Protein AF-A0A930R307-F1 (afdb_monomer)

Secondary structure (DSSP, 8-state):
-EEE--S---HHHHHHHHHT-GGGGGG--EEEEEEE--GGGTT-HHHHHHHHHHHSPTT----EEEEEE--TTS-HHHHHHHHHHHHHHHHTTS-EEEEEE--B-TTTTT-B--EEEEEE-SB---HHHHHSPPPHHHHTSPP-SS-GGGSPPPBPHHHHSTTHHHHHHHHHHHHHHHHHHHHHHTT------SS-HHHHHHHHHHTT-HHHHHHHSSPPPPP--HHHHHHT-HHHHHHHHHHHHHHHHHHHHHHHHHHHHHHHHHHHHHHHHHHHHHHHHHHH---TTS-HHHHHHHHHHHHHHHHHHHHHHHHHTT---HHHHHHHHHHTTTHHHHHHHHHHHHHHHHHHHHHHHHHHT----TT--HHHHHHHHHHHHHHHHHHHHHHHHHHHHHHHHHHHHHHHTSHHHHHHHHHHHHHHHHHHHHHHHHHHHHHHHHHHHHHHHHHHHHHHHHHHH-TTHHHHS-SS-PEEHHHHHHHHHHHHHHHHHHHHHHHHHHHHHHHTPPPHHHHHHHHHHHHTTTHHHHHHHHHHHHHHHHHHHHHHHHHHHHHHHHHHTSPPPPTT--SSTHHHHHHHHHHHHHHHHHHHHHHHHHHHHHHHHHHHHHHHHHHHHSSHHHHHHHHHHHHHHHHHHHHHHHHHHHHHHHHHHHHHHHHHHHHHHHHHHHHHHHH-TT-EE---------S--

Solvent-accessible surface area (backbone atoms only — not comparable to full-atom values): 37877 Å² total; per-residue (Å²): 87,83,50,76,86,78,75,90,69,51,51,36,57,53,50,31,57,59,64,32,37,84,96,30,45,89,70,59,47,63,79,47,73,53,72,42,75,58,77,92,31,67,92,30,66,57,53,46,30,43,41,29,62,70,38,32,55,90,97,48,85,55,48,39,37,45,43,51,76,49,70,72,90,48,53,73,72,61,49,44,54,42,50,51,56,50,40,58,75,76,37,68,53,35,44,36,36,36,27,34,34,47,45,63,32,96,88,44,91,75,38,68,46,31,29,37,45,35,42,29,38,56,37,33,61,44,76,57,42,74,74,50,70,61,53,67,60,43,39,43,33,70,52,33,90,91,46,53,91,81,26,8,42,46,65,39,53,63,74,74,42,89,61,24,64,59,46,51,50,50,52,41,46,50,49,30,48,48,48,35,55,51,30,52,76,71,70,42,89,61,80,68,74,66,63,56,50,68,60,51,20,51,55,25,49,77,73,66,37,56,69,58,19,55,64,35,68,61,86,80,85,79,93,77,51,74,68,40,58,76,67,57,34,72,70,46,51,50,51,55,51,50,49,53,51,52,50,57,50,44,53,50,52,53,50,49,54,37,50,58,38,42,54,53,48,53,53,49,51,53,51,49,51,56,34,47,56,52,42,55,53,63,69,68,56,85,55,86,83,54,55,73,66,59,40,56,51,52,52,50,50,50,51,51,50,54,51,46,49,53,52,48,57,60,48,53,76,76,57,57,52,38,70,53,24,50,50,52,27,49,50,69,73,34,48,73,69,31,39,55,30,46,50,52,29,53,52,33,51,49,56,35,50,55,46,52,53,56,61,67,66,70,77,82,63,99,81,61,50,74,70,55,52,52,53,48,54,54,48,52,52,53,46,53,54,50,44,54,49,33,53,52,52,30,56,53,33,47,60,66,27,47,67,43,59,53,53,51,67,35,72,71,47,40,53,48,31,53,54,36,26,50,51,43,47,60,71,28,48,62,58,49,54,52,44,54,52,51,51,52,52,40,37,51,49,42,49,50,50,50,54,52,50,50,52,51,48,56,55,62,81,45,82,60,67,80,72,82,59,57,91,87,69,57,44,32,34,49,56,52,42,52,52,42,52,52,53,30,55,53,33,48,48,52,32,53,53,38,50,52,52,39,59,55,40,50,72,64,42,74,50,70,70,56,39,45,56,50,18,50,21,59,70,50,74,47,47,56,57,54,48,53,53,50,53,52,50,48,55,52,53,50,52,50,49,52,55,53,48,54,51,48,52,51,52,51,52,57,52,70,71,50,83,78,81,59,99,80,63,78,86,56,71,60,53,60,48,52,52,46,53,54,47,52,51,52,51,51,51,51,52,53,52,51,51,51,50,54,52,48,53,53,47,53,51,50,50,51,53,50,48,58,52,46,61,58,46,75,32,75,69,39,44,53,51,27,51,52,44,24,52,56,50,49,62,68,37,43,62,36,48,49,49,36,54,52,42,49,52,55,34,50,59,34,43,54,53,28,56,53,36,47,59,51,38,55,56,42,48,58,49,22,77,74,63,42,44,83,39,75,41,47,78,85,84,82,88,89,84,81,100,85,127

pLDDT: mean 87.07, std 12.72, range [28.86, 98.44]

Radius of gyration: 43.5 Å; Cα contacts (8 Å, |Δi|>4): 627; chains: 1; bounding box: 107×80×122 Å

Foldseek 3Di:
DKDFPPDPDQQLNVVCCQCCHDPRVVVDFFPDKDWDDDVVCVRPPSSLSVLLRVQADDVGGSKIKDKDWADPPDDPVLSVQLVVVLCVVPPPQWTKMKIWGWDQDLLQVRDITIMMIIIIDLFGQDPCCVVPNDDSNQQNFAADPVCRVNHHGDRDCCCVNPCVVVSVLVSLQVSQVSNQVSCVVVLQLDGDDSDQLVVVLVVCVVLPLNLVNQLSPADDQDDDDPVCSVVVDPSNVVNSVRLVVSLVSLVVSLVVLQVVQVVLVVVLVVLLVVLVVLLVVLVPDDPVLFDPVLVVVLVVLNVVLVVLVVVLVVLVVPAATLVNLLVVLLCSQLPPQLVVLVVQLVVLVVQLVVLVVVLVPDDDDPPDDPVRVVVSVVVNVVSVVVNVVSVVSNVVSVVSNVVSVVVCPRSVNVVSSSVSSSVSSSVNPVSSVVSVVSSVVSSVSSVVSVVSVVVRVVCRVPVDLPPPLDPDFWDFLLRVLVVLVVVLVVLVVVLVVLVVVLVVLVVLAADLVRLLVVLLCVLVVNLVVVLVVLVVVLVVLVVVLVVLVVVLVVLVVVLVPDDQDDPPPPPDCVNVVNVVSVVVSVVSVVVSVVSVVVSVVSVVVSVVSVVVSVVCCPDPVNVVSSVVSSVVVCVVSVVSVVVSVVSVVVSVVSVVVSVVSVVVSVVSVVVCVVPPRRHIDGDDDDDDDDPDD

Sequence (693 aa):
MLQKNIDGDLAFAHLQYINREAAFTSRGGCLAVGHHLPQWAQDSPLRFFHAADRFERVGGERYKEIVFSLPQELTLEQNREILDRFLEKHLAGHYYAWAVHEKVGAMSDGERHPHVHIMFSTREMDAVERTKERTPENFFRRANAEHPERGGCPKAEKWIGKDRRDYLLTLREDYARIQNEVLEKYNIPVRVSHLCLEAQKMQAEMRGDWVLAEILDRLPEDHTSPTSIVRDDDVVRRQKQLRKFNDQRTDKIIRRALCEDAEREDEAEQMLSAAQKTHDLLRTEIIAQYSKQDKEEIESLRAEMDAARKELDVLSASLVWGKDALEEARLDFLGEEGRAAWEDVMTLRRDLHEAEEFSASFHLPPDATEDEDVAMGELEIAMHERIQKLTRDYKTAAKKLQPHLKKLSERGTHKNIQKRINEYLFRNELPKARYMKALKAYSQLVEKTRCRLDEVRAGFAVPNKYTLMRDDLSLTLDDAAAMLRHAKQHADEQVRMKAAELAEAKKEVLSYERIIQIAENVYEHGGIKRLRERERKLAKDETYLANDQEKLESDERAFAAKPVPGALAIFGNQRDAYTKEKQELADRRAALGERARHLAEERDDCARLRQEIEERRETPEAEQKIQQIAVGIMRKNWSAVVKVKKITAELHALREKSDAADAQIDAVDGERDRRGGSARYRPSSKSGGSPMD

Mean predicted aligned error: 17.28 Å

Nearest PDB structures (foldseek):
  8i4v-assembly1_B  TM=4.114E-01  e=8.410E+00  Saccharomyces cerevisiae S288C

Structure (mmCIF, N/CA/C/O backbone):
data_AF-A0A930R307-F1
#
_entry.id   AF-A0A930R307-F1
#
loop_
_atom_site.group_PDB
_atom_site.id
_atom_site.type_symbol
_atom_site.label_atom_id
_atom_site.label_alt_id
_atom_site.label_comp_id
_atom_site.label_asym_id
_atom_site.label_entity_id
_atom_site.label_seq_id
_atom_site.pdbx_PDB_ins_code
_atom_site.Cartn_x
_atom_site.Cartn_y
_atom_site.Cartn_z
_atom_site.occupancy
_atom_site.B_iso_or_equiv
_atom_site.auth_seq_id
_atom_site.auth_comp_id
_atom_site.auth_asym_id
_atom_site.auth_atom_id
_atom_site.pdbx_PDB_model_num
ATOM 1 N N . MET A 1 1 ? 19.281 2.041 -19.345 1.00 46.47 1 MET A N 1
ATOM 2 C CA . MET A 1 1 ? 18.727 2.592 -20.612 1.00 46.47 1 MET A CA 1
ATOM 3 C C . MET A 1 1 ? 19.470 1.967 -21.785 1.00 46.47 1 MET A C 1
ATOM 5 O O . MET A 1 1 ? 20.617 1.597 -21.583 1.00 46.47 1 MET A O 1
ATOM 9 N N . LEU A 1 2 ? 18.851 1.846 -22.966 1.00 50.38 2 LEU A N 1
ATOM 10 C CA . LEU A 1 2 ? 19.562 1.478 -24.200 1.00 50.38 2 LEU A CA 1
ATOM 11 C C . LEU A 1 2 ? 20.142 2.748 -24.828 1.00 50.38 2 LEU A C 1
ATOM 13 O O . LEU A 1 2 ? 19.375 3.594 -25.289 1.00 50.38 2 LEU A O 1
ATOM 17 N N . GLN A 1 3 ? 21.465 2.893 -24.838 1.00 53.94 3 GLN A N 1
ATOM 18 C CA . GLN A 1 3 ? 22.127 4.044 -25.459 1.00 53.94 3 GLN A CA 1
ATOM 19 C C . GLN A 1 3 ? 22.578 3.702 -26.885 1.00 53.94 3 GLN A C 1
ATOM 21 O O . GLN A 1 3 ? 23.059 2.599 -27.159 1.00 53.94 3 GLN A O 1
ATOM 26 N N . LYS A 1 4 ? 22.380 4.641 -27.819 1.00 50.72 4 LYS A N 1
ATOM 27 C CA . LYS A 1 4 ? 22.980 4.587 -29.159 1.00 50.72 4 LYS A CA 1
ATOM 28 C C . LYS A 1 4 ? 24.263 5.406 -29.132 1.00 50.72 4 LYS A C 1
ATOM 30 O O . LYS A 1 4 ? 24.219 6.569 -28.750 1.00 50.72 4 LYS A O 1
ATOM 35 N N . ASN A 1 5 ? 25.365 4.829 -29.595 1.00 53.34 5 ASN A N 1
ATOM 36 C CA . ASN A 1 5 ? 26.601 5.574 -29.795 1.00 53.34 5 ASN A CA 1
ATOM 37 C C . ASN A 1 5 ? 26.478 6.421 -31.076 1.00 53.34 5 ASN A C 1
ATOM 39 O O . ASN A 1 5 ? 26.676 5.913 -32.180 1.00 53.34 5 ASN A O 1
ATOM 43 N N . ILE A 1 6 ? 26.029 7.670 -30.929 1.00 43.31 6 ILE A N 1
ATOM 44 C CA . ILE A 1 6 ? 25.961 8.662 -32.019 1.00 43.31 6 ILE A CA 1
ATOM 45 C C . ILE A 1 6 ? 27.119 9.673 -31.899 1.00 43.31 6 ILE A C 1
ATOM 47 O O . ILE A 1 6 ? 27.513 10.267 -32.901 1.00 43.31 6 ILE A O 1
ATOM 51 N N . ASP A 1 7 ? 27.750 9.774 -30.726 1.00 44.66 7 ASP A N 1
ATOM 52 C CA . ASP A 1 7 ? 28.813 10.736 -30.438 1.00 44.66 7 ASP A CA 1
ATOM 53 C C . ASP A 1 7 ? 30.197 10.095 -30.548 1.00 44.66 7 ASP A C 1
ATOM 55 O O . ASP A 1 7 ? 30.849 9.887 -29.540 1.00 44.66 7 ASP A O 1
ATOM 59 N N . GLY A 1 8 ? 30.644 9.767 -31.766 1.00 51.59 8 GLY A N 1
ATOM 60 C CA . GLY A 1 8 ? 32.072 9.695 -32.138 1.00 51.59 8 GLY A CA 1
ATOM 61 C C . GLY A 1 8 ? 33.038 8.761 -31.380 1.00 51.59 8 GLY A C 1
ATOM 62 O O . GLY A 1 8 ? 34.162 8.592 -31.851 1.00 51.59 8 GLY A O 1
ATOM 63 N N . ASP A 1 9 ? 32.644 8.119 -30.282 1.00 64.38 9 ASP A N 1
ATOM 64 C CA . ASP A 1 9 ? 33.534 7.377 -29.401 1.00 64.38 9 ASP A CA 1
ATOM 65 C C . ASP A 1 9 ? 33.741 5.961 -29.939 1.00 64.38 9 ASP A C 1
ATOM 67 O O . ASP A 1 9 ? 32.802 5.230 -30.281 1.00 64.38 9 ASP A O 1
ATOM 71 N N . LEU A 1 10 ? 35.007 5.574 -30.051 1.00 82.38 10 LEU A N 1
ATOM 72 C CA . LEU A 1 10 ? 35.417 4.243 -30.486 1.00 82.38 10 LEU A CA 1
ATOM 73 C C . LEU A 1 10 ? 34.923 3.206 -29.467 1.00 82.38 10 LEU A C 1
ATOM 75 O O . LEU A 1 10 ? 35.006 3.418 -28.255 1.00 82.38 10 LEU A O 1
ATOM 79 N N . ALA A 1 11 ? 34.397 2.079 -29.946 1.00 84.38 11 ALA A N 1
ATOM 80 C CA . ALA A 1 11 ? 33.880 1.007 -29.101 1.00 84.38 11 ALA A CA 1
ATOM 81 C C . ALA A 1 11 ? 34.947 0.494 -28.127 1.00 84.38 11 ALA A C 1
ATOM 83 O O . ALA A 1 11 ? 34.653 0.275 -26.952 1.00 84.38 11 ALA A O 1
ATOM 84 N N . PHE A 1 12 ? 36.200 0.375 -28.570 1.00 82.88 12 PHE A N 1
ATOM 85 C CA . PHE A 1 12 ? 37.289 -0.022 -27.676 1.00 82.88 12 PHE A CA 1
ATOM 86 C C . PHE A 1 12 ? 37.563 1.015 -26.567 1.00 82.88 12 PHE A C 1
ATOM 88 O O . PHE A 1 12 ? 37.932 0.632 -25.458 1.00 82.88 12 PHE A O 1
ATOM 95 N N . ALA A 1 13 ? 37.374 2.314 -26.834 1.00 82.75 13 ALA A N 1
ATOM 96 C CA . ALA A 1 13 ? 37.622 3.373 -25.855 1.00 82.75 13 ALA A CA 1
ATOM 97 C C . ALA A 1 13 ? 36.559 3.359 -24.747 1.00 82.75 13 ALA A C 1
ATOM 99 O O . ALA A 1 13 ? 36.889 3.481 -23.566 1.00 82.75 13 ALA A O 1
ATOM 100 N N . HIS A 1 14 ? 35.293 3.121 -25.111 1.00 85.31 14 HIS A N 1
ATOM 101 C CA . HIS A 1 14 ? 34.230 2.928 -24.124 1.00 85.31 14 HIS A CA 1
ATOM 102 C C . HIS A 1 14 ? 34.452 1.636 -23.314 1.00 85.31 14 HIS A C 1
ATOM 104 O O . HIS A 1 14 ? 34.326 1.650 -22.091 1.00 85.31 14 HIS A O 1
ATOM 110 N N . LEU A 1 15 ? 34.896 0.543 -23.941 1.00 85.94 15 LEU A N 1
ATOM 111 C CA . LEU A 1 15 ? 35.258 -0.669 -23.199 1.00 85.94 15 LEU A CA 1
ATOM 112 C C . LEU A 1 15 ? 36.321 -0.385 -22.120 1.00 85.94 15 LEU A C 1
ATOM 114 O O . LEU A 1 15 ? 36.146 -0.761 -20.962 1.00 85.94 15 LEU A O 1
ATOM 118 N N . GLN A 1 16 ? 37.404 0.314 -22.474 1.00 84.56 16 GLN A N 1
ATOM 119 C CA . GLN A 1 16 ? 38.447 0.683 -21.509 1.00 84.56 16 GLN A CA 1
ATOM 120 C C . GLN A 1 16 ? 37.897 1.558 -20.375 1.00 84.56 16 GLN A C 1
ATOM 122 O O . GLN A 1 16 ? 38.303 1.413 -19.219 1.00 84.56 16 GLN A O 1
ATOM 127 N N . TYR A 1 17 ? 36.939 2.436 -20.683 1.00 83.44 17 TYR A N 1
ATOM 128 C CA . TYR A 1 17 ? 36.243 3.241 -19.686 1.00 83.44 17 TYR A CA 1
ATOM 129 C C . TYR A 1 17 ? 35.438 2.390 -18.692 1.00 83.44 17 TYR A C 1
ATOM 131 O O . TYR A 1 17 ? 35.566 2.602 -17.478 1.00 83.44 17 TYR A O 1
ATOM 139 N N . ILE A 1 18 ? 34.647 1.420 -19.172 1.00 83.19 18 ILE A N 1
ATOM 140 C CA . ILE A 1 18 ? 33.849 0.556 -18.290 1.00 83.19 18 ILE A CA 1
ATOM 141 C C . ILE A 1 18 ? 34.724 -0.439 -17.522 1.00 83.19 18 ILE A C 1
ATOM 143 O O . ILE A 1 18 ? 34.472 -0.661 -16.347 1.00 83.19 18 ILE A O 1
ATOM 147 N N . ASN A 1 19 ? 35.810 -0.956 -18.091 1.00 84.69 19 ASN A N 1
ATOM 148 C CA . ASN A 1 19 ? 36.707 -1.860 -17.362 1.00 84.69 19 ASN A CA 1
ATOM 149 C C . ASN A 1 19 ? 37.648 -1.129 -16.389 1.00 84.69 19 ASN A C 1
ATOM 151 O O . ASN A 1 19 ? 38.352 -1.774 -15.618 1.00 84.69 19 ASN A O 1
ATOM 155 N N . ARG A 1 20 ? 37.664 0.215 -16.402 1.00 79.19 20 ARG A N 1
ATOM 156 C CA . ARG A 1 20 ? 38.632 1.048 -15.661 1.00 79.19 20 ARG A CA 1
ATOM 157 C C . ARG A 1 20 ? 40.080 0.717 -16.029 1.00 79.19 20 ARG A C 1
ATOM 159 O O . ARG A 1 20 ? 40.959 0.714 -15.176 1.00 79.19 20 ARG A O 1
ATOM 166 N N . GLU A 1 21 ? 40.325 0.467 -17.307 1.00 76.44 21 GLU A N 1
ATOM 167 C CA . GLU A 1 21 ? 41.653 0.173 -17.839 1.00 76.44 21 GLU A CA 1
ATOM 168 C C . GLU A 1 21 ? 42.348 1.449 -18.346 1.00 76.44 21 GLU A C 1
ATOM 170 O O . GLU A 1 21 ? 41.728 2.502 -18.536 1.00 76.44 21 GLU A O 1
ATOM 175 N N . ALA A 1 22 ? 43.657 1.353 -18.593 1.00 77.19 22 ALA A N 1
ATOM 176 C CA . ALA A 1 22 ? 44.484 2.414 -19.170 1.00 77.19 22 ALA A CA 1
ATOM 177 C C . ALA A 1 22 ? 44.338 3.770 -18.440 1.00 77.19 22 ALA A C 1
ATOM 179 O O . ALA A 1 22 ? 44.709 3.897 -17.274 1.00 77.19 22 ALA A O 1
ATOM 180 N N . ALA A 1 23 ? 43.804 4.794 -19.113 1.00 57.25 23 ALA A N 1
ATOM 181 C CA . ALA A 1 23 ? 43.646 6.142 -18.563 1.00 57.25 23 ALA A CA 1
ATOM 182 C C . ALA A 1 23 ? 42.601 6.236 -17.429 1.00 57.25 23 ALA A C 1
ATOM 184 O O . ALA A 1 23 ? 42.494 7.276 -16.777 1.00 57.25 23 ALA A O 1
ATOM 185 N N . PHE A 1 24 ? 41.822 5.175 -17.185 1.00 68.00 24 PHE A N 1
ATOM 186 C CA . PHE A 1 24 ? 40.683 5.189 -16.263 1.00 68.00 24 PHE A CA 1
ATOM 187 C C . PHE A 1 24 ? 40.908 4.406 -14.963 1.00 68.00 24 PHE A C 1
ATOM 189 O O . PHE A 1 24 ? 40.011 4.401 -14.113 1.00 68.00 24 PHE A O 1
ATOM 196 N N . THR A 1 25 ? 42.097 3.824 -14.761 1.00 67.50 25 THR A N 1
ATOM 197 C CA . THR A 1 25 ? 42.473 3.052 -13.559 1.00 67.50 25 THR A CA 1
ATOM 198 C C . THR A 1 25 ? 42.275 3.847 -12.269 1.00 67.50 25 THR A C 1
ATOM 200 O O . THR A 1 25 ? 41.752 3.333 -11.282 1.00 67.50 25 THR A O 1
ATOM 203 N N . SER A 1 26 ? 42.595 5.145 -12.289 1.00 65.12 26 SER A N 1
ATOM 204 C CA . SER A 1 26 ? 42.458 6.044 -11.135 1.00 65.12 26 SER A CA 1
ATOM 205 C C . SER A 1 26 ? 41.011 6.277 -10.688 1.00 65.12 26 SER A C 1
ATOM 207 O O . SER A 1 26 ? 40.785 6.725 -9.567 1.00 65.12 26 SER A O 1
ATOM 209 N N . ARG A 1 27 ? 40.010 5.969 -11.528 1.00 65.50 27 ARG A N 1
ATOM 210 C CA . ARG A 1 27 ? 38.598 6.126 -11.155 1.00 65.50 27 ARG A CA 1
ATOM 211 C C . ARG A 1 27 ? 38.106 5.007 -10.230 1.00 65.50 27 ARG A C 1
ATOM 213 O O . ARG A 1 27 ? 37.112 5.242 -9.547 1.00 65.50 27 ARG A O 1
ATOM 220 N N . GLY A 1 28 ? 38.736 3.826 -10.224 1.00 74.88 28 GLY A N 1
ATOM 221 C CA . GLY A 1 28 ? 38.387 2.684 -9.362 1.00 74.88 28 GLY A CA 1
ATOM 222 C C . GLY A 1 28 ? 36.935 2.182 -9.472 1.00 74.88 28 GLY A C 1
ATOM 223 O O . GLY A 1 28 ? 36.186 2.583 -10.371 1.00 74.88 28 GLY A O 1
ATOM 224 N N . GLY A 1 29 ? 36.533 1.314 -8.535 1.00 79.12 29 GLY A N 1
ATOM 225 C CA . GLY A 1 29 ? 35.148 0.860 -8.321 1.00 79.12 29 GLY A CA 1
ATOM 226 C C . GLY A 1 29 ? 34.584 -0.117 -9.355 1.00 79.12 29 GLY A C 1
ATOM 227 O O . GLY A 1 29 ? 33.372 -0.271 -9.412 1.00 79.12 29 GLY A O 1
ATOM 228 N N . CYS A 1 30 ? 35.425 -0.744 -10.183 1.00 87.88 30 CYS A N 1
ATOM 229 C CA . CYS A 1 30 ? 35.035 -1.908 -10.981 1.00 87.88 30 CYS A CA 1
ATOM 230 C C . CYS A 1 30 ? 35.262 -3.162 -10.134 1.00 87.88 30 CYS A C 1
ATOM 232 O O . CYS A 1 30 ? 36.399 -3.446 -9.764 1.00 87.88 30 CYS A O 1
ATOM 234 N N . LEU A 1 31 ? 34.187 -3.870 -9.800 1.00 89.06 31 LEU A N 1
ATOM 235 C CA . LEU A 1 31 ? 34.232 -5.045 -8.928 1.00 89.06 31 LEU A CA 1
ATOM 236 C C . LEU A 1 31 ? 34.460 -6.338 -9.709 1.00 89.06 31 LEU A C 1
ATOM 238 O O . LEU A 1 31 ? 35.132 -7.246 -9.232 1.00 89.06 31 LEU A O 1
ATOM 242 N N . ALA A 1 32 ? 33.877 -6.432 -10.902 1.00 93.06 32 ALA A N 1
ATOM 243 C CA . ALA A 1 32 ? 33.929 -7.632 -11.720 1.00 93.06 32 ALA A CA 1
ATOM 244 C C . ALA A 1 32 ? 33.754 -7.293 -13.199 1.00 93.06 32 ALA A C 1
ATOM 246 O O . ALA A 1 32 ? 33.026 -6.364 -13.545 1.00 93.06 32 ALA A O 1
ATOM 247 N N . VAL A 1 33 ? 34.366 -8.105 -14.056 1.00 94.88 33 VAL A N 1
ATOM 248 C CA . VAL A 1 33 ? 34.187 -8.077 -15.512 1.00 94.88 33 VAL A CA 1
ATOM 249 C C . VAL A 1 33 ? 33.869 -9.480 -16.025 1.00 94.88 33 VAL A C 1
ATOM 251 O O . VAL A 1 33 ? 34.164 -10.472 -15.351 1.00 94.88 33 VAL A O 1
ATOM 254 N N . GLY A 1 34 ? 33.281 -9.568 -17.213 1.00 95.88 34 GLY A N 1
ATOM 255 C CA . GLY A 1 34 ? 33.051 -10.831 -17.909 1.00 95.88 34 GLY A CA 1
ATOM 256 C C . GLY A 1 34 ? 32.632 -10.613 -19.357 1.00 95.88 34 GLY A C 1
ATOM 257 O O . GLY A 1 34 ? 32.386 -9.483 -19.783 1.00 95.88 34 GLY A O 1
ATOM 258 N N . HIS A 1 35 ? 32.598 -11.687 -20.144 1.00 97.31 35 HIS A N 1
ATOM 259 C CA . HIS A 1 35 ? 32.346 -11.595 -21.578 1.00 97.31 35 HIS A CA 1
ATOM 260 C C . HIS A 1 35 ? 31.835 -12.903 -22.186 1.00 97.31 35 HIS A C 1
ATOM 262 O O . HIS A 1 35 ? 32.028 -13.982 -21.634 1.00 97.31 35 HIS A O 1
ATOM 268 N N . HIS A 1 36 ? 31.244 -12.789 -23.372 1.00 97.25 36 HIS A N 1
ATOM 269 C CA . HIS A 1 36 ? 30.951 -13.889 -24.282 1.00 97.25 36 HIS A CA 1
ATOM 270 C C . HIS A 1 36 ? 31.427 -13.468 -25.669 1.00 97.25 36 HIS A C 1
ATOM 272 O O . HIS A 1 36 ? 30.901 -12.513 -26.240 1.00 97.25 36 HIS A O 1
ATOM 278 N N . LEU A 1 37 ? 32.474 -14.118 -26.174 1.00 96.88 37 LEU A N 1
ATOM 279 C CA . LEU A 1 37 ? 33.224 -13.672 -27.347 1.00 96.88 37 LEU A CA 1
ATOM 280 C C . LEU A 1 37 ? 33.518 -14.847 -28.285 1.00 96.88 37 LEU A C 1
ATOM 282 O O . LEU A 1 37 ? 33.575 -15.983 -27.819 1.00 96.88 37 LEU A O 1
ATOM 286 N N . PRO A 1 38 ? 33.756 -14.580 -29.579 1.00 96.50 38 PRO A N 1
ATOM 287 C CA . PRO A 1 38 ? 34.221 -15.600 -30.508 1.00 96.50 38 PRO A CA 1
ATOM 288 C C . PRO A 1 38 ? 35.675 -15.995 -30.221 1.00 96.50 38 PRO A C 1
ATOM 290 O O . PRO A 1 38 ? 36.471 -15.183 -29.736 1.00 96.50 38 PRO A O 1
ATOM 293 N N . GLN A 1 39 ? 36.069 -17.205 -30.615 1.00 95.88 39 GLN A N 1
ATOM 294 C CA . GLN A 1 39 ? 37.425 -17.740 -30.444 1.00 95.88 39 GLN A CA 1
ATOM 295 C C . GLN A 1 39 ? 38.498 -16.830 -31.050 1.00 95.88 39 GLN A C 1
ATOM 297 O O . GLN A 1 39 ? 39.575 -16.653 -30.473 1.00 95.88 39 GLN A O 1
ATOM 302 N N . TRP A 1 40 ? 38.220 -16.190 -32.192 1.00 95.94 40 TRP A N 1
ATOM 303 C CA . TRP A 1 40 ? 39.183 -15.279 -32.824 1.00 95.94 40 TRP A CA 1
ATOM 304 C C . TRP A 1 40 ? 39.502 -14.040 -31.972 1.00 95.94 40 TRP A C 1
ATOM 306 O O . TRP A 1 40 ? 40.546 -13.406 -32.178 1.00 95.94 40 TRP A O 1
ATOM 316 N N . ALA A 1 41 ? 38.643 -13.687 -31.010 1.00 95.12 41 ALA A N 1
ATOM 317 C CA . ALA A 1 41 ? 38.893 -12.601 -30.069 1.00 95.12 41 ALA A CA 1
ATOM 318 C C . ALA A 1 41 ? 39.859 -13.007 -28.943 1.00 95.12 41 ALA A C 1
ATOM 320 O O . ALA A 1 41 ? 40.399 -12.113 -28.297 1.00 95.12 41 ALA A O 1
ATOM 321 N N . GLN A 1 42 ? 40.136 -14.308 -28.763 1.00 94.81 42 GLN A N 1
ATOM 322 C CA . GLN A 1 42 ? 41.064 -14.858 -27.761 1.00 94.81 42 GLN A CA 1
ATOM 323 C C . GLN A 1 42 ? 40.810 -14.280 -26.363 1.00 94.81 42 GLN A C 1
ATOM 325 O O . GLN A 1 42 ? 41.700 -13.670 -25.773 1.00 94.81 42 GLN A O 1
ATOM 330 N N . ASP A 1 43 ? 39.559 -14.380 -25.901 1.00 93.19 43 ASP A N 1
ATOM 331 C CA . ASP A 1 43 ? 39.102 -13.880 -24.595 1.00 93.19 43 ASP A CA 1
ATOM 332 C C . ASP A 1 43 ? 39.408 -12.393 -24.333 1.00 93.19 43 ASP A C 1
ATOM 334 O O . ASP A 1 43 ? 39.477 -11.934 -23.197 1.00 93.19 43 ASP A O 1
ATOM 338 N N . SER A 1 44 ? 39.581 -11.599 -25.396 1.00 95.31 44 SER A N 1
ATOM 339 C CA . SER A 1 44 ? 39.846 -10.167 -25.296 1.00 95.31 44 SER A CA 1
ATOM 340 C C . SER A 1 44 ? 38.663 -9.360 -25.828 1.00 95.31 44 SER A C 1
ATOM 342 O O . SER A 1 44 ? 38.517 -9.194 -27.049 1.00 95.31 44 SER A O 1
ATOM 344 N N . PRO A 1 45 ? 37.849 -8.768 -24.933 1.00 94.56 45 PRO A N 1
ATOM 345 C CA . PRO A 1 45 ? 36.825 -7.811 -25.331 1.00 94.56 45 PRO A CA 1
ATOM 346 C C . PRO A 1 45 ? 37.404 -6.670 -26.176 1.00 94.56 45 PRO A C 1
ATOM 348 O O . PRO A 1 45 ? 36.800 -6.262 -27.167 1.00 94.56 45 PRO A O 1
ATOM 351 N N . LEU A 1 46 ? 38.618 -6.208 -25.848 1.00 92.88 46 LEU A N 1
ATOM 352 C CA . LEU A 1 46 ? 39.304 -5.144 -26.582 1.00 92.88 46 LEU A CA 1
ATOM 353 C C . LEU A 1 46 ? 39.503 -5.517 -28.053 1.00 92.88 46 LEU A C 1
ATOM 355 O O . LEU A 1 46 ? 39.214 -4.710 -28.934 1.00 92.88 46 LEU A O 1
ATOM 359 N N . ARG A 1 47 ? 39.934 -6.753 -28.336 1.00 94.94 47 ARG A N 1
ATOM 360 C CA . ARG A 1 47 ? 40.101 -7.240 -29.714 1.00 94.94 47 ARG A CA 1
ATOM 361 C C . ARG A 1 47 ? 38.781 -7.287 -30.469 1.00 94.94 47 ARG A C 1
ATOM 363 O O . ARG A 1 47 ? 38.745 -6.895 -31.635 1.00 94.94 47 ARG A O 1
ATOM 370 N N . PHE A 1 48 ? 37.709 -7.736 -29.820 1.00 96.44 48 PHE A N 1
ATOM 371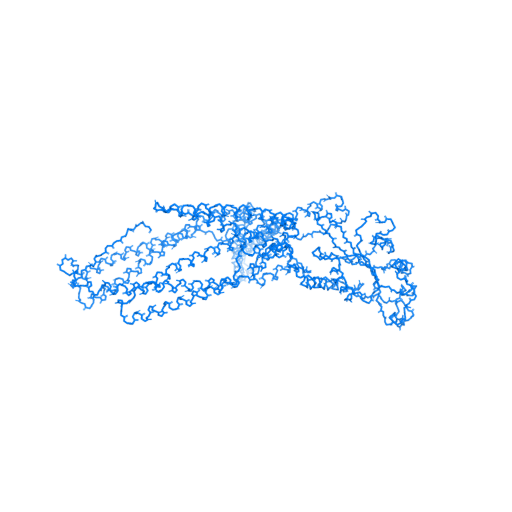 C CA . PHE A 1 48 ? 36.384 -7.792 -30.432 1.00 96.44 48 PHE A CA 1
ATOM 372 C C . PHE A 1 48 ? 35.854 -6.396 -30.785 1.00 96.44 48 PHE A C 1
ATOM 374 O O . PHE A 1 48 ? 35.483 -6.148 -31.933 1.00 96.44 48 PHE A O 1
ATOM 381 N N . PHE A 1 49 ? 35.868 -5.457 -29.835 1.00 94.81 49 PHE A N 1
ATOM 382 C CA . PHE A 1 49 ? 35.350 -4.107 -30.073 1.00 94.81 49 PHE A CA 1
ATOM 383 C C . PHE A 1 49 ? 36.252 -3.280 -30.997 1.00 94.81 49 PHE A C 1
ATOM 385 O O . PHE A 1 49 ? 35.739 -2.511 -31.804 1.00 94.81 49 PHE A O 1
ATOM 392 N N . HIS A 1 50 ? 37.567 -3.515 -30.997 1.00 93.38 50 HIS A N 1
ATOM 393 C CA . HIS A 1 50 ? 38.462 -2.943 -32.005 1.00 93.38 50 HIS A CA 1
ATOM 394 C C . HIS A 1 50 ? 38.164 -3.485 -33.416 1.00 93.38 50 HIS A C 1
ATOM 396 O O . HIS A 1 50 ? 38.227 -2.747 -34.401 1.00 93.38 50 HIS A O 1
ATOM 402 N N . ALA A 1 51 ? 37.803 -4.768 -33.546 1.00 94.75 51 ALA A N 1
ATOM 403 C CA . ALA A 1 51 ? 37.332 -5.316 -34.816 1.00 94.75 51 ALA A CA 1
ATOM 404 C C . ALA A 1 51 ? 35.997 -4.681 -35.248 1.00 94.75 51 ALA A C 1
ATOM 406 O O . ALA A 1 51 ? 35.842 -4.365 -36.427 1.00 94.75 51 ALA A O 1
ATOM 407 N N . ALA A 1 52 ? 35.081 -4.419 -34.309 1.00 93.88 52 ALA A N 1
ATOM 408 C CA . ALA A 1 52 ? 33.845 -3.689 -34.589 1.00 93.88 52 ALA A CA 1
ATOM 409 C C . ALA A 1 52 ? 34.123 -2.260 -35.093 1.00 93.88 52 ALA A C 1
ATOM 411 O O . ALA A 1 52 ? 33.528 -1.838 -36.081 1.00 93.88 52 ALA A O 1
ATOM 412 N N . ASP A 1 53 ? 35.062 -1.536 -34.474 1.00 91.88 53 ASP A N 1
ATOM 413 C CA . ASP A 1 53 ? 35.483 -0.199 -34.921 1.00 91.88 53 ASP A CA 1
ATOM 414 C C . ASP A 1 53 ? 36.092 -0.205 -36.327 1.00 91.88 53 ASP A C 1
ATOM 416 O O . ASP A 1 53 ? 35.854 0.719 -37.107 1.00 91.88 53 ASP A O 1
ATOM 420 N N . ARG A 1 54 ? 36.859 -1.251 -36.658 1.00 93.25 54 ARG A N 1
ATOM 421 C CA . ARG A 1 54 ? 37.574 -1.367 -37.933 1.00 93.25 54 ARG A CA 1
ATOM 422 C C . ARG A 1 54 ? 36.699 -1.841 -39.093 1.00 93.25 54 ARG A C 1
ATOM 424 O O . ARG A 1 54 ? 36.893 -1.374 -40.213 1.00 93.25 54 ARG A O 1
ATOM 431 N N . PHE A 1 55 ? 35.823 -2.817 -38.857 1.00 94.25 55 PHE A N 1
ATOM 432 C CA . PHE A 1 55 ? 35.140 -3.558 -39.925 1.00 94.25 55 PHE A CA 1
ATOM 433 C C . PHE A 1 55 ? 33.648 -3.244 -40.056 1.00 94.25 55 PHE A C 1
ATOM 435 O O . PHE A 1 55 ? 33.056 -3.556 -41.090 1.00 94.25 55 PHE A O 1
ATOM 442 N N . GLU A 1 56 ? 33.019 -2.618 -39.059 1.00 91.56 56 GLU A N 1
ATOM 443 C CA . GLU A 1 56 ? 31.662 -2.098 -39.227 1.00 91.56 56 GLU A CA 1
ATOM 444 C C . GLU A 1 56 ? 31.692 -0.851 -40.129 1.00 91.56 56 GLU A C 1
ATOM 446 O O . GLU A 1 56 ? 32.646 -0.071 -40.135 1.00 91.56 56 GLU A O 1
ATOM 451 N N . ARG A 1 57 ? 30.637 -0.650 -40.927 1.00 87.00 57 ARG A N 1
ATOM 452 C CA . ARG A 1 57 ? 30.574 0.483 -41.863 1.00 87.00 57 ARG A CA 1
ATOM 453 C C . ARG A 1 57 ? 30.619 1.831 -41.133 1.00 87.00 57 ARG A C 1
ATOM 455 O O . ARG A 1 57 ? 30.143 1.956 -40.006 1.00 87.00 57 ARG A O 1
ATOM 462 N N . VAL A 1 58 ? 31.067 2.873 -41.830 1.00 83.50 58 VAL A N 1
ATOM 463 C CA . VAL A 1 58 ? 30.950 4.262 -41.355 1.00 83.50 58 VAL A CA 1
ATOM 464 C C . VAL A 1 58 ? 29.481 4.586 -41.048 1.00 83.50 58 VAL A C 1
ATOM 466 O O . VAL A 1 58 ? 28.591 4.276 -41.842 1.00 83.50 58 VAL A O 1
ATOM 469 N N . GLY A 1 59 ? 29.217 5.148 -39.863 1.00 79.69 59 GLY A N 1
ATOM 470 C CA . GLY A 1 59 ? 27.856 5.394 -39.359 1.00 79.69 59 GLY A CA 1
ATOM 471 C C . GLY A 1 59 ? 27.063 4.124 -39.007 1.00 79.69 59 GLY A C 1
ATOM 472 O O . GLY A 1 59 ? 25.860 4.186 -38.757 1.00 79.69 59 GLY A O 1
ATOM 473 N N . GLY A 1 60 ? 27.704 2.953 -39.025 1.00 84.06 60 GLY A N 1
ATOM 474 C CA . GLY A 1 60 ? 27.134 1.693 -38.571 1.00 84.06 60 GLY A CA 1
ATOM 475 C C . GLY A 1 60 ? 27.124 1.585 -37.049 1.00 84.06 60 GLY A C 1
ATOM 476 O O . GLY A 1 60 ? 28.006 2.084 -36.359 1.00 84.06 60 GLY A O 1
ATOM 477 N N . GLU A 1 61 ? 26.113 0.902 -36.518 1.00 87.38 61 GLU A N 1
ATOM 478 C CA . GLU A 1 61 ? 26.035 0.598 -35.089 1.00 87.38 61 GLU A CA 1
ATOM 479 C C . GLU A 1 61 ? 27.056 -0.489 -34.729 1.00 87.38 61 GLU A C 1
ATOM 481 O O . GLU A 1 61 ? 26.858 -1.652 -35.094 1.00 87.38 61 GLU A O 1
ATOM 486 N N . ARG A 1 62 ? 28.142 -0.076 -34.061 1.00 90.06 62 ARG A N 1
ATOM 487 C CA . ARG A 1 62 ? 29.274 -0.928 -33.650 1.00 90.06 62 ARG A CA 1
ATOM 488 C C . ARG A 1 62 ? 28.953 -1.774 -32.418 1.00 90.06 62 ARG A C 1
ATOM 490 O O . ARG A 1 62 ? 29.345 -2.933 -32.339 1.00 90.06 62 ARG A O 1
ATOM 497 N N . TYR A 1 63 ? 28.218 -1.190 -31.475 1.00 92.31 63 TYR A N 1
ATOM 498 C CA . TYR A 1 63 ? 27.686 -1.847 -30.284 1.00 92.31 63 TYR A CA 1
ATOM 499 C C . TYR A 1 63 ? 26.427 -1.117 -29.802 1.00 92.31 63 TYR A C 1
ATOM 501 O O . TYR A 1 63 ? 26.146 0.014 -30.215 1.00 92.31 63 TYR A O 1
ATOM 509 N N . LYS A 1 64 ? 25.693 -1.761 -28.897 1.00 93.00 64 LYS A N 1
ATOM 510 C CA . LYS A 1 64 ? 24.730 -1.117 -28.003 1.00 93.00 64 LYS A CA 1
ATOM 511 C C . LYS A 1 64 ? 25.147 -1.344 -26.561 1.00 93.00 64 LYS A C 1
ATOM 513 O O . LYS A 1 64 ? 25.814 -2.330 -26.250 1.00 93.00 64 LYS A O 1
ATOM 518 N N . GLU A 1 65 ? 24.722 -0.433 -25.697 1.00 94.00 65 GLU A N 1
ATOM 519 C CA . GLU A 1 65 ? 24.947 -0.536 -24.264 1.00 94.00 65 GLU A CA 1
ATOM 520 C C . GLU A 1 65 ? 23.622 -0.668 -23.513 1.00 94.00 65 GLU A C 1
ATOM 522 O O . GLU A 1 65 ? 22.669 0.078 -23.768 1.00 94.00 65 GLU A O 1
ATOM 527 N N . ILE A 1 66 ? 23.585 -1.611 -22.574 1.00 95.44 66 ILE A N 1
ATOM 528 C CA . ILE A 1 66 ? 22.558 -1.716 -21.543 1.00 95.44 66 ILE A CA 1
ATOM 529 C C . ILE A 1 66 ? 23.208 -1.382 -20.204 1.00 95.44 66 ILE A C 1
ATOM 531 O O . ILE A 1 66 ? 24.192 -2.002 -19.812 1.00 95.44 66 ILE A O 1
ATOM 535 N N . VAL A 1 67 ? 22.608 -0.425 -19.496 1.00 93.44 67 VAL A N 1
ATOM 536 C CA . VAL A 1 67 ? 22.972 -0.088 -18.115 1.00 93.44 67 VAL A CA 1
ATOM 537 C C . VAL A 1 67 ? 21.752 -0.230 -17.218 1.00 93.44 67 VAL A C 1
ATOM 539 O O . VAL A 1 67 ? 20.698 0.360 -17.516 1.00 93.44 67 VAL A O 1
ATOM 542 N N . PHE A 1 68 ? 21.902 -0.979 -16.127 1.00 93.88 68 PHE A N 1
ATOM 543 C CA . PHE A 1 68 ? 20.919 -1.071 -15.047 1.00 93.88 68 PHE A CA 1
ATOM 544 C C . PHE A 1 68 ? 21.598 -1.134 -13.672 1.00 93.88 68 PHE A C 1
ATOM 546 O O . PHE A 1 68 ? 22.715 -1.632 -13.533 1.00 93.88 68 PHE A O 1
ATOM 553 N N . SER A 1 69 ? 20.918 -0.581 -12.666 1.00 93.31 69 SER A N 1
ATOM 554 C CA . SER A 1 69 ? 21.313 -0.675 -11.254 1.00 93.31 69 SER A CA 1
ATOM 555 C C . SER A 1 69 ? 21.146 -2.104 -10.760 1.00 93.31 69 SER A C 1
ATOM 557 O O . SER A 1 69 ? 20.274 -2.789 -11.257 1.00 93.31 69 SER A O 1
ATOM 559 N N . LEU A 1 70 ? 21.912 -2.526 -9.766 1.00 95.38 70 LEU A N 1
ATOM 560 C CA . LEU A 1 70 ? 21.744 -3.783 -9.041 1.00 95.38 70 LEU A CA 1
ATOM 561 C C . LEU A 1 70 ? 21.272 -3.476 -7.602 1.00 95.38 70 LEU A C 1
ATOM 563 O O . LEU A 1 70 ? 21.521 -2.369 -7.118 1.00 95.38 70 LEU A O 1
ATOM 567 N N . PRO A 1 71 ? 20.567 -4.393 -6.915 1.00 93.56 71 PRO A N 1
ATOM 568 C CA . PRO A 1 71 ? 20.252 -4.244 -5.492 1.00 93.56 71 PRO A CA 1
ATOM 569 C C . PRO A 1 71 ? 21.498 -4.049 -4.622 1.00 93.56 71 PRO A C 1
ATOM 571 O O . PRO A 1 71 ? 22.462 -4.809 -4.730 1.00 93.56 71 PRO A O 1
ATOM 574 N N . GLN A 1 72 ? 21.465 -3.067 -3.720 1.00 89.94 72 GLN A N 1
ATOM 575 C CA . GLN A 1 72 ? 22.550 -2.840 -2.754 1.00 89.94 72 GLN A CA 1
ATOM 576 C C . GLN A 1 72 ? 22.475 -3.779 -1.544 1.00 89.94 72 GLN A C 1
ATOM 578 O O . GLN A 1 72 ? 23.459 -3.935 -0.819 1.00 89.94 72 GLN A O 1
ATOM 583 N N . GLU A 1 73 ? 21.299 -4.372 -1.336 1.00 88.56 73 GLU A N 1
ATOM 584 C CA . GLU A 1 73 ? 20.977 -5.345 -0.297 1.00 88.56 73 GLU A CA 1
ATOM 585 C C . GLU A 1 73 ? 21.618 -6.715 -0.569 1.00 88.56 73 GLU A C 1
ATOM 587 O O . GLU A 1 73 ? 21.761 -7.516 0.350 1.00 88.56 73 GLU A O 1
ATOM 592 N N . LEU A 1 74 ? 22.012 -6.977 -1.819 1.00 92.38 74 LEU A N 1
ATOM 593 C CA . LEU A 1 74 ? 22.620 -8.229 -2.257 1.00 92.38 74 LEU A CA 1
ATOM 594 C C . LEU A 1 74 ? 24.147 -8.126 -2.328 1.00 92.38 74 LEU A C 1
ATOM 596 O O . LEU A 1 74 ? 24.707 -7.072 -2.643 1.00 92.38 74 LEU A O 1
ATOM 600 N N . THR A 1 75 ? 24.829 -9.249 -2.102 1.00 93.12 75 THR A N 1
ATOM 601 C CA . THR A 1 75 ? 26.274 -9.357 -2.346 1.00 93.12 75 THR A CA 1
ATOM 602 C C . THR A 1 75 ? 26.584 -9.348 -3.845 1.00 93.12 75 THR A C 1
ATOM 604 O O . THR A 1 75 ? 25.697 -9.491 -4.691 1.00 93.12 75 THR A O 1
ATOM 607 N N . LEU A 1 76 ? 27.861 -9.196 -4.208 1.00 93.31 76 LEU A N 1
ATOM 608 C CA . LEU A 1 76 ? 28.291 -9.241 -5.607 1.00 93.31 76 LEU A CA 1
ATOM 609 C C . LEU A 1 76 ? 27.940 -10.581 -6.274 1.00 93.31 76 LEU A C 1
ATOM 611 O O . LEU A 1 76 ? 27.508 -10.603 -7.424 1.00 93.31 76 LEU A O 1
ATOM 615 N N . GLU A 1 77 ? 28.095 -11.688 -5.553 1.00 94.88 77 GLU A N 1
ATOM 616 C CA . GLU A 1 77 ? 27.799 -13.044 -6.023 1.00 94.88 77 GLU A CA 1
ATOM 617 C C . GLU A 1 77 ? 26.299 -13.225 -6.279 1.00 94.88 77 GLU A C 1
ATOM 619 O O . GLU A 1 77 ? 25.900 -13.763 -7.309 1.00 94.88 77 GLU A O 1
ATOM 624 N N . GLN A 1 78 ? 25.458 -12.714 -5.380 1.00 96.75 78 GLN A N 1
ATOM 625 C CA . GLN A 1 78 ? 24.002 -12.743 -5.538 1.00 96.75 78 GLN A CA 1
ATOM 626 C C . GLN A 1 78 ? 23.545 -11.832 -6.686 1.00 96.75 78 GLN A C 1
ATOM 628 O O . GLN A 1 78 ? 22.677 -12.196 -7.477 1.00 96.75 78 GLN A O 1
ATOM 633 N N . ASN A 1 79 ? 24.169 -10.663 -6.837 1.00 97.12 79 ASN A N 1
ATOM 634 C CA . ASN A 1 79 ? 23.920 -9.762 -7.959 1.00 97.12 79 ASN A CA 1
ATOM 635 C C . ASN A 1 79 ? 24.365 -10.352 -9.307 1.00 97.12 79 ASN A C 1
ATOM 637 O O . ASN A 1 79 ? 23.731 -10.085 -10.331 1.00 97.12 79 ASN A O 1
ATOM 641 N N . ARG A 1 80 ? 25.413 -11.186 -9.325 1.00 96.38 80 ARG A N 1
ATOM 642 C CA . ARG A 1 80 ? 25.805 -11.946 -10.521 1.00 96.38 80 ARG A CA 1
ATOM 643 C C . ARG A 1 80 ? 24.710 -12.904 -10.976 1.00 96.38 80 ARG A C 1
ATOM 645 O O . ARG A 1 80 ? 24.485 -12.997 -12.172 1.00 96.38 80 ARG A O 1
ATOM 652 N N . GLU A 1 81 ? 23.951 -13.507 -10.064 1.00 97.88 81 GLU A N 1
ATOM 653 C CA . GLU A 1 81 ? 22.814 -14.361 -10.436 1.00 97.88 81 GLU A CA 1
ATOM 654 C C . GLU A 1 81 ? 21.743 -13.597 -11.241 1.00 97.88 81 GLU A C 1
ATOM 656 O O . GLU A 1 81 ? 21.197 -14.133 -12.207 1.00 97.88 81 GLU A O 1
ATOM 661 N N . ILE A 1 82 ? 21.470 -12.331 -10.896 1.00 98.12 82 ILE A N 1
ATOM 662 C CA . ILE A 1 82 ? 20.569 -11.461 -11.676 1.00 98.12 82 ILE A CA 1
ATOM 663 C C . ILE A 1 82 ? 21.153 -11.216 -13.070 1.00 98.12 82 ILE A C 1
ATOM 665 O O . ILE A 1 82 ? 20.444 -11.334 -14.073 1.00 98.12 82 ILE A O 1
ATOM 669 N N . LEU A 1 83 ? 22.441 -10.865 -13.126 1.00 98.00 83 LEU A N 1
ATOM 670 C CA . LEU A 1 83 ? 23.143 -10.583 -14.372 1.00 98.00 83 LEU A CA 1
ATOM 671 C C . LEU A 1 83 ? 23.150 -11.804 -15.298 1.00 98.00 83 LEU A C 1
ATOM 673 O O . LEU A 1 83 ? 22.750 -11.681 -16.451 1.00 98.00 83 LEU A O 1
ATOM 677 N N . ASP A 1 84 ? 23.532 -12.974 -14.796 1.00 98.25 84 ASP A N 1
ATOM 678 C CA . ASP A 1 84 ? 23.648 -14.203 -15.580 1.00 98.25 84 ASP A CA 1
ATOM 679 C C . ASP A 1 84 ? 22.289 -14.631 -16.147 1.00 98.25 84 ASP A C 1
ATOM 681 O O . ASP A 1 84 ? 22.180 -14.914 -17.339 1.00 98.25 84 ASP A O 1
ATOM 685 N N . ARG A 1 85 ? 21.215 -14.571 -15.345 1.00 98.44 85 ARG A N 1
ATOM 686 C CA . ARG A 1 85 ? 19.845 -14.839 -15.822 1.00 98.44 85 ARG A CA 1
ATOM 687 C C . ARG A 1 85 ? 19.403 -13.850 -16.904 1.00 98.44 85 ARG A C 1
ATOM 689 O O . ARG A 1 85 ? 18.741 -14.243 -17.864 1.00 98.44 85 ARG A O 1
ATOM 696 N N . PHE A 1 86 ? 19.754 -12.569 -16.764 1.00 98.25 86 PHE A N 1
ATOM 697 C CA . PHE A 1 86 ? 19.436 -11.546 -17.762 1.00 98.25 86 PHE A CA 1
ATOM 698 C C . PHE A 1 86 ? 20.216 -11.761 -19.069 1.00 98.25 86 PHE A C 1
ATOM 700 O O . PHE A 1 86 ? 19.636 -11.670 -20.156 1.00 98.25 86 PHE A O 1
ATOM 707 N N . LEU A 1 87 ? 21.515 -12.066 -18.972 1.00 98.12 87 LEU A N 1
ATOM 708 C CA . LEU A 1 87 ? 22.383 -12.367 -20.112 1.00 98.12 87 LEU A CA 1
ATOM 709 C C . LEU A 1 87 ? 21.902 -13.613 -20.855 1.00 98.12 87 LEU A C 1
ATOM 711 O O . LEU A 1 87 ? 21.738 -13.557 -22.071 1.00 98.12 87 LEU A O 1
ATOM 715 N N . GLU A 1 88 ? 21.595 -14.691 -20.136 1.00 97.88 88 GLU A N 1
ATOM 716 C CA . GLU A 1 88 ? 21.072 -15.928 -20.718 1.00 97.88 88 GLU A CA 1
ATOM 717 C C . GLU A 1 88 ? 19.759 -15.669 -21.466 1.00 97.88 88 GLU A C 1
ATOM 719 O O . GLU A 1 88 ? 19.599 -16.042 -22.628 1.00 97.88 88 GLU A O 1
ATOM 724 N N . LYS A 1 89 ? 18.829 -14.933 -20.846 1.00 97.38 89 LYS A N 1
ATOM 725 C CA . LYS A 1 89 ? 17.521 -14.673 -21.451 1.00 97.38 89 LYS A CA 1
ATOM 726 C C . LYS A 1 89 ? 17.593 -13.781 -22.695 1.00 97.38 89 LYS A C 1
ATOM 728 O O . LYS A 1 89 ? 16.880 -14.028 -23.668 1.00 97.38 89 LYS A O 1
ATOM 733 N N . HIS A 1 90 ? 18.400 -12.720 -22.667 1.00 96.56 90 HIS A N 1
ATOM 734 C CA . HIS A 1 90 ? 18.329 -11.663 -23.684 1.00 96.56 90 HIS A CA 1
ATOM 735 C C . HIS A 1 90 ? 19.536 -11.587 -24.620 1.00 96.56 90 HIS A C 1
ATOM 737 O O . HIS A 1 90 ? 19.410 -11.034 -25.719 1.00 96.56 90 HIS A O 1
ATOM 743 N N . LEU A 1 91 ? 20.689 -12.117 -24.207 1.00 97.12 91 LEU A N 1
ATOM 744 C CA . LEU A 1 91 ? 21.976 -11.969 -24.888 1.00 97.12 91 LEU A CA 1
ATOM 745 C C . LEU A 1 91 ? 22.711 -13.290 -25.170 1.00 97.12 91 LEU A C 1
ATOM 747 O O . LEU A 1 91 ? 23.781 -13.232 -25.767 1.00 97.12 91 LEU A O 1
ATOM 751 N N . ALA A 1 92 ? 22.138 -14.466 -24.885 1.00 95.88 92 ALA A N 1
ATOM 752 C CA . ALA A 1 92 ? 22.755 -15.758 -25.229 1.00 95.88 92 ALA A CA 1
ATOM 753 C C . ALA A 1 92 ? 23.108 -15.895 -26.726 1.00 95.88 92 ALA A C 1
ATOM 755 O O . ALA A 1 92 ? 24.072 -16.560 -27.098 1.00 95.88 92 ALA A O 1
ATOM 756 N N . GLY A 1 93 ? 22.341 -15.240 -27.607 1.00 96.25 93 GLY A N 1
ATOM 757 C CA . GLY A 1 93 ? 22.584 -15.176 -29.053 1.00 96.25 93 GLY A CA 1
ATOM 758 C C . GLY A 1 93 ? 23.568 -14.090 -29.509 1.00 96.25 93 GLY A C 1
ATOM 759 O O . GLY A 1 93 ? 23.730 -13.910 -30.714 1.00 96.25 93 GLY A O 1
ATOM 760 N N . HIS A 1 94 ? 24.198 -13.352 -28.595 1.00 97.56 94 HIS A N 1
ATOM 761 C CA . HIS A 1 94 ? 25.036 -12.193 -28.899 1.00 97.56 94 HIS A CA 1
ATOM 762 C C . HIS A 1 94 ? 26.424 -12.298 -28.258 1.00 97.56 94 HIS A C 1
ATOM 764 O O . HIS A 1 94 ? 26.582 -12.865 -27.178 1.00 97.56 94 HIS A O 1
ATOM 770 N N . TYR A 1 95 ? 27.416 -11.674 -28.898 1.00 97.75 95 TYR A N 1
ATOM 771 C CA . TYR A 1 95 ? 28.715 -11.422 -28.277 1.00 97.75 95 TYR A CA 1
ATOM 772 C C . TYR A 1 95 ? 28.687 -10.116 -27.482 1.00 97.75 95 TYR A C 1
ATOM 774 O O . TYR A 1 95 ? 28.186 -9.091 -27.966 1.00 97.75 95 TYR A O 1
ATOM 782 N N . TYR A 1 96 ? 29.224 -10.154 -26.266 1.00 97.56 96 TYR A N 1
ATOM 783 C CA . TYR A 1 96 ? 29.161 -9.056 -25.308 1.00 97.56 96 TYR A CA 1
ATOM 784 C C . TYR A 1 96 ? 30.350 -9.034 -24.345 1.00 97.56 96 TYR A C 1
ATOM 786 O O . TYR A 1 96 ? 31.052 -10.026 -24.160 1.00 97.56 96 TYR A O 1
ATOM 794 N N . ALA A 1 97 ? 30.528 -7.897 -23.681 1.00 97.75 97 ALA A N 1
ATOM 795 C CA . ALA A 1 97 ? 31.341 -7.746 -22.484 1.00 97.75 97 ALA A CA 1
ATOM 796 C C . ALA A 1 97 ? 30.589 -6.894 -21.462 1.00 97.75 97 ALA A C 1
ATOM 798 O O . ALA A 1 97 ? 29.816 -6.007 -21.831 1.00 97.75 97 ALA A O 1
ATOM 799 N N . TRP A 1 98 ? 30.809 -7.159 -20.183 1.00 97.44 98 TRP A N 1
ATOM 800 C CA . TRP A 1 98 ? 30.164 -6.436 -19.100 1.00 97.44 98 TRP A CA 1
ATOM 801 C C . TRP A 1 98 ? 31.137 -6.102 -17.973 1.00 97.44 98 TRP A C 1
ATOM 803 O O . TRP A 1 98 ? 32.139 -6.790 -17.773 1.00 97.44 98 TRP A O 1
ATOM 813 N N . ALA A 1 99 ? 30.804 -5.055 -17.219 1.00 95.50 99 ALA A N 1
ATOM 814 C CA . ALA A 1 99 ? 31.527 -4.622 -16.030 1.00 95.50 99 ALA A CA 1
ATOM 815 C C . ALA A 1 99 ? 30.542 -4.208 -14.927 1.00 95.50 99 ALA A C 1
ATOM 817 O O . ALA A 1 99 ? 29.661 -3.377 -15.157 1.00 95.50 99 ALA A O 1
ATOM 818 N N . VAL A 1 100 ? 30.698 -4.775 -13.728 1.00 95.19 100 VAL A N 1
ATOM 819 C CA . VAL A 1 100 ? 29.933 -4.405 -12.527 1.00 95.19 100 VAL A CA 1
ATOM 820 C C . VAL A 1 100 ? 30.705 -3.344 -11.760 1.00 95.19 100 VAL A C 1
ATOM 822 O O . VAL A 1 100 ? 31.867 -3.545 -11.397 1.00 95.19 100 VAL A O 1
ATOM 825 N N . HIS A 1 101 ? 30.068 -2.202 -11.525 1.00 91.62 101 HIS A N 1
ATOM 826 C CA . HIS A 1 101 ? 30.630 -1.079 -10.785 1.00 91.62 101 HIS A CA 1
ATOM 827 C C . HIS A 1 101 ? 29.918 -0.923 -9.452 1.00 91.62 101 HIS A C 1
ATOM 829 O O . HIS A 1 101 ? 28.703 -1.067 -9.378 1.00 91.62 101 HIS A O 1
ATOM 835 N N . GLU A 1 102 ? 30.666 -0.544 -8.422 1.00 88.50 102 GLU A N 1
ATOM 836 C CA . GLU A 1 102 ? 30.115 -0.091 -7.151 1.00 88.50 102 GLU A CA 1
ATOM 837 C C . GLU A 1 102 ? 30.888 1.133 -6.665 1.00 88.50 102 GLU A C 1
ATOM 839 O O . GLU A 1 102 ? 32.113 1.119 -6.511 1.00 88.50 102 GLU A O 1
ATOM 844 N N . LYS A 1 103 ? 30.153 2.225 -6.459 1.00 85.00 103 LYS A N 1
ATOM 845 C CA . LYS A 1 103 ? 30.641 3.473 -5.866 1.00 85.00 103 LYS A CA 1
ATOM 846 C C . LYS A 1 103 ? 29.537 4.076 -5.020 1.00 85.00 103 LYS A C 1
ATOM 848 O O . LYS A 1 103 ? 28.365 3.762 -5.219 1.00 85.00 103 LYS A O 1
ATOM 853 N N . VAL A 1 104 ? 29.907 4.986 -4.126 1.00 83.25 104 VAL A N 1
ATOM 854 C CA . VAL A 1 104 ? 28.925 5.867 -3.494 1.00 83.25 104 VAL A CA 1
ATOM 855 C C . VAL A 1 104 ? 28.254 6.687 -4.590 1.00 83.25 104 VAL A C 1
ATOM 857 O O . VAL A 1 104 ? 28.928 7.357 -5.379 1.00 83.25 104 VAL A O 1
ATOM 860 N N . GLY A 1 105 ? 26.929 6.601 -4.668 1.00 75.62 105 GLY A N 1
ATOM 861 C CA . GLY A 1 105 ? 26.172 7.371 -5.639 1.00 75.62 105 GLY A CA 1
ATOM 862 C C . GLY A 1 105 ? 26.281 8.854 -5.303 1.00 75.62 105 GLY A C 1
ATOM 863 O O . GLY A 1 105 ? 25.949 9.272 -4.197 1.00 75.62 105 GLY A O 1
ATOM 864 N N . ALA A 1 106 ? 26.702 9.678 -6.263 1.00 78.25 106 ALA A N 1
ATOM 865 C CA . ALA A 1 106 ? 26.825 11.128 -6.066 1.00 78.25 106 ALA A CA 1
ATOM 866 C C . ALA A 1 106 ? 25.483 11.812 -5.716 1.00 78.25 106 ALA A C 1
ATOM 868 O O . ALA A 1 106 ? 25.457 12.928 -5.207 1.00 78.25 106 ALA A O 1
ATOM 869 N N . MET A 1 107 ? 24.372 11.120 -5.979 1.00 79.56 107 MET A N 1
ATOM 870 C CA . MET A 1 107 ? 23.010 11.529 -5.648 1.00 79.56 107 MET A CA 1
ATOM 871 C C . MET A 1 107 ? 22.395 10.680 -4.524 1.00 79.56 107 MET A C 1
ATOM 873 O O . MET A 1 107 ? 21.208 10.819 -4.267 1.00 79.56 107 MET A O 1
ATOM 877 N N . SER A 1 108 ? 23.140 9.778 -3.890 1.00 74.19 108 SER A N 1
ATOM 878 C CA . SER A 1 108 ? 22.583 8.752 -2.995 1.00 74.19 108 SER A CA 1
ATOM 879 C C . SER A 1 108 ? 22.883 9.007 -1.515 1.00 74.19 108 SER A C 1
ATOM 881 O O . SER A 1 108 ? 22.820 8.080 -0.723 1.00 74.19 108 SER A O 1
ATOM 883 N N . ASP A 1 109 ? 23.243 10.238 -1.135 1.00 76.44 109 ASP A N 1
ATOM 884 C CA . ASP A 1 109 ? 23.479 10.655 0.261 1.00 76.44 109 ASP A CA 1
ATOM 885 C C . ASP A 1 109 ? 24.412 9.720 1.064 1.00 76.44 109 ASP A C 1
ATOM 887 O O . ASP A 1 109 ? 24.241 9.518 2.264 1.00 76.44 109 ASP A O 1
ATOM 891 N N . GLY A 1 110 ? 25.430 9.160 0.401 1.00 77.31 110 GLY A N 1
ATOM 892 C CA . GLY A 1 110 ? 26.396 8.238 1.013 1.00 77.31 110 GLY A CA 1
ATOM 893 C C . GLY A 1 110 ? 26.126 6.753 0.751 1.00 77.31 110 GLY A C 1
ATOM 894 O O . GLY A 1 110 ? 26.995 5.932 1.037 1.00 77.31 110 GLY A O 1
ATOM 895 N N . GLU A 1 111 ? 24.984 6.401 0.159 1.00 82.25 111 GLU A N 1
ATOM 896 C CA . GLU A 1 111 ? 24.637 5.015 -0.172 1.00 82.25 111 GLU A CA 1
ATOM 897 C C . GLU A 1 111 ? 25.396 4.496 -1.405 1.00 82.25 111 GLU A C 1
ATOM 899 O O . GLU A 1 111 ? 25.767 5.245 -2.323 1.00 82.25 111 GLU A O 1
ATOM 904 N N . ARG A 1 112 ? 25.622 3.176 -1.429 1.00 86.75 112 ARG A N 1
ATOM 905 C CA . ARG A 1 112 ? 26.273 2.486 -2.548 1.00 86.75 112 ARG A CA 1
ATOM 906 C C . ARG A 1 112 ? 25.312 2.411 -3.733 1.00 86.75 112 ARG A C 1
ATOM 908 O O . ARG A 1 112 ? 24.110 2.248 -3.578 1.00 86.75 112 ARG A O 1
ATOM 915 N N . HIS A 1 113 ? 25.847 2.504 -4.944 1.00 87.75 113 HIS A N 1
ATOM 916 C CA . HIS A 1 113 ? 25.073 2.359 -6.175 1.00 87.75 113 HIS A CA 1
ATOM 917 C C . HIS A 1 113 ? 25.707 1.287 -7.064 1.00 87.75 113 HIS A C 1
ATOM 919 O O . HIS A 1 113 ? 26.420 1.623 -8.018 1.00 87.75 113 HIS A O 1
ATOM 925 N N . PRO A 1 114 ? 25.503 -0.005 -6.747 1.00 92.56 114 PRO A N 1
ATOM 926 C CA . PRO A 1 114 ? 25.958 -1.068 -7.620 1.00 92.56 114 PRO A CA 1
ATOM 927 C C . PRO A 1 114 ? 25.162 -1.027 -8.930 1.00 92.56 114 PRO A C 1
ATOM 929 O O . PRO A 1 114 ? 23.947 -0.834 -8.940 1.00 92.56 114 PRO A O 1
ATOM 932 N N . HIS A 1 115 ? 25.849 -1.149 -10.058 1.00 93.62 115 HIS A N 1
ATOM 933 C CA . HIS A 1 115 ? 25.249 -1.160 -11.392 1.00 93.62 115 HIS A CA 1
ATOM 934 C C . HIS A 1 115 ? 26.145 -1.918 -12.364 1.00 93.62 115 HIS A C 1
ATOM 936 O O . HIS A 1 115 ? 27.334 -2.103 -12.116 1.00 93.62 115 HIS A O 1
ATOM 942 N N . VAL A 1 116 ? 25.581 -2.353 -13.485 1.00 95.75 116 VAL A N 1
ATOM 943 C CA . VAL A 1 116 ? 26.326 -3.056 -14.529 1.00 95.75 116 VAL A CA 1
ATOM 944 C C . VAL A 1 116 ? 26.228 -2.315 -15.852 1.00 95.75 116 VAL A C 1
ATOM 946 O O . VAL A 1 116 ? 25.161 -1.833 -16.236 1.00 95.75 116 VAL A O 1
ATOM 949 N N . HIS A 1 117 ? 27.359 -2.249 -16.544 1.00 95.62 117 HIS A N 1
ATOM 950 C CA . HIS A 1 117 ? 27.461 -1.854 -17.941 1.00 95.62 117 HIS A CA 1
ATOM 951 C C . HIS A 1 117 ? 27.591 -3.114 -18.791 1.00 95.62 117 HIS A C 1
ATOM 953 O O . HIS A 1 117 ? 28.451 -3.944 -18.507 1.00 95.62 117 HIS A O 1
ATOM 959 N N . ILE A 1 118 ? 26.763 -3.262 -19.824 1.00 96.88 118 ILE A N 1
ATOM 960 C CA . ILE A 1 118 ? 26.813 -4.387 -20.765 1.00 96.88 118 ILE A CA 1
ATOM 961 C C . ILE A 1 118 ? 26.926 -3.824 -22.177 1.00 96.88 118 ILE A C 1
ATOM 963 O O . ILE A 1 118 ? 25.964 -3.270 -22.712 1.00 96.88 118 ILE A O 1
ATOM 967 N N . MET A 1 119 ? 28.092 -3.988 -22.791 1.00 96.31 119 MET A N 1
ATOM 968 C CA . MET A 1 119 ? 28.333 -3.671 -24.195 1.00 96.31 119 MET A CA 1
ATOM 969 C C . MET A 1 119 ? 28.152 -4.932 -25.032 1.00 96.31 119 MET A C 1
ATOM 971 O O . MET A 1 119 ? 28.763 -5.956 -24.745 1.00 96.31 119 MET A O 1
ATOM 975 N N . PHE A 1 120 ? 27.350 -4.873 -26.093 1.00 96.69 120 PHE A N 1
ATOM 976 C CA . PHE A 1 120 ? 27.101 -6.038 -26.945 1.00 96.69 120 PHE A CA 1
ATOM 977 C C . PHE A 1 120 ? 26.969 -5.672 -28.422 1.00 96.69 120 PHE A C 1
ATOM 979 O O . PHE A 1 120 ? 26.599 -4.548 -28.781 1.00 96.69 120 PHE A O 1
ATOM 986 N N . SER A 1 121 ? 27.262 -6.634 -29.298 1.00 95.81 121 SER A N 1
ATOM 987 C CA . SER A 1 121 ? 26.990 -6.497 -30.728 1.00 95.81 121 SER A CA 1
ATOM 988 C C . SER A 1 121 ? 25.519 -6.778 -31.015 1.00 95.81 121 SER A C 1
ATOM 990 O O . SER A 1 121 ? 24.992 -7.813 -30.618 1.00 95.81 121 SER A O 1
ATOM 992 N N . THR A 1 122 ? 24.853 -5.907 -31.778 1.00 94.56 122 THR A N 1
ATOM 993 C CA . THR A 1 122 ? 23.464 -6.153 -32.206 1.00 94.56 122 THR A CA 1
ATOM 994 C C . THR A 1 122 ? 23.330 -7.214 -33.287 1.00 94.56 122 THR A C 1
ATOM 996 O O . THR A 1 122 ? 22.212 -7.560 -33.669 1.00 94.56 122 THR A O 1
ATOM 999 N N . ARG A 1 123 ? 24.458 -7.755 -33.754 1.00 95.62 123 ARG A N 1
ATOM 1000 C CA . ARG A 1 123 ? 24.517 -8.932 -34.614 1.00 95.62 123 ARG A CA 1
ATOM 1001 C C . ARG A 1 123 ? 24.211 -10.181 -33.797 1.00 95.62 123 ARG A C 1
ATOM 1003 O O . ARG A 1 123 ? 24.784 -10.366 -32.727 1.00 95.62 123 ARG A O 1
ATOM 1010 N N . GLU A 1 124 ? 23.280 -10.990 -34.283 1.00 95.31 124 GLU A N 1
ATOM 1011 C CA . GLU A 1 124 ? 22.845 -12.233 -33.643 1.00 95.31 124 GLU A CA 1
ATOM 1012 C C . GLU A 1 124 ? 23.529 -13.423 -34.315 1.00 95.31 124 GLU A C 1
ATOM 1014 O O . GLU A 1 124 ? 23.672 -13.461 -35.539 1.00 95.31 124 GLU A O 1
ATOM 1019 N N . MET A 1 125 ? 23.979 -14.377 -33.501 1.00 96.19 125 MET A N 1
ATOM 1020 C CA . MET A 1 125 ? 24.606 -15.609 -33.963 1.00 96.19 125 MET A CA 1
ATOM 1021 C C . MET A 1 125 ? 23.576 -16.479 -34.685 1.00 96.19 125 MET A C 1
ATOM 1023 O O . MET 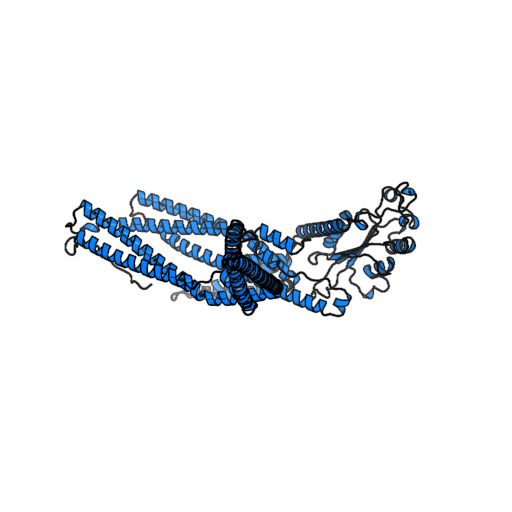A 1 125 ? 22.739 -17.141 -34.055 1.00 96.19 125 MET A O 1
ATOM 1027 N N . ASP A 1 126 ? 23.658 -16.473 -36.013 1.00 94.94 126 ASP A N 1
ATOM 1028 C CA . ASP A 1 126 ? 22.889 -17.349 -36.889 1.00 94.94 126 ASP A CA 1
ATOM 1029 C C . ASP A 1 126 ? 23.442 -18.788 -36.880 1.00 94.94 126 ASP A C 1
ATOM 1031 O O . ASP A 1 126 ? 24.450 -19.096 -36.241 1.00 94.94 126 ASP A O 1
ATOM 1035 N N . ALA A 1 127 ? 22.767 -19.704 -37.579 1.00 94.94 127 ALA A N 1
ATOM 1036 C CA . ALA A 1 127 ? 23.179 -21.109 -37.633 1.00 94.94 127 ALA A CA 1
ATOM 1037 C C . ALA A 1 127 ? 24.603 -21.293 -38.192 1.00 94.94 127 ALA A C 1
ATOM 1039 O O . ALA A 1 127 ? 25.318 -22.204 -37.769 1.00 94.94 127 ALA A O 1
ATOM 1040 N N . VAL A 1 128 ? 25.024 -20.414 -39.110 1.00 95.12 128 VAL A N 1
ATOM 1041 C CA . VAL A 1 128 ? 26.378 -20.429 -39.672 1.00 95.12 128 VAL A CA 1
ATOM 1042 C C . VAL A 1 128 ? 27.388 -20.060 -38.593 1.00 95.12 128 VAL A C 1
ATOM 1044 O O . VAL A 1 128 ? 28.311 -20.835 -38.377 1.00 95.12 128 VAL A O 1
ATOM 1047 N N . GLU A 1 129 ? 27.173 -18.959 -37.867 1.00 95.94 129 GLU A N 1
ATOM 1048 C CA . GLU A 1 129 ? 28.080 -18.498 -36.808 1.00 95.94 129 GLU A CA 1
ATOM 1049 C C . GLU A 1 129 ? 28.232 -19.542 -35.702 1.00 95.94 129 GLU A C 1
ATOM 1051 O O . GLU A 1 129 ? 29.341 -19.822 -35.260 1.00 95.94 129 GLU A O 1
ATOM 1056 N N . ARG A 1 130 ? 27.117 -20.168 -35.301 1.00 94.19 130 ARG A N 1
ATOM 1057 C CA . ARG A 1 130 ? 27.097 -21.205 -34.257 1.00 94.19 130 ARG A CA 1
ATOM 1058 C C . ARG A 1 130 ? 27.844 -22.473 -34.657 1.00 94.19 130 ARG A C 1
ATOM 1060 O O . ARG A 1 130 ? 28.378 -23.158 -33.794 1.00 94.19 130 ARG A O 1
ATOM 1067 N N . THR A 1 131 ? 27.849 -22.805 -35.947 1.00 93.88 131 THR A N 1
ATOM 1068 C CA . THR A 1 131 ? 28.540 -23.997 -36.462 1.00 93.88 131 THR A CA 1
ATOM 1069 C C . THR A 1 131 ? 30.011 -23.703 -36.741 1.00 93.88 131 THR A C 1
ATOM 1071 O O . THR A 1 131 ? 30.883 -24.527 -36.472 1.00 93.88 131 THR A O 1
ATOM 1074 N N . LYS A 1 132 ? 30.287 -22.534 -37.320 1.00 93.06 132 LYS A N 1
ATOM 1075 C CA . LYS A 1 132 ? 31.617 -22.075 -37.694 1.00 93.06 132 LYS A CA 1
ATOM 1076 C C . LYS A 1 132 ? 31.664 -20.555 -37.619 1.00 93.06 132 LYS A C 1
ATOM 1078 O O . LYS A 1 132 ? 31.129 -19.868 -38.489 1.00 93.06 132 LYS A O 1
ATOM 1083 N N . GLU A 1 133 ? 32.383 -20.058 -36.622 1.00 93.75 133 GLU A N 1
ATOM 1084 C CA . GLU A 1 133 ? 32.584 -18.626 -36.426 1.00 93.75 133 GLU A CA 1
ATOM 1085 C C . GLU A 1 133 ? 33.137 -17.954 -37.687 1.00 93.75 133 GLU A C 1
ATOM 1087 O O . GLU A 1 133 ? 34.066 -18.450 -38.345 1.00 93.75 133 GLU A O 1
ATOM 1092 N N . ARG A 1 134 ? 32.573 -16.795 -38.028 1.00 95.25 134 ARG A N 1
ATOM 1093 C CA . ARG A 1 134 ? 33.085 -15.972 -39.122 1.00 95.25 134 ARG A CA 1
ATOM 1094 C C . ARG A 1 134 ? 34.386 -15.298 -38.704 1.00 95.25 134 ARG A C 1
ATOM 1096 O O . ARG A 1 134 ? 34.630 -14.999 -37.538 1.00 95.25 134 ARG A O 1
ATOM 1103 N N . THR A 1 135 ? 35.221 -14.982 -39.693 1.00 95.31 135 THR A N 1
ATOM 1104 C CA . THR A 1 135 ? 36.363 -14.088 -39.468 1.00 95.31 135 THR A CA 1
ATOM 1105 C C . THR A 1 135 ? 35.867 -12.712 -39.002 1.00 95.31 135 THR A C 1
ATOM 1107 O O . THR A 1 135 ? 34.747 -12.330 -39.355 1.00 95.31 135 THR A O 1
ATOM 1110 N N . PRO A 1 136 ? 36.691 -11.924 -38.282 1.00 94.88 136 PRO A N 1
ATOM 1111 C CA . PRO A 1 136 ? 36.278 -10.610 -37.790 1.00 94.88 136 PRO A CA 1
ATOM 1112 C C . PRO A 1 136 ? 35.719 -9.716 -38.905 1.00 94.88 136 PRO A C 1
ATOM 1114 O O . PRO A 1 136 ? 34.655 -9.127 -38.760 1.00 94.88 136 PRO A O 1
ATOM 1117 N N . GLU A 1 137 ? 36.392 -9.671 -40.059 1.00 94.62 137 GLU A N 1
ATOM 1118 C CA . GLU A 1 137 ? 35.938 -8.892 -41.212 1.00 94.62 137 GLU A CA 1
ATOM 1119 C C . GLU A 1 137 ? 34.570 -9.363 -41.723 1.00 94.62 137 GLU A C 1
ATOM 1121 O O . GLU A 1 137 ? 33.683 -8.544 -41.958 1.00 94.62 137 GLU A O 1
ATOM 1126 N N . ASN A 1 138 ? 34.374 -10.678 -41.871 1.00 94.69 138 ASN A N 1
ATOM 1127 C CA . ASN A 1 138 ? 33.113 -11.212 -42.370 1.00 94.69 138 ASN A CA 1
ATOM 1128 C C . ASN A 1 138 ? 31.979 -11.004 -41.368 1.00 94.69 138 ASN A C 1
ATOM 1130 O O . ASN A 1 138 ? 30.902 -10.605 -41.793 1.00 94.69 138 ASN A O 1
ATOM 1134 N N . PHE A 1 139 ? 32.208 -11.182 -40.064 1.00 96.19 139 PHE A N 1
ATOM 1135 C CA . PHE A 1 139 ? 31.189 -10.982 -39.028 1.00 96.19 139 PHE A CA 1
ATOM 1136 C C . PHE A 1 139 ? 30.521 -9.598 -39.131 1.00 96.19 139 PHE A C 1
ATOM 1138 O O . PHE A 1 139 ? 29.290 -9.504 -39.117 1.00 96.19 139 PHE A O 1
ATOM 1145 N N . PHE A 1 140 ? 31.316 -8.535 -39.318 1.00 95.56 140 PHE A N 1
ATOM 1146 C CA . PHE A 1 140 ? 30.837 -7.147 -39.402 1.00 95.56 140 PHE A CA 1
ATOM 1147 C C . PHE A 1 140 ? 30.427 -6.686 -40.816 1.00 95.56 140 PHE A C 1
ATOM 1149 O O . PHE A 1 140 ? 29.957 -5.556 -40.989 1.00 95.56 140 PHE A O 1
ATOM 1156 N N . ARG A 1 141 ? 30.503 -7.539 -41.846 1.00 93.69 141 ARG A N 1
ATOM 1157 C CA . ARG A 1 141 ? 29.978 -7.208 -43.186 1.00 93.69 141 ARG A CA 1
ATOM 1158 C C . ARG A 1 141 ? 28.450 -7.154 -43.208 1.00 93.69 141 ARG A C 1
ATOM 1160 O O . ARG A 1 141 ? 27.761 -7.536 -42.262 1.00 93.69 141 ARG A O 1
ATOM 1167 N N . ARG A 1 142 ? 27.877 -6.644 -44.302 1.00 93.00 142 ARG A N 1
ATOM 1168 C CA . ARG A 1 142 ? 26.423 -6.693 -44.515 1.00 93.00 142 ARG A CA 1
ATOM 1169 C C . ARG A 1 142 ? 25.967 -8.157 -44.553 1.00 93.00 142 ARG A C 1
ATOM 1171 O O . ARG A 1 142 ? 26.606 -8.982 -45.203 1.00 93.00 142 ARG A O 1
ATOM 1178 N N . ALA A 1 143 ? 24.878 -8.464 -43.857 1.00 93.88 143 ALA A N 1
ATOM 1179 C CA . ALA A 1 143 ? 24.278 -9.789 -43.918 1.00 93.88 143 ALA A CA 1
ATOM 1180 C C . ALA A 1 143 ? 23.696 -10.062 -45.309 1.00 93.88 143 ALA A C 1
ATOM 1182 O O . ALA A 1 143 ? 23.163 -9.154 -45.953 1.00 93.88 143 ALA A O 1
ATOM 1183 N N . ASN A 1 144 ? 23.814 -11.309 -45.757 1.00 94.00 144 ASN A N 1
ATOM 1184 C CA . ASN A 1 144 ? 23.237 -11.787 -47.005 1.00 94.00 144 ASN A CA 1
ATOM 1185 C C . ASN A 1 144 ? 22.135 -12.794 -46.662 1.00 94.00 144 ASN A C 1
ATOM 1187 O O . ASN A 1 144 ? 22.427 -13.854 -46.119 1.00 94.00 144 ASN A O 1
ATOM 1191 N N . ALA A 1 145 ? 20.881 -12.434 -46.935 1.00 91.06 145 ALA A N 1
ATOM 1192 C CA . ALA A 1 145 ? 19.731 -13.268 -46.596 1.00 91.06 145 ALA A CA 1
ATOM 1193 C C . ALA A 1 145 ? 19.613 -14.514 -47.491 1.00 91.06 145 ALA A C 1
ATOM 1195 O O . ALA A 1 145 ? 19.131 -15.541 -47.030 1.00 91.06 145 ALA A O 1
ATOM 1196 N N . GLU A 1 146 ? 20.064 -14.432 -48.746 1.00 93.06 146 GLU A N 1
ATOM 1197 C CA . GLU A 1 146 ? 20.003 -15.543 -49.707 1.00 93.06 146 GLU A CA 1
ATOM 1198 C C . GLU A 1 146 ? 21.134 -16.553 -49.476 1.00 93.06 146 GLU A C 1
ATOM 1200 O O . GLU A 1 146 ? 20.932 -17.758 -49.592 1.00 93.06 146 GLU A O 1
ATOM 1205 N N . HIS A 1 147 ? 22.319 -16.055 -49.110 1.00 92.88 147 HIS A N 1
ATOM 1206 C CA . HIS A 1 147 ? 23.522 -16.856 -48.869 1.00 92.88 147 HIS A CA 1
ATOM 1207 C C . HIS A 1 147 ? 24.239 -16.406 -47.583 1.00 92.88 147 HIS A C 1
ATOM 1209 O O . HIS A 1 147 ? 25.236 -15.671 -47.665 1.00 92.88 147 HIS A O 1
ATOM 1215 N N . PRO A 1 148 ? 23.748 -16.797 -46.388 1.00 92.44 148 PRO A N 1
ATOM 1216 C CA . PRO A 1 148 ? 24.288 -16.352 -45.097 1.00 92.44 148 PRO A CA 1
ATOM 1217 C C . PRO A 1 148 ? 25.783 -16.627 -44.904 1.00 92.44 148 PRO A C 1
ATOM 1219 O O . PRO A 1 148 ? 26.482 -15.843 -44.260 1.00 92.44 148 PRO A O 1
ATOM 1222 N N . GLU A 1 149 ? 26.307 -17.695 -45.506 1.00 92.06 149 GLU A N 1
ATOM 1223 C CA . GLU A 1 149 ? 27.723 -18.070 -45.479 1.00 92.06 149 GLU A CA 1
ATOM 1224 C C . GLU A 1 149 ? 28.632 -17.104 -46.256 1.00 92.06 149 GLU A C 1
ATOM 1226 O O . GLU A 1 149 ? 29.844 -17.079 -46.042 1.00 92.06 149 GLU A O 1
ATOM 1231 N N . ARG A 1 150 ? 28.053 -16.287 -47.147 1.00 92.44 150 ARG A N 1
ATOM 1232 C CA . ARG A 1 150 ? 28.755 -15.276 -47.957 1.00 92.44 150 ARG A CA 1
ATOM 1233 C C . ARG A 1 150 ? 28.586 -13.852 -47.421 1.00 92.44 150 ARG A C 1
ATOM 1235 O O . ARG A 1 150 ? 29.083 -12.908 -48.034 1.00 92.44 150 ARG A O 1
ATOM 1242 N N . GLY A 1 151 ? 27.865 -13.682 -46.314 1.00 93.31 151 GLY A N 1
ATOM 1243 C CA . GLY A 1 151 ? 27.605 -12.395 -45.672 1.00 93.31 151 GLY A CA 1
ATOM 1244 C C . GLY A 1 151 ? 28.069 -12.350 -44.218 1.00 93.31 151 GLY A C 1
ATOM 1245 O O . GLY A 1 151 ? 28.585 -13.327 -43.674 1.00 93.31 151 GLY A O 1
ATOM 1246 N N . GLY A 1 152 ? 27.873 -11.192 -43.587 1.00 95.19 152 GLY A N 1
ATOM 1247 C CA . GLY A 1 152 ? 28.056 -11.054 -42.140 1.00 95.19 152 GLY A CA 1
ATOM 1248 C C . GLY A 1 152 ? 26.853 -11.501 -41.325 1.00 95.19 152 GLY A C 1
ATOM 1249 O O . GLY A 1 152 ? 25.793 -11.794 -41.877 1.00 95.19 152 GLY A O 1
ATOM 1250 N N . CYS A 1 153 ? 27.004 -11.518 -40.000 1.00 95.88 153 CYS A N 1
ATOM 1251 C CA . CYS A 1 153 ? 25.911 -11.897 -39.107 1.00 95.88 153 CYS A CA 1
ATOM 1252 C C . CYS A 1 153 ? 24.763 -10.881 -39.191 1.00 95.88 153 CYS A C 1
ATOM 1254 O O . CYS A 1 153 ? 25.025 -9.670 -39.161 1.00 95.88 153 CYS A O 1
ATOM 1256 N N . PRO A 1 154 ? 23.498 -11.322 -39.280 1.00 95.38 154 PRO A N 1
ATOM 1257 C CA . PRO A 1 154 ? 22.354 -10.419 -39.312 1.00 95.38 154 PRO A CA 1
ATOM 1258 C C . PRO A 1 154 ? 22.256 -9.615 -38.015 1.00 95.38 154 PRO A C 1
ATOM 1260 O O . PRO A 1 154 ? 22.543 -10.114 -36.930 1.00 95.38 154 PRO A O 1
ATOM 1263 N N . LYS A 1 155 ? 21.841 -8.349 -38.120 1.00 94.31 155 LYS A N 1
ATOM 1264 C CA . LYS A 1 155 ? 21.470 -7.552 -36.944 1.00 94.31 155 LYS A CA 1
ATOM 1265 C C . LYS A 1 155 ? 20.071 -7.971 -36.502 1.00 94.31 155 LYS A C 1
ATOM 1267 O O . LYS A 1 155 ? 19.180 -8.043 -37.344 1.00 94.31 155 LYS A O 1
ATOM 1272 N N . ALA A 1 156 ? 19.881 -8.240 -35.213 1.00 94.31 156 ALA A N 1
ATOM 1273 C CA . ALA A 1 156 ? 18.594 -8.714 -34.719 1.00 94.31 156 ALA A CA 1
ATOM 1274 C C . ALA A 1 156 ? 17.548 -7.595 -34.772 1.00 94.31 156 ALA A C 1
ATOM 1276 O O . ALA A 1 156 ? 17.763 -6.503 -34.230 1.00 94.31 156 ALA A O 1
ATOM 1277 N N . GLU A 1 157 ? 16.390 -7.887 -35.361 1.00 92.88 157 GLU A N 1
ATOM 1278 C CA . GLU A 1 157 ? 15.311 -6.909 -35.541 1.00 92.88 157 GLU A CA 1
ATOM 1279 C C . GLU A 1 157 ? 14.837 -6.328 -34.199 1.00 92.88 157 GLU A C 1
ATOM 1281 O O . GLU A 1 157 ? 14.599 -5.128 -34.093 1.00 92.88 157 GLU A O 1
ATOM 1286 N N . LYS A 1 158 ? 14.843 -7.126 -33.123 1.00 92.94 158 LYS A N 1
ATOM 1287 C CA . LYS A 1 158 ? 14.506 -6.681 -31.756 1.00 92.94 158 LYS A CA 1
ATOM 1288 C C . LYS A 1 158 ? 15.367 -5.513 -31.241 1.00 92.94 158 LYS A C 1
ATOM 1290 O O . LYS A 1 158 ? 14.931 -4.762 -30.372 1.00 92.94 158 LYS A O 1
ATOM 1295 N N . TRP A 1 159 ? 16.574 -5.319 -31.783 1.00 92.56 159 TRP A N 1
ATOM 1296 C CA . TRP A 1 159 ? 17.484 -4.239 -31.380 1.00 92.56 159 TRP A CA 1
ATOM 1297 C C . TRP A 1 159 ? 17.461 -3.031 -32.320 1.00 92.56 159 TRP A C 1
ATOM 1299 O O . TRP A 1 159 ? 17.631 -1.891 -31.869 1.00 92.56 159 TRP A O 1
ATOM 1309 N N . ILE A 1 160 ? 17.293 -3.262 -33.624 1.00 90.38 160 ILE A N 1
ATOM 1310 C CA . ILE A 1 160 ? 17.450 -2.223 -34.656 1.00 90.38 160 ILE A CA 1
ATOM 1311 C C . ILE A 1 160 ? 16.145 -1.843 -35.362 1.00 90.38 160 ILE A C 1
ATOM 1313 O O . ILE A 1 160 ? 16.068 -0.765 -35.955 1.00 90.38 160 ILE A O 1
ATOM 1317 N N . GLY A 1 161 ? 15.134 -2.694 -35.253 1.00 90.25 161 GLY A N 1
ATOM 1318 C CA . GLY A 1 161 ? 13.872 -2.622 -35.965 1.00 90.25 161 GLY A CA 1
ATOM 1319 C C . GLY A 1 161 ? 12.909 -1.552 -35.481 1.00 90.25 161 GLY A C 1
ATOM 1320 O O . GLY A 1 161 ? 13.234 -0.696 -34.640 1.00 90.25 161 GLY A O 1
ATOM 1321 N N . LYS A 1 162 ? 11.694 -1.610 -36.036 1.00 91.50 162 LYS A N 1
ATOM 1322 C CA . LYS A 1 162 ? 10.577 -0.722 -35.673 1.00 91.50 162 LYS A CA 1
ATOM 1323 C C . LYS A 1 162 ? 10.057 -1.017 -34.261 1.00 91.50 162 LYS A C 1
ATOM 1325 O O . LYS A 1 162 ? 9.903 -0.081 -33.479 1.00 91.50 162 LYS A O 1
ATOM 1330 N N . ASP A 1 163 ? 9.963 -2.295 -33.900 1.00 90.44 163 ASP A N 1
ATOM 1331 C CA . ASP A 1 163 ? 9.371 -2.762 -32.634 1.00 90.44 163 ASP A CA 1
ATOM 1332 C C . ASP A 1 163 ? 10.387 -2.834 -31.478 1.00 90.44 163 ASP A C 1
ATOM 1334 O O . ASP A 1 163 ? 10.120 -3.360 -30.399 1.00 90.44 163 ASP A O 1
ATOM 1338 N N . ARG A 1 164 ? 11.580 -2.249 -31.655 1.00 90.62 164 ARG A N 1
ATOM 1339 C CA . ARG A 1 164 ? 12.627 -2.208 -30.614 1.00 90.62 164 ARG A CA 1
ATOM 1340 C C . ARG A 1 164 ? 12.160 -1.570 -29.299 1.00 90.62 164 ARG A C 1
ATOM 1342 O O . ARG A 1 164 ? 12.759 -1.799 -28.251 1.00 90.62 164 ARG A O 1
ATOM 1349 N N . ARG A 1 165 ? 11.140 -0.704 -29.360 1.00 91.94 165 ARG A N 1
ATOM 1350 C CA . ARG A 1 165 ? 10.547 -0.067 -28.177 1.00 91.94 165 ARG A CA 1
ATOM 1351 C C . ARG A 1 165 ? 9.806 -1.097 -27.332 1.00 91.94 165 ARG A C 1
ATOM 1353 O O . ARG A 1 165 ? 9.968 -1.076 -26.117 1.00 91.94 165 ARG A O 1
ATOM 1360 N N . ASP A 1 166 ? 9.066 -1.994 -27.966 1.00 93.44 166 ASP A N 1
ATOM 1361 C CA . ASP A 1 166 ? 8.289 -3.022 -27.278 1.00 93.44 166 ASP A CA 1
ATOM 1362 C C . ASP A 1 166 ? 9.232 -4.033 -26.631 1.00 93.44 166 ASP A C 1
ATOM 1364 O O . ASP A 1 166 ? 9.095 -4.343 -25.451 1.00 93.44 166 ASP A O 1
ATOM 1368 N N . TYR A 1 167 ? 10.307 -4.408 -27.334 1.00 95.06 167 TYR A N 1
ATOM 1369 C CA . TYR A 1 167 ? 11.348 -5.251 -26.748 1.00 95.06 167 TYR A CA 1
ATOM 1370 C C . TYR A 1 167 ? 12.057 -4.592 -25.549 1.00 95.06 167 TYR A C 1
ATOM 1372 O O . TYR A 1 167 ? 12.385 -5.267 -24.575 1.00 95.06 167 TYR A O 1
ATOM 1380 N N . LEU A 1 168 ? 12.253 -3.265 -25.556 1.00 94.25 168 LEU A N 1
ATOM 1381 C CA . LEU A 1 168 ? 12.756 -2.542 -24.380 1.00 94.25 168 LEU A CA 1
ATOM 1382 C C . LEU A 1 168 ? 11.784 -2.612 -23.189 1.00 94.25 168 LEU A C 1
ATOM 1384 O O . LEU A 1 168 ? 12.241 -2.648 -22.046 1.00 94.25 168 LEU A O 1
ATOM 1388 N N . LEU A 1 169 ? 10.470 -2.622 -23.425 1.00 94.56 169 LEU A N 1
ATOM 1389 C CA . LEU A 1 169 ? 9.489 -2.806 -22.352 1.00 94.56 169 LEU A CA 1
ATOM 1390 C C . LEU A 1 169 ? 9.571 -4.227 -21.783 1.00 94.56 169 LEU A C 1
ATOM 1392 O O . LEU A 1 169 ? 9.681 -4.363 -20.566 1.00 94.56 169 LEU A O 1
ATOM 1396 N N . THR A 1 170 ? 9.667 -5.249 -22.640 1.00 96.06 170 THR A N 1
ATOM 1397 C CA . THR A 1 170 ? 9.889 -6.643 -22.216 1.00 96.06 170 THR A CA 1
ATOM 1398 C C . THR A 1 170 ? 11.177 -6.798 -21.405 1.00 96.06 170 THR A C 1
ATOM 1400 O O . THR A 1 170 ? 11.163 -7.419 -20.349 1.00 96.06 170 THR A O 1
ATOM 1403 N N . LEU A 1 171 ? 12.282 -6.173 -21.832 1.00 96.12 171 LEU A N 1
ATOM 1404 C CA . LEU A 1 171 ? 13.549 -6.181 -21.087 1.00 96.12 171 LEU A CA 1
ATOM 1405 C C . LEU A 1 171 ? 13.396 -5.608 -19.673 1.00 96.12 171 LEU A C 1
ATOM 1407 O O . LEU A 1 171 ? 13.989 -6.125 -18.730 1.00 96.12 171 LEU A O 1
ATOM 1411 N N . ARG A 1 172 ? 12.632 -4.521 -19.518 1.00 96.56 172 ARG A N 1
ATOM 1412 C CA . ARG A 1 172 ? 12.401 -3.887 -18.211 1.00 96.56 172 ARG A CA 1
ATOM 1413 C C . ARG A 1 172 ? 11.529 -4.751 -17.310 1.00 96.56 172 ARG A C 1
ATOM 1415 O O . ARG A 1 172 ? 11.822 -4.855 -16.121 1.00 96.56 172 ARG A O 1
ATOM 1422 N N . GLU A 1 173 ? 10.484 -5.350 -17.870 1.00 97.50 173 GLU A N 1
ATOM 1423 C CA . GLU A 1 173 ? 9.614 -6.286 -17.163 1.00 97.50 173 GLU A CA 1
ATOM 1424 C C . GLU A 1 173 ? 10.391 -7.510 -16.678 1.00 97.50 173 GLU A C 1
ATOM 1426 O O . GLU A 1 173 ? 10.364 -7.831 -15.489 1.00 97.50 173 GLU A O 1
ATOM 1431 N N . ASP A 1 174 ? 11.151 -8.137 -17.572 1.00 98.06 174 ASP A N 1
ATOM 1432 C CA . ASP A 1 174 ? 11.967 -9.300 -17.249 1.00 98.06 174 ASP A CA 1
ATOM 1433 C C . ASP A 1 174 ? 13.051 -8.987 -16.232 1.00 98.06 174 ASP A C 1
ATOM 1435 O O . ASP A 1 174 ? 13.256 -9.768 -15.305 1.00 98.06 174 ASP A O 1
ATOM 1439 N N . TYR A 1 175 ? 13.704 -7.832 -16.358 1.00 97.75 175 TYR A N 1
ATOM 1440 C CA . TYR A 1 175 ? 14.687 -7.395 -15.380 1.00 97.75 175 TYR A CA 1
ATOM 1441 C C . TYR A 1 175 ? 14.071 -7.250 -13.981 1.00 97.75 175 TYR A C 1
ATOM 1443 O O . TYR A 1 175 ? 14.600 -7.808 -13.020 1.00 97.75 175 TYR A O 1
ATOM 1451 N N . ALA A 1 176 ? 12.920 -6.575 -13.865 1.00 97.88 176 ALA A N 1
ATOM 1452 C CA . ALA A 1 176 ? 12.222 -6.435 -12.588 1.00 97.88 176 ALA A CA 1
ATOM 1453 C C . ALA A 1 176 ? 11.798 -7.797 -12.014 1.00 97.88 176 ALA A C 1
ATOM 1455 O O . ALA A 1 176 ? 11.932 -8.029 -10.813 1.00 97.88 176 ALA A O 1
ATOM 1456 N N . ARG A 1 177 ? 11.326 -8.715 -12.865 1.00 98.38 177 ARG A N 1
ATOM 1457 C CA . ARG A 1 177 ? 10.935 -10.072 -12.464 1.00 98.38 177 ARG A CA 1
ATOM 1458 C C . ARG A 1 177 ? 12.125 -10.880 -11.945 1.00 98.38 177 ARG A C 1
ATOM 1460 O O . ARG A 1 177 ? 12.059 -11.378 -10.827 1.00 98.38 177 ARG A O 1
ATOM 1467 N N . ILE A 1 178 ? 13.222 -10.943 -12.702 1.00 98.44 178 ILE A N 1
ATOM 1468 C CA . ILE A 1 178 ? 14.456 -11.640 -12.303 1.00 98.44 178 ILE A CA 1
ATOM 1469 C C . ILE A 1 178 ? 14.993 -11.062 -10.988 1.00 98.44 178 ILE A C 1
ATOM 1471 O O . ILE A 1 178 ? 15.324 -11.814 -10.074 1.00 98.44 178 ILE A O 1
ATOM 1475 N N . GLN A 1 179 ? 15.053 -9.733 -10.869 1.00 97.94 179 GLN A N 1
ATOM 1476 C CA . GLN A 1 179 ? 15.507 -9.065 -9.652 1.00 97.94 179 GLN A CA 1
ATOM 1477 C C . GLN A 1 179 ? 14.638 -9.443 -8.445 1.00 97.94 179 GLN A C 1
ATOM 1479 O O . GLN A 1 179 ? 15.174 -9.788 -7.396 1.00 97.94 179 GLN A O 1
ATOM 1484 N N . ASN A 1 180 ? 13.311 -9.426 -8.590 1.00 98.00 180 ASN A N 1
ATOM 1485 C CA . ASN A 1 180 ? 12.388 -9.794 -7.517 1.00 98.00 180 ASN A CA 1
ATOM 1486 C C . ASN A 1 180 ? 12.501 -11.271 -7.111 1.00 98.00 180 ASN A C 1
ATOM 1488 O O . ASN A 1 180 ? 12.486 -11.556 -5.918 1.00 98.00 180 ASN A O 1
ATOM 1492 N N . GLU A 1 181 ? 12.656 -12.192 -8.069 1.00 98.31 181 GLU A N 1
ATOM 1493 C CA . GLU A 1 181 ? 12.869 -13.624 -7.798 1.00 98.31 181 GLU A CA 1
ATOM 1494 C C . GLU A 1 181 ? 14.154 -13.862 -6.985 1.00 98.31 181 GLU A C 1
ATOM 1496 O O . GLU A 1 181 ? 14.172 -14.673 -6.061 1.00 98.31 181 GLU A O 1
ATOM 1501 N N . VAL A 1 182 ? 15.236 -13.142 -7.303 1.00 98.06 182 VAL A N 1
ATOM 1502 C CA . VAL A 1 182 ? 16.509 -13.256 -6.575 1.00 98.06 182 VAL A CA 1
ATOM 1503 C C . VAL A 1 182 ? 16.425 -12.606 -5.190 1.00 98.06 182 VAL A C 1
ATOM 1505 O O . VAL A 1 182 ? 16.893 -13.195 -4.219 1.00 98.06 182 VAL A O 1
ATOM 1508 N N . LEU A 1 183 ? 15.788 -11.436 -5.067 1.00 96.44 183 LEU A N 1
ATOM 1509 C CA . LEU A 1 183 ? 15.529 -10.807 -3.764 1.00 96.44 183 LEU A CA 1
ATOM 1510 C C . LEU A 1 183 ? 14.712 -11.731 -2.852 1.00 96.44 183 LEU A C 1
ATOM 1512 O O . LEU A 1 183 ? 15.023 -11.864 -1.674 1.00 96.44 183 LEU A O 1
ATOM 1516 N N . GLU A 1 184 ? 13.702 -12.408 -3.400 1.00 96.06 184 GLU A N 1
ATOM 1517 C CA . GLU A 1 184 ? 12.895 -13.386 -2.669 1.00 96.06 184 GLU A CA 1
ATOM 1518 C C . GLU A 1 184 ? 13.704 -14.602 -2.221 1.00 96.06 184 GLU A C 1
ATOM 1520 O O . GLU A 1 184 ? 13.625 -14.982 -1.056 1.00 96.06 184 GLU A O 1
ATOM 1525 N N . LYS A 1 185 ? 14.526 -15.162 -3.118 1.00 96.62 185 LYS A N 1
ATOM 1526 C CA . LYS A 1 185 ? 15.406 -16.304 -2.830 1.00 96.62 185 LYS A CA 1
ATOM 1527 C C . LYS A 1 185 ? 16.342 -16.047 -1.644 1.00 96.62 185 LYS A C 1
ATOM 1529 O O . LYS A 1 185 ? 16.659 -16.983 -0.919 1.00 96.62 185 LYS A O 1
ATOM 1534 N N . TYR A 1 186 ? 16.796 -14.806 -1.470 1.00 94.19 186 TYR A N 1
ATOM 1535 C CA . TYR A 1 186 ? 17.692 -14.402 -0.381 1.00 94.19 186 TYR A CA 1
ATOM 1536 C C . TYR A 1 186 ? 16.970 -13.681 0.766 1.00 94.19 186 TYR A C 1
ATOM 1538 O O . TYR A 1 186 ? 17.605 -12.967 1.539 1.00 94.19 186 TYR A O 1
ATOM 1546 N N . ASN A 1 187 ? 15.651 -13.863 0.885 1.00 91.44 187 ASN A N 1
ATOM 1547 C CA . ASN A 1 187 ? 14.827 -13.338 1.976 1.00 91.44 187 ASN A CA 1
ATOM 1548 C C . ASN A 1 187 ? 14.932 -11.812 2.157 1.00 91.44 187 ASN A C 1
ATOM 1550 O O . ASN A 1 187 ? 14.802 -11.304 3.270 1.00 91.44 187 ASN A O 1
ATOM 1554 N N . ILE A 1 188 ? 15.132 -11.066 1.067 1.00 91.88 188 ILE A N 1
ATOM 1555 C CA . ILE A 1 188 ? 15.121 -9.605 1.088 1.00 91.88 188 ILE A CA 1
ATOM 1556 C C . ILE A 1 188 ? 13.669 -9.119 0.917 1.00 91.88 188 ILE A C 1
ATOM 1558 O O . ILE A 1 188 ? 13.054 -9.356 -0.134 1.00 91.88 188 ILE A O 1
ATOM 1562 N N . PRO A 1 189 ? 13.093 -8.415 1.913 1.00 91.00 189 PRO A N 1
ATOM 1563 C CA . PRO A 1 189 ? 11.684 -8.014 1.933 1.00 91.00 189 PRO A CA 1
ATOM 1564 C C . PRO A 1 189 ? 11.449 -6.729 1.122 1.00 91.00 189 PRO A C 1
ATOM 1566 O O . PRO A 1 189 ? 10.794 -5.791 1.567 1.00 91.00 189 PRO A O 1
ATOM 1569 N N . VAL A 1 190 ? 12.017 -6.671 -0.084 1.00 92.69 190 VAL A N 1
ATOM 1570 C CA . VAL A 1 190 ? 11.911 -5.540 -1.011 1.00 92.69 190 VAL A CA 1
ATOM 1571 C C . VAL A 1 190 ? 11.517 -6.060 -2.387 1.00 92.69 190 VAL A C 1
ATOM 1573 O O . VAL A 1 190 ? 11.896 -7.160 -2.798 1.00 92.69 190 VAL A O 1
ATOM 1576 N N . ARG A 1 191 ? 10.735 -5.261 -3.111 1.00 93.12 191 ARG A N 1
ATOM 1577 C CA . ARG A 1 191 ? 10.354 -5.519 -4.499 1.00 93.12 191 ARG A CA 1
ATOM 1578 C C . ARG A 1 191 ? 10.486 -4.252 -5.333 1.00 93.12 191 ARG A C 1
ATOM 1580 O O . ARG A 1 191 ? 10.310 -3.135 -4.840 1.00 93.12 191 ARG A O 1
ATOM 1587 N N . VAL A 1 192 ? 10.762 -4.442 -6.615 1.00 94.44 192 VAL A N 1
ATOM 1588 C CA . VAL A 1 192 ? 10.789 -3.392 -7.633 1.00 94.44 192 VAL A CA 1
ATOM 1589 C C . VAL A 1 192 ? 9.691 -3.616 -8.667 1.00 94.44 192 VAL A C 1
ATOM 1591 O O . VAL A 1 192 ? 9.199 -4.729 -8.844 1.00 94.44 192 VAL A O 1
ATOM 1594 N N . SER A 1 193 ? 9.315 -2.555 -9.376 1.00 94.88 193 SER A N 1
ATOM 1595 C CA . SER A 1 193 ? 8.358 -2.628 -10.477 1.00 94.88 193 SER A CA 1
ATOM 1596 C C . SER A 1 193 ? 8.891 -1.881 -11.692 1.00 94.88 193 SER A C 1
ATOM 1598 O O . SER A 1 193 ? 9.508 -0.823 -11.566 1.00 94.88 193 SER A O 1
ATOM 1600 N N . HIS A 1 194 ? 8.647 -2.450 -12.870 1.00 94.44 194 HIS A N 1
ATOM 1601 C CA . HIS A 1 194 ? 8.953 -1.835 -14.160 1.00 94.44 194 HIS A CA 1
ATOM 1602 C C . HIS A 1 194 ? 7.857 -0.856 -14.616 1.00 94.44 194 HIS A C 1
ATOM 1604 O O . HIS A 1 194 ? 8.068 -0.091 -15.560 1.00 94.44 194 HIS A O 1
ATOM 1610 N N . LEU A 1 195 ? 6.689 -0.902 -13.968 1.00 94.19 195 LEU A N 1
ATOM 1611 C CA . LEU A 1 195 ? 5.531 -0.079 -14.286 1.00 94.19 195 LEU A CA 1
ATOM 1612 C C . LEU A 1 195 ? 5.764 1.377 -13.873 1.00 94.19 195 LEU A C 1
ATOM 1614 O O . LEU A 1 195 ? 6.483 1.666 -12.913 1.00 94.19 195 LEU A O 1
ATOM 1618 N N . CYS A 1 196 ? 5.118 2.311 -14.570 1.00 91.38 196 CYS A N 1
ATOM 1619 C CA . CYS A 1 196 ? 5.087 3.703 -14.130 1.00 91.38 196 CYS A CA 1
ATOM 1620 C C . CYS A 1 196 ? 4.312 3.848 -12.808 1.00 91.38 196 CYS A C 1
ATOM 1622 O O . CYS A 1 196 ? 3.550 2.960 -12.423 1.00 91.38 196 CYS A O 1
ATOM 1624 N N . LEU A 1 197 ? 4.505 4.978 -12.121 1.00 94.31 197 LEU A N 1
ATOM 1625 C CA . LEU A 1 197 ? 3.818 5.266 -10.857 1.00 94.31 197 LEU A CA 1
ATOM 1626 C C . LEU A 1 197 ? 2.293 5.187 -11.006 1.00 94.31 197 LEU A C 1
ATOM 1628 O O . LEU A 1 197 ? 1.649 4.566 -10.171 1.00 94.31 197 LEU A O 1
ATOM 1632 N N . GLU A 1 198 ? 1.750 5.703 -12.112 1.00 92.44 198 GLU A N 1
ATOM 1633 C CA . GLU A 1 198 ? 0.313 5.676 -12.414 1.00 92.44 198 GLU A CA 1
ATOM 1634 C C . GLU A 1 198 ? -0.250 4.247 -12.473 1.00 92.44 198 GLU A C 1
ATOM 1636 O O . GLU A 1 198 ? -1.236 3.920 -11.820 1.00 92.44 198 GLU A O 1
ATOM 1641 N N . ALA A 1 199 ? 0.421 3.348 -13.198 1.00 93.50 199 ALA A N 1
ATOM 1642 C CA . ALA A 1 199 ? -0.015 1.959 -13.303 1.00 93.50 199 ALA A CA 1
ATOM 1643 C C . ALA A 1 199 ? 0.124 1.207 -11.968 1.00 93.50 199 ALA A C 1
ATOM 1645 O O . ALA A 1 199 ? -0.729 0.385 -11.636 1.00 93.50 199 ALA A O 1
ATOM 1646 N N . GLN A 1 200 ? 1.169 1.494 -11.182 1.00 94.81 200 GLN A N 1
ATOM 1647 C CA . GLN A 1 200 ? 1.316 0.916 -9.841 1.00 94.81 200 GLN A CA 1
ATOM 1648 C C . GLN A 1 200 ? 0.222 1.420 -8.887 1.00 94.81 200 GLN A C 1
ATOM 1650 O O . GLN A 1 200 ? -0.317 0.631 -8.114 1.00 94.81 200 GLN A O 1
ATOM 1655 N N . LYS A 1 201 ? -0.120 2.714 -8.951 1.00 96.25 201 LYS A N 1
ATOM 1656 C CA . LYS A 1 201 ? -1.201 3.326 -8.169 1.00 96.25 201 LYS A CA 1
ATOM 1657 C C . LYS A 1 201 ? -2.530 2.650 -8.487 1.00 96.25 201 LYS A C 1
ATOM 1659 O O . LYS A 1 201 ? -3.180 2.157 -7.574 1.00 96.25 201 LYS A O 1
ATOM 1664 N N . MET A 1 202 ? -2.864 2.512 -9.770 1.00 92.75 202 MET A N 1
ATOM 1665 C CA . MET A 1 202 ? -4.083 1.824 -10.202 1.00 92.75 202 MET A CA 1
ATOM 1666 C C . MET A 1 202 ? -4.144 0.378 -9.680 1.00 92.75 202 MET A C 1
ATOM 1668 O O . MET A 1 202 ? -5.183 -0.064 -9.198 1.00 92.75 202 MET A O 1
ATOM 1672 N N . GLN A 1 203 ? -3.029 -0.365 -9.702 1.00 92.12 203 GLN A N 1
ATOM 1673 C CA . GLN A 1 203 ? -2.978 -1.714 -9.120 1.00 92.12 203 GLN A CA 1
ATOM 1674 C C . GLN A 1 203 ? -3.209 -1.721 -7.601 1.00 92.12 203 GLN A C 1
ATOM 1676 O O . GLN A 1 203 ? -3.856 -2.637 -7.092 1.00 92.12 203 GLN A O 1
ATOM 1681 N N . ALA A 1 204 ? -2.687 -0.725 -6.879 1.00 93.75 204 ALA A N 1
ATOM 1682 C CA . ALA A 1 204 ? -2.912 -0.570 -5.445 1.00 93.75 204 ALA A CA 1
ATOM 1683 C C . ALA A 1 204 ? -4.386 -0.244 -5.136 1.00 93.75 204 ALA A C 1
ATOM 1685 O O . ALA A 1 204 ? -4.981 -0.874 -4.266 1.00 93.75 204 ALA A O 1
ATOM 1686 N N . GLU A 1 205 ? -5.012 0.647 -5.906 1.00 94.25 205 GLU A N 1
ATOM 1687 C CA . GLU A 1 205 ? -6.436 0.989 -5.774 1.00 94.25 205 GLU A CA 1
ATOM 1688 C C . GLU A 1 205 ? -7.344 -0.212 -6.069 1.00 94.25 205 GLU A C 1
ATOM 1690 O O . GLU A 1 205 ? -8.249 -0.512 -5.292 1.00 94.25 205 GLU A O 1
ATOM 1695 N N . MET A 1 206 ? -7.064 -0.967 -7.138 1.00 91.12 206 MET A N 1
ATOM 1696 C CA . MET A 1 206 ? -7.846 -2.154 -7.513 1.00 91.12 206 MET A CA 1
ATOM 1697 C C . MET A 1 206 ? -7.870 -3.234 -6.425 1.00 91.12 206 MET A C 1
ATOM 1699 O O . MET A 1 206 ? -8.844 -3.978 -6.324 1.00 91.12 206 MET A O 1
ATOM 1703 N N . ARG A 1 207 ? -6.810 -3.332 -5.614 1.00 91.94 207 ARG A N 1
ATOM 1704 C CA . ARG A 1 207 ? -6.746 -4.263 -4.476 1.00 91.94 207 ARG A CA 1
ATOM 1705 C C . ARG A 1 207 ? -7.180 -3.639 -3.143 1.00 91.94 207 ARG A C 1
ATOM 1707 O O . ARG A 1 207 ? -7.128 -4.328 -2.131 1.00 91.94 207 ARG A O 1
ATOM 1714 N N . GLY A 1 208 ? -7.587 -2.368 -3.130 1.00 92.44 208 GLY A N 1
ATOM 1715 C CA . GLY A 1 208 ? -8.006 -1.640 -1.927 1.00 92.44 208 GLY A CA 1
ATOM 1716 C C . GLY A 1 208 ? -6.862 -1.168 -1.021 1.00 92.44 208 GLY A C 1
ATOM 1717 O O . GLY A 1 208 ? -7.100 -0.846 0.139 1.00 92.44 208 GLY A O 1
ATOM 1718 N N . ASP A 1 209 ? -5.624 -1.128 -1.518 1.00 96.44 209 ASP A N 1
ATOM 1719 C CA . ASP A 1 209 ? -4.448 -0.632 -0.793 1.00 96.44 209 ASP A CA 1
ATOM 1720 C C . ASP A 1 209 ? -4.299 0.884 -1.000 1.00 96.44 209 ASP A C 1
ATOM 1722 O O . ASP A 1 209 ? -3.446 1.369 -1.749 1.00 96.44 209 ASP A O 1
ATOM 1726 N N . TRP A 1 210 ? -5.194 1.639 -0.361 1.00 96.44 210 TRP A N 1
ATOM 1727 C CA . TRP A 1 210 ? -5.292 3.094 -0.516 1.00 96.44 210 TRP A CA 1
ATOM 1728 C C . TRP A 1 210 ? -4.060 3.840 -0.002 1.00 96.44 210 TRP A C 1
ATOM 1730 O O . TRP A 1 210 ? -3.673 4.862 -0.566 1.00 96.44 210 TRP A O 1
ATOM 1740 N N . VAL A 1 211 ? -3.411 3.313 1.037 1.00 97.19 211 VAL A N 1
ATOM 1741 C CA . VAL A 1 211 ? -2.195 3.908 1.599 1.00 97.19 211 VAL A CA 1
ATOM 1742 C C . VAL A 1 211 ? -1.041 3.775 0.603 1.00 97.19 211 VAL A C 1
ATOM 1744 O O . VAL A 1 211 ? -0.353 4.763 0.337 1.00 97.19 211 VAL A O 1
ATOM 1747 N N . LEU A 1 212 ? -0.855 2.608 -0.031 1.00 96.44 212 LEU A N 1
ATOM 1748 C CA . LEU A 1 212 ? 0.138 2.482 -1.099 1.00 96.44 212 LEU A CA 1
ATOM 1749 C C . LEU A 1 212 ? -0.209 3.343 -2.315 1.00 96.44 212 LEU A C 1
ATOM 1751 O O . LEU A 1 212 ? 0.696 3.950 -2.891 1.00 96.44 212 LEU A O 1
ATOM 1755 N N . ALA A 1 213 ? -1.486 3.416 -2.701 1.00 97.06 213 ALA A N 1
ATOM 1756 C CA . ALA A 1 213 ? -1.928 4.276 -3.795 1.00 97.06 213 ALA A CA 1
ATOM 1757 C C . ALA A 1 213 ? -1.533 5.740 -3.544 1.00 97.06 213 ALA A C 1
ATOM 1759 O O . ALA A 1 213 ? -0.928 6.370 -4.410 1.00 97.06 213 ALA A O 1
ATOM 1760 N N . GLU A 1 214 ? -1.750 6.253 -2.330 1.00 97.56 214 GLU A N 1
ATOM 1761 C CA . GLU A 1 214 ? -1.337 7.606 -1.946 1.00 97.56 214 GLU A CA 1
ATOM 1762 C C . GLU A 1 214 ? 0.190 7.770 -1.948 1.00 97.56 214 GLU A C 1
ATOM 1764 O O . GLU A 1 214 ? 0.695 8.792 -2.412 1.00 97.56 214 GLU A O 1
ATOM 1769 N N . ILE A 1 215 ? 0.959 6.772 -1.493 1.00 96.19 215 ILE A N 1
ATOM 1770 C CA . ILE A 1 215 ? 2.435 6.795 -1.565 1.00 96.19 215 ILE A CA 1
ATOM 1771 C C . ILE A 1 215 ? 2.918 6.887 -3.022 1.00 96.19 215 ILE A C 1
ATOM 1773 O O . ILE A 1 215 ? 3.895 7.588 -3.310 1.00 96.19 215 ILE A O 1
ATOM 1777 N N . LEU A 1 216 ? 2.257 6.174 -3.934 1.00 96.06 216 LEU A N 1
ATOM 1778 C CA . LEU A 1 216 ? 2.590 6.122 -5.359 1.00 96.06 216 LEU A CA 1
ATOM 1779 C C . LEU A 1 216 ? 2.118 7.356 -6.132 1.00 96.06 216 LEU A C 1
ATOM 1781 O O . LEU A 1 216 ? 2.745 7.698 -7.135 1.00 96.06 216 LEU A O 1
ATOM 1785 N N . ASP A 1 217 ? 1.089 8.043 -5.639 1.00 96.12 217 ASP A N 1
ATOM 1786 C CA . ASP A 1 217 ? 0.576 9.313 -6.152 1.00 96.12 217 ASP A CA 1
ATOM 1787 C C . ASP A 1 217 ? 1.557 10.465 -5.874 1.00 96.12 217 ASP A C 1
ATOM 1789 O O . ASP A 1 217 ? 1.399 11.276 -4.958 1.00 96.12 217 ASP A O 1
ATOM 1793 N N . ARG A 1 218 ? 2.668 10.480 -6.611 1.00 94.00 218 ARG A N 1
ATOM 1794 C CA . ARG A 1 218 ? 3.753 11.449 -6.447 1.00 94.00 218 ARG A CA 1
ATOM 1795 C C . ARG A 1 218 ? 4.429 11.761 -7.771 1.00 94.00 218 ARG A C 1
ATOM 1797 O O . ARG A 1 218 ? 4.455 10.940 -8.686 1.00 94.00 218 ARG A O 1
ATOM 1804 N N . LEU A 1 219 ? 5.077 12.922 -7.828 1.00 90.38 219 LEU A N 1
ATOM 1805 C CA . LEU A 1 219 ? 5.858 13.310 -8.997 1.00 90.38 219 LEU A CA 1
ATOM 1806 C C . LEU A 1 219 ? 7.074 12.376 -9.185 1.00 90.38 219 LEU A C 1
ATOM 1808 O O . LEU A 1 219 ? 7.807 12.117 -8.213 1.00 90.38 219 LEU A O 1
ATOM 1812 N N . PRO A 1 220 ? 7.296 11.864 -10.412 1.00 91.12 220 PRO A N 1
ATOM 1813 C CA . PRO A 1 220 ? 8.468 11.064 -10.741 1.00 91.12 220 PRO A CA 1
ATOM 1814 C C . PRO A 1 220 ? 9.741 11.919 -10.760 1.00 91.12 220 PRO A C 1
ATOM 1816 O O . PRO A 1 220 ? 9.701 13.132 -10.943 1.00 91.12 220 PRO A O 1
ATOM 1819 N N . GLU A 1 221 ? 10.887 11.267 -10.566 1.00 89.19 221 GLU A N 1
ATOM 1820 C CA . GLU A 1 221 ? 12.195 11.910 -10.712 1.00 89.19 221 GLU A CA 1
ATOM 1821 C C . GLU A 1 221 ? 12.583 12.025 -12.193 1.00 89.19 221 GLU A C 1
ATOM 1823 O O . GLU A 1 221 ? 12.310 11.119 -12.985 1.00 89.19 221 GLU A O 1
ATOM 1828 N N . ASP A 1 222 ? 13.274 13.107 -12.551 1.00 85.12 222 ASP A N 1
ATOM 1829 C CA . ASP A 1 222 ? 13.809 13.327 -13.894 1.00 85.12 222 ASP A CA 1
ATOM 1830 C C . ASP A 1 222 ? 15.211 12.735 -14.035 1.00 85.12 222 ASP A C 1
ATOM 1832 O O . ASP A 1 222 ? 15.980 12.612 -13.076 1.00 85.12 222 ASP A O 1
ATOM 1836 N N . HIS A 1 223 ? 15.590 12.433 -15.276 1.00 82.94 223 HIS A N 1
ATOM 1837 C CA . HIS A 1 223 ? 16.942 11.994 -15.591 1.00 82.94 223 HIS A CA 1
ATOM 1838 C C . HIS A 1 223 ? 17.968 13.121 -15.383 1.00 82.94 223 HIS A C 1
ATOM 1840 O O . HIS A 1 223 ? 17.856 14.202 -15.964 1.00 82.94 223 HIS A O 1
ATOM 1846 N N . THR A 1 224 ? 19.028 12.833 -14.625 1.00 82.88 224 THR A N 1
ATOM 1847 C CA . THR A 1 224 ? 20.164 13.735 -14.407 1.00 82.88 224 THR A CA 1
ATOM 1848 C C . THR A 1 224 ? 21.408 13.229 -15.133 1.00 82.88 224 THR A C 1
ATOM 1850 O O . THR A 1 224 ? 21.786 12.065 -15.027 1.00 82.88 224 THR A O 1
ATOM 1853 N N . SER A 1 225 ? 22.064 14.107 -15.899 1.00 81.38 225 SER A N 1
ATOM 1854 C CA . SER A 1 225 ? 23.312 13.747 -16.581 1.00 81.38 225 SER A CA 1
ATOM 1855 C C . SER A 1 225 ? 24.493 13.716 -15.596 1.00 81.38 225 SER A C 1
ATOM 1857 O O . SER A 1 225 ? 24.496 14.501 -14.641 1.00 81.38 225 SER A O 1
ATOM 1859 N N . PRO A 1 226 ? 25.541 12.902 -15.837 1.00 78.69 226 PRO A N 1
ATOM 1860 C CA . PRO A 1 226 ? 26.754 12.919 -15.015 1.00 78.69 226 PRO A CA 1
ATOM 1861 C C . PRO A 1 226 ? 27.370 14.317 -14.877 1.00 78.69 226 PRO A C 1
ATOM 1863 O O . PRO A 1 226 ? 27.819 14.694 -13.798 1.00 78.69 226 PRO A O 1
ATOM 1866 N N . THR A 1 227 ? 27.338 15.120 -15.944 1.00 80.81 227 THR A N 1
ATOM 1867 C CA . THR A 1 227 ? 27.839 16.501 -15.935 1.00 80.81 227 THR A CA 1
ATOM 1868 C C . THR A 1 227 ? 27.021 17.394 -15.010 1.00 80.81 227 THR A C 1
ATOM 1870 O O . THR A 1 227 ? 27.600 18.139 -14.224 1.00 80.81 227 THR A O 1
ATOM 1873 N N . SER A 1 228 ? 25.690 17.289 -15.059 1.00 83.50 228 SER A N 1
ATOM 1874 C CA . SER A 1 228 ? 24.800 18.039 -14.166 1.00 83.50 228 SER A CA 1
ATOM 1875 C C . SER A 1 228 ? 25.024 17.656 -12.705 1.00 83.50 228 SER A C 1
ATOM 1877 O O . SER A 1 228 ? 25.013 18.530 -11.845 1.00 83.50 228 SER A O 1
ATOM 1879 N N . ILE A 1 229 ? 25.261 16.366 -12.426 1.00 83.81 229 ILE A N 1
ATOM 1880 C CA . ILE A 1 229 ? 25.561 15.853 -11.079 1.00 83.81 229 ILE A CA 1
ATOM 1881 C C . ILE A 1 229 ? 26.865 16.449 -10.545 1.00 83.81 229 ILE A C 1
ATOM 1883 O O . ILE A 1 229 ? 26.886 16.935 -9.419 1.00 83.81 229 ILE A O 1
ATOM 1887 N N . VAL A 1 230 ? 27.933 16.460 -11.350 1.00 83.38 230 VAL A N 1
ATOM 1888 C CA . VAL A 1 230 ? 29.232 17.029 -10.944 1.00 83.38 230 VAL A CA 1
ATOM 1889 C C . VAL A 1 230 ? 29.143 18.535 -10.694 1.00 83.38 230 VAL A C 1
ATOM 1891 O O . VAL A 1 230 ? 29.785 19.037 -9.776 1.00 83.38 230 VAL A O 1
ATOM 1894 N N . ARG A 1 231 ? 28.359 19.260 -11.499 1.00 86.75 231 ARG A N 1
ATOM 1895 C CA . ARG A 1 231 ? 28.180 20.714 -11.353 1.00 86.75 231 ARG A CA 1
ATOM 1896 C C . ARG A 1 231 ? 27.167 21.110 -10.277 1.00 86.75 231 ARG A C 1
ATOM 1898 O O . ARG A 1 231 ? 27.124 22.276 -9.899 1.00 86.75 231 ARG A O 1
ATOM 1905 N N . ASP A 1 232 ? 26.378 20.152 -9.789 1.00 84.56 232 ASP A N 1
ATOM 1906 C CA . ASP A 1 232 ? 25.238 20.386 -8.897 1.00 84.56 232 ASP A CA 1
ATOM 1907 C C . ASP A 1 232 ? 24.287 21.464 -9.452 1.00 84.56 232 ASP A C 1
ATOM 1909 O O . ASP A 1 232 ? 23.867 22.369 -8.739 1.00 84.56 232 ASP A O 1
ATOM 1913 N N . ASP A 1 233 ? 23.969 21.396 -10.748 1.00 89.06 233 ASP A N 1
ATOM 1914 C CA . ASP A 1 233 ? 23.130 22.397 -11.424 1.00 89.06 233 ASP A CA 1
ATOM 1915 C C . ASP A 1 233 ? 21.676 22.398 -10.894 1.00 89.06 233 ASP A C 1
ATOM 1917 O O . ASP A 1 233 ? 21.240 21.507 -10.159 1.00 89.06 233 ASP A O 1
ATOM 1921 N N . ASP A 1 234 ? 20.857 23.363 -11.324 1.00 89.00 234 ASP A N 1
ATOM 1922 C CA . ASP A 1 234 ? 19.479 23.535 -10.831 1.00 89.00 234 ASP A CA 1
ATOM 1923 C C . ASP A 1 234 ? 18.575 22.311 -11.035 1.00 89.00 234 ASP A C 1
ATOM 1925 O O . ASP A 1 234 ? 17.658 22.071 -10.251 1.00 89.00 234 ASP A O 1
ATOM 1929 N N . VAL A 1 235 ? 18.830 21.491 -12.059 1.00 87.88 235 VAL A N 1
ATOM 1930 C CA . VAL A 1 235 ? 18.133 20.205 -12.244 1.00 87.88 235 VAL A CA 1
ATOM 1931 C C . VAL A 1 235 ? 18.406 19.273 -11.060 1.00 87.88 235 VAL A C 1
ATOM 1933 O O . VAL A 1 235 ? 17.481 18.699 -10.494 1.00 87.88 235 VAL A O 1
ATOM 1936 N N . VAL A 1 236 ? 19.666 19.163 -10.640 1.00 88.50 236 VAL A N 1
ATOM 1937 C CA . VAL A 1 236 ? 20.089 18.304 -9.529 1.00 88.50 236 VAL A CA 1
ATOM 1938 C C . VAL A 1 236 ? 19.546 18.819 -8.201 1.00 88.50 236 VAL A C 1
ATOM 1940 O O . VAL A 1 236 ? 19.015 18.034 -7.413 1.00 88.50 236 VAL A O 1
ATOM 1943 N N . ARG A 1 237 ? 19.598 20.136 -7.971 1.00 88.88 237 ARG A N 1
ATOM 1944 C CA . ARG A 1 237 ? 19.029 20.756 -6.763 1.00 88.88 237 ARG A CA 1
ATOM 1945 C C . ARG A 1 237 ? 17.522 20.535 -6.665 1.00 88.88 237 ARG A C 1
ATOM 1947 O O . ARG A 1 237 ? 17.043 20.143 -5.601 1.00 88.88 237 ARG A O 1
ATOM 1954 N N . ARG A 1 238 ? 16.786 20.700 -7.772 1.00 90.94 238 ARG A N 1
ATOM 1955 C CA . ARG A 1 238 ? 15.345 20.397 -7.836 1.00 90.94 238 ARG A CA 1
ATOM 1956 C C . ARG A 1 238 ? 15.058 18.925 -7.546 1.00 90.94 238 ARG A C 1
ATOM 1958 O O . ARG A 1 238 ? 14.165 18.640 -6.756 1.00 90.94 238 ARG A O 1
ATOM 1965 N N . GLN A 1 239 ? 15.848 17.996 -8.086 1.00 91.00 239 GLN A N 1
ATOM 1966 C CA . GLN A 1 239 ? 15.692 16.565 -7.795 1.00 91.00 239 GLN A CA 1
ATOM 1967 C C . GLN A 1 239 ? 15.954 16.230 -6.315 1.00 91.00 239 GLN A C 1
ATOM 1969 O O . GLN A 1 239 ? 15.192 15.478 -5.707 1.00 91.00 239 GLN A O 1
ATOM 1974 N N . LYS A 1 240 ? 16.968 16.839 -5.683 1.00 89.44 240 LYS A N 1
ATOM 1975 C CA . LYS A 1 240 ? 17.214 16.700 -4.232 1.00 89.44 240 LYS A CA 1
ATOM 1976 C C . LYS A 1 240 ? 16.043 17.234 -3.397 1.00 89.44 240 LYS A C 1
ATOM 1978 O O . LYS A 1 240 ? 15.614 16.583 -2.444 1.00 89.44 240 LYS A O 1
ATOM 1983 N N . GLN A 1 241 ? 15.493 18.392 -3.768 1.00 91.88 241 GLN A N 1
ATOM 1984 C CA . GLN A 1 241 ? 14.314 18.968 -3.111 1.00 91.88 241 GLN A CA 1
ATOM 1985 C C . GLN A 1 241 ? 13.075 18.080 -3.278 1.00 91.88 241 GLN A C 1
ATOM 1987 O O . GLN A 1 241 ? 12.390 17.809 -2.291 1.00 91.88 241 GLN A O 1
ATOM 1992 N N . LEU A 1 242 ? 12.828 17.568 -4.488 1.00 92.81 242 LEU A N 1
ATOM 1993 C CA . LEU A 1 242 ? 11.728 16.650 -4.781 1.00 92.81 242 LEU A CA 1
ATOM 1994 C C . LEU A 1 242 ? 11.831 15.360 -3.957 1.00 92.81 242 LEU A C 1
ATOM 1996 O O . LEU A 1 242 ? 10.838 14.907 -3.393 1.00 92.81 242 LEU A O 1
ATOM 2000 N N . ARG A 1 243 ? 13.033 14.787 -3.832 1.00 90.56 243 ARG A N 1
ATOM 2001 C CA . ARG A 1 243 ? 13.280 13.617 -2.978 1.00 90.56 243 ARG A CA 1
ATOM 2002 C C . ARG A 1 243 ? 12.917 13.889 -1.528 1.00 90.56 243 ARG A C 1
ATOM 2004 O O . ARG A 1 243 ? 12.108 13.152 -0.974 1.00 90.56 243 ARG A O 1
ATOM 2011 N N . LYS A 1 244 ? 13.433 14.979 -0.955 1.00 90.69 244 LYS A N 1
ATOM 2012 C CA . LYS A 1 244 ? 13.125 15.384 0.422 1.00 90.69 244 LYS A CA 1
ATOM 2013 C C . LYS A 1 244 ? 11.624 15.598 0.628 1.00 90.69 244 LYS A C 1
ATOM 2015 O O . LYS A 1 244 ? 11.082 15.153 1.635 1.00 90.69 244 LYS A O 1
ATOM 2020 N N . PHE A 1 245 ? 10.954 16.246 -0.323 1.00 94.06 245 PHE A N 1
ATOM 2021 C CA . PHE A 1 245 ? 9.506 16.447 -0.288 1.00 94.06 245 PHE A CA 1
ATOM 2022 C C . PHE A 1 245 ? 8.746 15.112 -0.300 1.00 94.06 245 PHE A C 1
ATOM 2024 O O . PHE A 1 245 ? 7.889 14.884 0.553 1.00 94.06 245 PHE A O 1
ATOM 2031 N N . ASN A 1 246 ? 9.099 14.207 -1.216 1.00 92.75 246 ASN A N 1
ATOM 2032 C CA . ASN A 1 246 ? 8.487 12.884 -1.328 1.00 92.75 246 ASN A CA 1
ATOM 2033 C C . ASN A 1 246 ? 8.711 12.033 -0.069 1.00 92.75 246 ASN A C 1
ATOM 2035 O O . ASN A 1 246 ? 7.794 11.339 0.369 1.00 92.75 246 ASN A O 1
ATOM 2039 N N . ASP A 1 247 ? 9.895 12.104 0.540 1.00 90.75 247 ASP A N 1
ATOM 2040 C CA . ASP A 1 247 ? 10.202 11.369 1.770 1.00 90.75 247 ASP A CA 1
ATOM 2041 C C . ASP A 1 247 ? 9.386 11.917 2.951 1.00 90.75 247 ASP A C 1
ATOM 2043 O O . ASP A 1 247 ? 8.717 11.157 3.644 1.00 90.75 247 ASP A O 1
ATOM 2047 N N . GLN A 1 248 ? 9.317 13.245 3.113 1.00 93.44 248 GLN A N 1
ATOM 2048 C CA . GLN A 1 248 ? 8.474 13.884 4.134 1.00 93.44 248 GLN A CA 1
ATOM 2049 C C . GLN A 1 248 ? 6.981 13.594 3.947 1.00 93.44 248 GLN A C 1
ATOM 2051 O O . GLN A 1 248 ? 6.240 13.486 4.925 1.00 93.44 248 GLN A O 1
ATOM 2056 N N . ARG A 1 249 ? 6.515 13.509 2.698 1.00 95.62 249 ARG A N 1
ATOM 2057 C CA . ARG A 1 249 ? 5.136 13.130 2.382 1.00 95.62 249 ARG A CA 1
ATOM 2058 C C . ARG A 1 249 ? 4.875 11.675 2.774 1.00 95.62 249 ARG A C 1
ATOM 2060 O O . ARG A 1 249 ? 3.897 11.418 3.466 1.00 95.62 249 ARG A O 1
ATOM 2067 N N . THR A 1 250 ? 5.773 10.759 2.412 1.00 94.69 250 THR A N 1
ATOM 2068 C CA . THR A 1 250 ? 5.673 9.331 2.769 1.00 94.69 250 THR A CA 1
ATOM 2069 C C . THR A 1 250 ? 5.685 9.134 4.289 1.00 94.69 250 THR A C 1
ATOM 2071 O O . THR A 1 250 ? 4.835 8.421 4.815 1.00 94.69 250 THR A O 1
ATOM 2074 N N . ASP A 1 251 ? 6.552 9.852 5.014 1.00 93.75 251 ASP A N 1
ATOM 2075 C CA . ASP A 1 251 ? 6.572 9.882 6.484 1.00 93.75 251 ASP A CA 1
ATOM 2076 C C . ASP A 1 251 ? 5.209 10.248 7.078 1.00 93.75 251 ASP A C 1
ATOM 2078 O O . ASP A 1 251 ?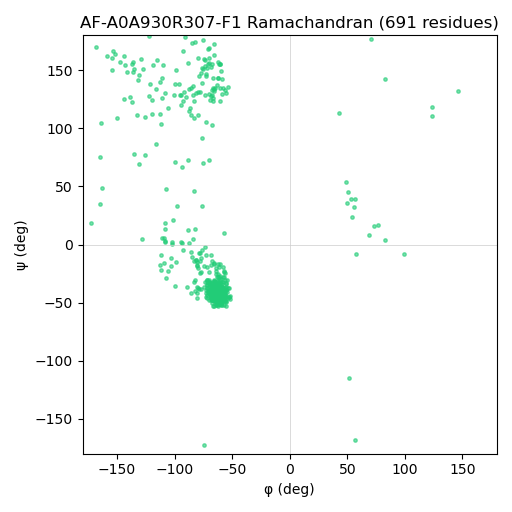 4.752 9.607 8.024 1.00 93.75 251 ASP A O 1
ATOM 2082 N N . LYS A 1 252 ? 4.554 11.283 6.542 1.00 97.12 252 LYS A N 1
ATOM 2083 C CA . LYS A 1 252 ? 3.237 11.723 7.024 1.00 97.12 252 LYS A CA 1
ATOM 2084 C C . LYS A 1 252 ? 2.155 10.683 6.751 1.00 97.12 252 LYS A C 1
ATOM 2086 O O . LYS A 1 252 ? 1.341 10.448 7.636 1.00 97.12 252 LYS A O 1
ATOM 2091 N N . ILE A 1 253 ? 2.165 10.071 5.567 1.00 97.75 253 ILE A N 1
ATOM 2092 C CA . ILE A 1 253 ? 1.196 9.037 5.180 1.00 97.75 253 ILE A CA 1
ATOM 2093 C C . ILE A 1 253 ? 1.301 7.836 6.125 1.00 97.75 253 ILE A C 1
ATOM 2095 O O . ILE A 1 253 ? 0.303 7.436 6.716 1.00 97.75 253 ILE A O 1
ATOM 2099 N N . ILE A 1 254 ? 2.514 7.316 6.334 1.00 96.88 254 ILE A N 1
ATOM 2100 C CA . ILE A 1 254 ? 2.736 6.154 7.204 1.00 96.88 254 ILE A CA 1
ATOM 2101 C C . ILE A 1 254 ? 2.426 6.476 8.665 1.00 96.88 254 ILE A C 1
ATOM 2103 O O . ILE A 1 254 ? 1.803 5.666 9.342 1.00 96.88 254 ILE A O 1
ATOM 2107 N N . ARG A 1 255 ? 2.803 7.663 9.160 1.00 96.31 255 ARG A N 1
ATOM 2108 C CA . ARG A 1 255 ? 2.430 8.080 10.522 1.00 96.31 255 ARG A CA 1
ATOM 2109 C C . ARG A 1 255 ? 0.920 8.145 10.697 1.00 96.31 255 ARG A C 1
ATOM 2111 O O . ARG A 1 255 ? 0.432 7.665 11.707 1.00 96.31 255 ARG A O 1
ATOM 2118 N N . ARG A 1 256 ? 0.194 8.706 9.725 1.00 97.69 256 ARG A N 1
ATOM 2119 C CA . ARG A 1 256 ? -1.269 8.758 9.769 1.00 97.69 256 ARG A CA 1
ATOM 2120 C C . ARG A 1 256 ? -1.864 7.348 9.790 1.00 97.69 256 ARG A C 1
ATOM 2122 O O . ARG A 1 256 ? -2.659 7.075 10.673 1.00 97.69 256 ARG A O 1
ATOM 2129 N N . ALA A 1 257 ? -1.412 6.457 8.905 1.00 97.06 257 ALA A N 1
ATOM 2130 C CA . ALA A 1 257 ? -1.881 5.070 8.864 1.00 97.06 257 ALA A CA 1
ATOM 2131 C C . ALA A 1 257 ? -1.620 4.318 10.182 1.00 97.06 257 ALA A C 1
ATOM 2133 O O . ALA A 1 257 ? -2.491 3.610 10.670 1.00 97.06 257 ALA A O 1
ATOM 2134 N N . LEU A 1 258 ? -0.445 4.506 10.793 1.00 96.50 258 LEU A N 1
ATOM 2135 C CA . LEU A 1 258 ? -0.128 3.929 12.102 1.00 96.50 258 LEU A CA 1
ATOM 2136 C C . LEU A 1 258 ? -0.990 4.514 13.229 1.00 96.50 258 LEU A C 1
ATOM 2138 O O . LEU A 1 258 ? -1.408 3.765 14.103 1.00 96.50 258 LEU A O 1
ATOM 2142 N N . CYS A 1 259 ? -1.256 5.824 13.220 1.00 95.94 259 CYS A N 1
ATOM 2143 C CA . CYS A 1 259 ? -2.135 6.459 14.206 1.00 95.94 259 CYS A CA 1
ATOM 2144 C C . CYS A 1 259 ? -3.578 5.961 14.083 1.00 95.94 259 CYS A C 1
ATOM 2146 O O . CYS A 1 259 ? -4.167 5.591 15.088 1.00 95.94 259 CYS A O 1
ATOM 2148 N N . GLU A 1 260 ? -4.121 5.901 12.866 1.00 95.69 260 GLU A N 1
ATOM 2149 C CA . GLU A 1 260 ? -5.464 5.366 12.609 1.00 95.69 260 GLU A CA 1
ATOM 2150 C C . GLU A 1 260 ? -5.568 3.890 13.025 1.00 95.69 260 GLU A C 1
ATOM 2152 O O . GLU A 1 260 ? -6.595 3.450 13.535 1.00 95.69 260 GLU A O 1
ATOM 2157 N N . ASP A 1 261 ? -4.506 3.103 12.832 1.00 97.25 261 ASP A N 1
ATOM 2158 C CA . ASP A 1 261 ? -4.474 1.713 13.281 1.00 97.25 261 ASP A CA 1
ATOM 2159 C C . ASP A 1 261 ? -4.401 1.577 14.807 1.00 97.25 261 ASP A C 1
ATOM 2161 O O . ASP A 1 261 ? -5.099 0.736 15.363 1.00 97.25 261 ASP A O 1
ATOM 2165 N N . ALA A 1 262 ? -3.618 2.430 15.473 1.00 95.31 262 ALA A N 1
ATOM 2166 C CA . ALA A 1 262 ? -3.524 2.472 16.932 1.00 95.31 262 ALA A CA 1
ATOM 2167 C C . ALA A 1 262 ? -4.845 2.917 17.584 1.00 95.31 262 ALA A C 1
ATOM 2169 O O . ALA A 1 262 ? -5.266 2.332 18.572 1.00 95.31 262 ALA A O 1
ATOM 2170 N N . GLU A 1 263 ? -5.549 3.895 17.004 1.00 96.06 263 GLU A N 1
ATOM 2171 C CA . GLU A 1 263 ? -6.887 4.290 17.473 1.00 96.06 263 GLU A CA 1
ATOM 2172 C C . GLU A 1 263 ? -7.879 3.116 17.383 1.00 96.06 263 GLU A C 1
ATOM 2174 O O . GLU A 1 263 ? -8.663 2.891 18.304 1.00 96.06 263 GLU A O 1
ATOM 2179 N N . ARG A 1 264 ? -7.817 2.320 16.304 1.00 96.44 264 ARG A N 1
ATOM 2180 C CA . ARG A 1 264 ? -8.640 1.105 16.153 1.00 96.44 264 ARG A CA 1
ATOM 2181 C C . ARG A 1 264 ? -8.277 0.017 17.166 1.00 96.44 264 ARG A C 1
ATOM 2183 O O . ARG A 1 264 ? -9.174 -0.678 17.641 1.00 96.44 264 ARG A O 1
ATOM 2190 N N . GLU A 1 265 ? -6.991 -0.146 17.467 1.00 96.94 265 GLU A N 1
ATOM 2191 C CA . GLU A 1 265 ? -6.498 -1.064 18.498 1.00 96.94 265 GLU A CA 1
ATOM 2192 C C . GLU A 1 265 ? -7.028 -0.658 19.882 1.00 96.94 265 GLU A C 1
ATOM 2194 O O . GLU A 1 265 ? -7.677 -1.470 20.543 1.00 96.94 265 GLU A O 1
ATOM 2199 N N . ASP A 1 266 ? -6.885 0.616 20.260 1.00 96.69 266 ASP A N 1
ATOM 2200 C CA . ASP A 1 266 ? -7.383 1.165 21.528 1.00 96.69 266 ASP A CA 1
ATOM 2201 C C . ASP A 1 266 ? -8.906 0.985 21.676 1.00 96.69 266 ASP A C 1
ATOM 2203 O O . ASP A 1 266 ? -9.399 0.573 22.730 1.00 96.69 266 ASP A O 1
ATOM 2207 N N . GLU A 1 267 ? -9.680 1.267 20.621 1.00 96.44 267 GLU A N 1
ATOM 2208 C CA . GLU A 1 267 ? -11.132 1.042 20.609 1.00 96.44 267 GLU A CA 1
ATOM 2209 C C . GLU A 1 267 ? -11.483 -0.437 20.837 1.00 96.44 267 GLU A C 1
ATOM 2211 O O . GLU A 1 267 ? -12.422 -0.759 21.579 1.00 96.44 267 GLU A O 1
ATOM 2216 N N . ALA A 1 268 ? -10.730 -1.347 20.215 1.00 97.06 268 ALA A N 1
ATOM 2217 C CA . ALA A 1 268 ? -10.926 -2.781 20.365 1.00 97.06 268 ALA A CA 1
ATOM 2218 C C . ALA A 1 268 ? -10.581 -3.255 21.784 1.00 97.06 268 ALA A C 1
ATOM 2220 O O . ALA A 1 268 ? -11.347 -4.013 22.384 1.00 97.06 268 ALA A O 1
ATOM 2221 N N . GLU A 1 269 ? -9.472 -2.784 22.354 1.00 96.31 269 GLU A N 1
ATOM 2222 C CA . GLU A 1 269 ? -9.069 -3.097 23.725 1.00 96.31 269 GLU A CA 1
ATOM 2223 C C . GLU A 1 269 ? -10.084 -2.590 24.752 1.00 96.31 269 GLU A C 1
ATOM 2225 O O . GLU A 1 269 ? -10.467 -3.325 25.668 1.00 96.31 269 GLU A O 1
ATOM 2230 N N . GLN A 1 270 ? -10.583 -1.362 24.587 1.00 97.31 270 GLN A N 1
ATOM 2231 C CA . GLN A 1 270 ? -11.608 -0.794 25.464 1.00 97.31 270 GLN A CA 1
ATOM 2232 C C . GLN A 1 270 ? -12.908 -1.600 25.407 1.00 97.31 270 GLN A C 1
ATOM 2234 O O . GLN A 1 270 ? -13.467 -1.948 26.453 1.00 97.31 270 GLN A O 1
ATOM 2239 N N . MET A 1 271 ? -13.373 -1.942 24.201 1.00 97.75 271 MET A N 1
ATOM 2240 C CA . MET A 1 271 ? -14.574 -2.757 24.011 1.00 97.75 271 MET A CA 1
ATOM 2241 C C . MET A 1 271 ? -14.407 -4.149 24.628 1.00 97.75 271 MET A C 1
ATOM 2243 O O . MET A 1 271 ? -15.302 -4.624 25.331 1.00 97.75 271 MET A O 1
ATOM 2247 N N . LEU A 1 272 ? -13.251 -4.784 24.414 1.00 97.69 272 LEU A N 1
ATOM 2248 C CA . LEU A 1 272 ? -12.932 -6.086 24.989 1.00 97.69 272 LEU A CA 1
ATOM 2249 C C . LEU A 1 272 ? -12.892 -6.027 26.516 1.00 97.69 272 LEU A C 1
ATOM 2251 O O . LEU A 1 272 ? -13.492 -6.877 27.167 1.00 97.69 272 LEU A O 1
ATOM 2255 N N . SER A 1 273 ? -12.228 -5.023 27.089 1.00 96.94 273 SER A N 1
ATOM 2256 C CA . SER A 1 273 ? -12.116 -4.828 28.538 1.00 96.94 273 SER A CA 1
ATOM 2257 C C . SER A 1 273 ? -13.486 -4.622 29.191 1.00 96.94 273 SER A C 1
ATOM 2259 O O . SER A 1 273 ? -13.798 -5.261 30.197 1.00 96.94 273 SER A O 1
ATOM 2261 N N . ALA A 1 274 ? -14.343 -3.781 28.603 1.00 95.88 274 ALA A N 1
ATOM 2262 C CA . ALA A 1 274 ? -15.696 -3.537 29.103 1.00 95.88 274 ALA A CA 1
ATOM 2263 C C . ALA A 1 274 ? -16.584 -4.793 29.030 1.00 95.88 274 ALA A C 1
ATOM 2265 O O . ALA A 1 274 ? -17.248 -5.147 30.011 1.00 95.88 274 ALA A O 1
ATOM 2266 N N . ALA A 1 275 ? -16.556 -5.499 27.895 1.00 97.25 275 ALA A N 1
ATOM 2267 C CA . ALA A 1 275 ? -17.283 -6.753 27.731 1.00 97.25 275 ALA A CA 1
ATOM 2268 C C . ALA A 1 275 ? -16.754 -7.834 28.687 1.00 97.25 275 ALA A C 1
ATOM 2270 O O . ALA A 1 275 ? -17.544 -8.538 29.309 1.00 97.25 275 ALA A O 1
ATOM 2271 N N . GLN A 1 276 ? -15.435 -7.931 28.876 1.00 96.44 276 GLN A N 1
ATOM 2272 C CA . GLN A 1 276 ? -14.828 -8.918 29.769 1.00 96.44 276 GLN A CA 1
ATOM 2273 C C . GLN A 1 276 ? -15.215 -8.691 31.229 1.00 96.44 276 GLN A C 1
ATOM 2275 O O . GLN A 1 276 ? -15.642 -9.634 31.884 1.00 96.44 276 GLN A O 1
ATOM 2280 N N . LYS A 1 277 ? -15.160 -7.448 31.723 1.00 94.69 277 LYS A N 1
ATOM 2281 C CA . LYS A 1 277 ? -15.602 -7.118 33.089 1.00 94.69 277 LYS A CA 1
ATOM 2282 C C . LYS A 1 277 ? -17.042 -7.562 33.334 1.00 94.69 277 LYS A C 1
ATOM 2284 O O . LYS A 1 277 ? -17.347 -8.158 34.363 1.00 94.69 277 LYS A O 1
ATOM 2289 N N . THR A 1 278 ? -17.925 -7.297 32.374 1.00 93.56 278 THR A N 1
ATOM 2290 C CA . THR A 1 278 ? -19.330 -7.710 32.466 1.00 93.56 278 THR A CA 1
ATOM 2291 C C . THR A 1 278 ? -19.465 -9.231 32.394 1.00 93.56 278 THR A C 1
ATOM 2293 O O . THR A 1 278 ? -20.205 -9.811 33.182 1.00 93.56 278 THR A O 1
ATOM 2296 N N . HIS A 1 279 ? -18.714 -9.899 31.517 1.00 96.00 279 HIS A N 1
ATOM 2297 C CA . HIS A 1 279 ? -18.675 -11.358 31.443 1.00 96.00 279 HIS A CA 1
ATOM 2298 C C . HIS A 1 279 ? -18.228 -11.985 32.773 1.00 96.00 279 HIS A C 1
ATOM 2300 O O . HIS A 1 279 ? -18.911 -12.872 33.279 1.00 96.00 279 HIS A O 1
ATOM 2306 N N . ASP A 1 280 ? -17.160 -11.495 33.400 1.00 91.88 280 ASP A N 1
ATOM 2307 C CA . ASP A 1 280 ? -16.653 -12.046 34.662 1.00 91.88 280 ASP A CA 1
ATOM 2308 C C . ASP A 1 280 ? -17.675 -11.904 35.807 1.00 91.88 280 ASP A C 1
ATOM 2310 O O . ASP A 1 280 ? -17.885 -12.838 36.592 1.00 91.88 280 ASP A O 1
ATOM 2314 N N . LEU A 1 281 ? -18.392 -10.773 35.860 1.00 90.19 281 LEU A N 1
ATOM 2315 C CA . LEU A 1 281 ? -19.514 -10.578 36.786 1.00 90.19 281 LEU A CA 1
ATOM 2316 C C . LEU A 1 281 ? -20.648 -11.570 36.504 1.00 90.19 281 LEU A C 1
ATOM 2318 O O . LEU A 1 281 ? -21.160 -12.221 37.414 1.00 90.19 281 LEU A O 1
ATOM 2322 N N . LEU A 1 282 ? -21.019 -11.733 35.232 1.00 89.62 282 LEU A N 1
ATOM 2323 C CA . LEU A 1 282 ? -22.069 -12.666 34.835 1.00 89.62 282 LEU A CA 1
ATOM 2324 C C . LEU A 1 282 ? -21.693 -14.112 35.115 1.00 89.62 282 LEU A C 1
ATOM 2326 O O . LEU A 1 282 ? -22.578 -14.895 35.438 1.00 89.62 282 LEU A O 1
ATOM 2330 N N . ARG A 1 283 ? -20.414 -14.472 35.014 1.00 86.56 283 ARG A N 1
ATOM 2331 C CA . ARG A 1 283 ? -19.898 -15.816 35.279 1.00 86.56 283 ARG A CA 1
ATOM 2332 C C . ARG A 1 283 ? -19.932 -16.166 36.766 1.00 86.56 283 ARG A C 1
ATOM 2334 O O . ARG A 1 283 ? -20.239 -17.303 37.111 1.00 86.56 283 ARG A O 1
ATOM 2341 N N . THR A 1 284 ? -19.636 -15.198 37.631 1.00 84.31 284 THR A N 1
ATOM 2342 C CA . THR A 1 284 ? -19.574 -15.386 39.093 1.00 84.31 284 THR A CA 1
ATOM 2343 C C . THR A 1 284 ? -20.929 -15.262 39.794 1.00 84.31 284 THR A C 1
ATOM 2345 O O . THR A 1 284 ? -21.051 -15.643 40.957 1.00 84.31 284 THR A O 1
ATOM 2348 N N . GLU A 1 285 ? -21.968 -14.798 39.094 1.00 82.69 285 GLU A N 1
ATOM 2349 C CA . GLU A 1 285 ? -23.312 -14.662 39.659 1.00 82.69 285 GLU A CA 1
ATOM 2350 C C . GLU A 1 285 ? -23.875 -15.994 40.200 1.00 82.69 285 GLU A C 1
ATOM 2352 O O . GLU A 1 285 ? -23.870 -17.034 39.529 1.00 82.69 285 GLU A O 1
ATOM 2357 N N . ILE A 1 286 ? -24.455 -15.947 41.402 1.00 79.88 286 ILE A N 1
ATOM 2358 C CA . ILE A 1 286 ? -25.144 -17.087 42.014 1.00 79.88 286 ILE A CA 1
ATOM 2359 C C . ILE A 1 286 ? -26.577 -17.166 41.476 1.00 79.88 286 ILE A C 1
ATOM 2361 O O . ILE A 1 286 ? -27.445 -16.377 41.838 1.00 79.88 286 ILE A O 1
ATOM 2365 N N . ILE A 1 287 ? -26.844 -18.171 40.640 1.00 82.56 287 ILE A N 1
ATOM 2366 C CA . ILE A 1 287 ? -28.157 -18.381 40.001 1.00 82.56 287 ILE A CA 1
ATOM 2367 C C . ILE A 1 287 ? -28.996 -19.487 40.661 1.00 82.56 287 ILE A C 1
ATOM 2369 O O . ILE A 1 287 ? -30.115 -19.768 40.234 1.00 82.56 287 ILE A O 1
ATOM 2373 N N . ALA A 1 288 ? -28.492 -20.105 41.737 1.00 77.12 288 ALA A N 1
ATOM 2374 C CA . ALA A 1 288 ? -29.133 -21.223 42.441 1.00 77.12 288 ALA A CA 1
ATOM 2375 C C . ALA A 1 288 ? -30.550 -20.904 42.960 1.00 77.12 288 ALA A C 1
ATOM 2377 O O . ALA A 1 288 ? -31.364 -21.810 43.143 1.00 77.12 288 ALA A O 1
ATOM 2378 N N . GLN A 1 289 ? -30.857 -19.625 43.155 1.00 75.75 289 GLN A N 1
ATOM 2379 C CA . GLN A 1 289 ? -32.142 -19.138 43.650 1.00 75.75 289 GLN A CA 1
ATOM 2380 C C . GLN A 1 289 ? -33.251 -19.052 42.585 1.00 75.75 289 GLN A C 1
ATOM 2382 O O . GLN A 1 289 ? -34.425 -19.018 42.941 1.00 75.75 289 GLN A O 1
ATOM 2387 N N . TYR A 1 290 ? -32.912 -19.064 41.292 1.00 82.31 290 TYR A N 1
ATOM 2388 C CA . TYR A 1 290 ? -33.881 -18.870 40.204 1.00 82.31 290 TYR A CA 1
ATOM 2389 C C . TYR A 1 290 ? -34.610 -20.158 39.783 1.00 82.31 290 TYR A C 1
ATOM 2391 O O . TYR A 1 290 ? -34.305 -21.260 40.260 1.00 82.31 290 TYR A O 1
ATOM 2399 N N . SER A 1 291 ? -35.604 -20.027 38.895 1.00 85.69 291 SER A N 1
ATOM 2400 C CA . SER A 1 291 ? -36.354 -21.172 38.367 1.00 85.69 291 SER A CA 1
ATOM 2401 C C . SER A 1 291 ? -35.437 -22.119 37.581 1.00 85.69 291 SER A C 1
ATOM 2403 O O . SER A 1 291 ? -34.373 -21.725 37.106 1.00 85.69 291 SER A O 1
ATOM 2405 N N . LYS A 1 292 ? -35.829 -23.393 37.446 1.00 89.00 292 LYS A N 1
ATOM 2406 C CA . LYS A 1 292 ? -35.039 -24.374 36.681 1.00 89.00 292 LYS A CA 1
ATOM 2407 C C . LYS A 1 292 ? -34.841 -23.932 35.223 1.00 89.00 292 LYS A C 1
ATOM 2409 O O . LYS A 1 292 ? -33.740 -24.058 34.708 1.00 89.00 292 LYS A O 1
ATOM 2414 N N . GLN A 1 293 ? -35.882 -23.375 34.607 1.00 90.50 293 GLN A N 1
ATOM 2415 C CA . GLN A 1 293 ? -35.838 -22.899 33.227 1.00 90.50 293 GLN A CA 1
ATOM 2416 C C . GLN A 1 293 ? -34.887 -21.704 33.064 1.00 90.50 293 GLN A C 1
ATOM 2418 O O . GLN A 1 293 ? -34.048 -21.720 32.170 1.00 90.50 293 GLN A O 1
ATOM 2423 N N . ASP A 1 294 ? -34.967 -20.706 33.951 1.00 87.75 294 ASP A N 1
ATOM 2424 C CA . ASP A 1 294 ? -34.091 -19.526 33.875 1.00 87.75 294 ASP A CA 1
ATOM 2425 C C . ASP A 1 294 ? -32.620 -19.895 34.120 1.00 87.75 294 ASP A C 1
ATOM 2427 O O . ASP A 1 294 ? -31.721 -19.318 33.514 1.00 87.75 294 ASP A O 1
ATOM 2431 N N . LYS A 1 295 ? -32.361 -20.881 34.992 1.00 88.25 295 LYS A N 1
ATOM 2432 C CA . LYS A 1 295 ? -31.009 -21.411 35.219 1.00 88.25 295 LYS A CA 1
ATOM 2433 C C . LYS A 1 295 ? -30.426 -22.032 33.959 1.00 88.25 295 LYS A C 1
ATOM 2435 O O . LYS A 1 295 ? -29.331 -21.650 33.567 1.00 88.25 295 LYS A O 1
ATOM 2440 N N . GLU A 1 296 ? -31.158 -22.956 33.337 1.00 92.62 296 GLU A N 1
ATOM 2441 C CA . GLU A 1 296 ? -30.716 -23.637 32.115 1.00 92.62 296 GLU A CA 1
ATOM 2442 C C . GLU A 1 296 ? -30.451 -22.627 30.985 1.00 92.62 296 GLU A C 1
ATOM 2444 O O . GLU A 1 296 ? -29.453 -22.732 30.274 1.00 92.62 296 GLU A O 1
ATOM 2449 N N . GLU A 1 297 ? -31.294 -21.599 30.861 1.00 93.00 297 GLU A N 1
ATOM 2450 C CA . GLU A 1 297 ? -31.110 -20.526 29.881 1.00 93.00 297 GLU A CA 1
ATOM 2451 C C . GLU A 1 297 ? -29.860 -19.673 30.164 1.00 93.00 297 GLU A C 1
ATOM 2453 O O . GLU A 1 297 ? -29.045 -19.458 29.264 1.00 93.00 297 GLU A O 1
ATOM 2458 N N . ILE A 1 298 ? -29.669 -19.212 31.408 1.00 89.94 298 ILE A N 1
ATOM 2459 C CA . ILE A 1 298 ? -28.495 -18.409 31.788 1.00 89.94 298 ILE A CA 1
ATOM 2460 C C . ILE A 1 298 ? -27.202 -19.228 31.650 1.00 89.94 298 ILE A C 1
ATOM 2462 O O . ILE A 1 298 ? -26.185 -18.694 31.207 1.00 89.94 298 ILE A O 1
ATOM 2466 N N . GLU A 1 299 ? -27.217 -20.518 31.992 1.00 92.69 299 GLU A N 1
ATOM 2467 C CA . GLU A 1 299 ? -26.071 -21.416 31.803 1.00 92.69 299 GLU A CA 1
ATOM 2468 C C . GLU A 1 299 ? -25.733 -21.618 30.321 1.00 92.69 299 GLU A C 1
ATOM 2470 O O . GLU A 1 299 ? -24.555 -21.571 29.962 1.00 92.69 299 GLU A O 1
ATOM 2475 N N . SER A 1 300 ? -26.741 -21.757 29.450 1.00 94.88 300 SER A N 1
ATOM 2476 C CA . SER A 1 300 ? -26.535 -21.801 27.995 1.00 94.88 300 SER A CA 1
ATOM 2477 C C . SER A 1 300 ? -25.875 -20.520 27.487 1.00 94.88 300 SER A C 1
ATOM 2479 O O . SER A 1 300 ? -24.861 -20.575 26.794 1.00 94.88 300 SER A O 1
ATOM 2481 N N . LEU A 1 301 ? -26.394 -19.355 27.888 1.00 94.88 301 LEU A N 1
ATOM 2482 C CA . LEU A 1 301 ? -25.842 -18.059 27.489 1.00 94.88 301 LEU A CA 1
ATOM 2483 C C . LEU A 1 301 ? -24.405 -17.855 27.992 1.00 94.88 301 LEU A C 1
ATOM 2485 O O . LEU A 1 301 ? -23.570 -17.331 27.256 1.00 94.88 301 LEU A O 1
ATOM 2489 N N . ARG A 1 302 ? -24.082 -18.304 29.213 1.00 94.19 302 ARG A N 1
ATOM 2490 C CA . ARG A 1 302 ? -22.701 -18.304 29.729 1.00 94.19 302 ARG A CA 1
ATOM 2491 C C . ARG A 1 302 ? -21.777 -19.169 28.872 1.00 94.19 302 ARG A C 1
ATOM 2493 O O . ARG A 1 302 ? -20.687 -18.724 28.527 1.00 94.19 302 ARG A O 1
ATOM 2500 N N . ALA A 1 303 ? -22.212 -20.370 28.492 1.00 95.56 303 ALA A N 1
ATOM 2501 C CA . ALA A 1 303 ? -21.422 -21.248 27.631 1.00 95.56 303 ALA A CA 1
ATOM 2502 C C . ALA A 1 303 ? -21.193 -20.638 26.235 1.00 95.56 303 ALA A C 1
ATOM 2504 O O . ALA A 1 303 ? -20.092 -20.738 25.690 1.00 95.56 303 ALA A O 1
ATOM 2505 N N . GLU A 1 304 ? -22.202 -19.964 25.674 1.00 97.12 304 GLU A N 1
ATOM 2506 C CA . GLU A 1 304 ? -22.070 -19.211 24.421 1.00 97.12 304 GLU A CA 1
ATOM 2507 C C . GLU A 1 304 ? -21.068 -18.053 24.554 1.00 97.12 304 GLU A C 1
ATOM 2509 O O . GLU A 1 304 ? -20.227 -17.867 23.673 1.00 97.12 304 GLU A O 1
ATOM 2514 N N . MET A 1 305 ? -21.102 -17.304 25.663 1.00 97.06 305 MET A N 1
ATOM 2515 C CA . MET A 1 305 ? -20.137 -16.232 25.942 1.00 97.06 305 MET A CA 1
ATOM 2516 C C . MET A 1 305 ? -18.706 -16.763 26.074 1.00 97.06 305 MET A C 1
ATOM 2518 O O . MET A 1 305 ? -17.787 -16.178 25.500 1.00 97.06 305 MET A O 1
ATOM 2522 N N . ASP A 1 306 ? -18.510 -17.880 26.779 1.00 96.38 306 ASP A N 1
ATOM 2523 C CA . ASP A 1 306 ? -17.211 -18.551 26.902 1.00 96.38 306 ASP A CA 1
ATOM 2524 C C . ASP A 1 306 ? -16.684 -19.016 25.537 1.00 96.38 306 ASP A C 1
ATOM 2526 O O . ASP A 1 306 ? -15.492 -18.883 25.245 1.00 96.38 306 ASP A O 1
ATOM 2530 N N . ALA A 1 307 ? -17.557 -19.549 24.677 1.00 97.50 307 ALA A N 1
ATOM 2531 C CA . ALA A 1 307 ? -17.190 -19.955 23.324 1.00 97.50 307 ALA A CA 1
ATOM 2532 C C . ALA A 1 307 ? -16.791 -18.751 22.455 1.00 97.50 307 ALA A C 1
ATOM 2534 O O . ALA A 1 307 ? -15.733 -18.778 21.826 1.00 97.50 307 ALA A O 1
ATOM 2535 N N . ALA A 1 308 ? -17.587 -17.678 22.477 1.00 97.06 308 ALA A N 1
ATOM 2536 C CA . ALA A 1 308 ? -17.291 -16.441 21.757 1.00 97.06 308 ALA A CA 1
ATOM 2537 C C . ALA A 1 308 ? -15.992 -15.782 22.254 1.00 97.06 308 ALA A C 1
ATOM 2539 O O . ALA A 1 308 ? -15.213 -15.265 21.454 1.00 97.06 308 ALA A O 1
ATOM 2540 N N . ARG A 1 309 ? -15.703 -15.850 23.561 1.00 96.94 309 ARG A N 1
ATOM 2541 C CA . ARG A 1 309 ? -14.439 -15.350 24.112 1.00 96.94 309 ARG A CA 1
ATOM 2542 C C . ARG A 1 309 ? -13.238 -16.152 23.612 1.00 96.94 309 ARG A C 1
ATOM 2544 O O . ARG A 1 309 ? -12.250 -15.557 23.193 1.00 96.94 309 ARG A O 1
ATOM 2551 N N . LYS A 1 310 ? -13.337 -17.484 23.591 1.00 96.19 310 LYS A N 1
ATOM 2552 C CA . LYS A 1 310 ? -12.278 -18.345 23.037 1.00 96.19 310 LYS A CA 1
ATOM 2553 C C . LYS A 1 310 ? -12.038 -18.080 21.553 1.00 96.19 310 LYS A C 1
ATOM 2555 O O . LYS A 1 310 ? -10.894 -18.108 21.115 1.00 96.19 310 LYS A O 1
ATOM 2560 N N . GLU A 1 311 ? -13.092 -17.815 20.781 1.00 95.50 311 GLU A N 1
ATOM 2561 C CA . GLU A 1 311 ? -12.953 -17.423 19.374 1.00 95.50 311 GLU A CA 1
ATOM 2562 C C . GLU A 1 311 ? -12.134 -16.131 19.233 1.00 95.50 311 GLU A C 1
ATOM 2564 O O . GLU A 1 311 ? -11.240 -16.063 18.389 1.00 95.50 311 GLU A O 1
ATOM 2569 N N . LEU A 1 312 ? -12.375 -15.135 20.093 1.00 96.62 312 LEU A N 1
ATOM 2570 C CA . LEU A 1 312 ? -11.580 -13.905 20.111 1.00 96.62 312 LEU A CA 1
ATOM 2571 C C . LEU A 1 312 ? -10.114 -14.148 20.444 1.00 96.62 312 LEU A C 1
ATOM 2573 O O . LEU A 1 312 ? -9.259 -13.579 19.771 1.00 96.62 312 LEU A O 1
ATOM 2577 N N . ASP A 1 313 ? -9.826 -14.996 21.431 1.00 95.00 313 ASP A N 1
ATOM 2578 C CA . ASP A 1 313 ? -8.449 -15.319 21.817 1.00 95.00 313 ASP A CA 1
ATOM 2579 C C . ASP A 1 313 ? -7.696 -16.035 20.673 1.00 95.00 313 ASP A C 1
ATOM 2581 O O . ASP A 1 313 ? -6.503 -15.818 20.465 1.00 95.00 313 ASP A O 1
ATOM 2585 N N . VAL A 1 314 ? -8.392 -16.854 19.873 1.00 95.62 314 VAL A N 1
ATOM 2586 C CA . VAL A 1 314 ? -7.812 -17.480 18.671 1.00 95.62 314 VAL A CA 1
ATOM 2587 C C . VAL A 1 314 ? -7.550 -16.448 17.573 1.00 95.62 314 VAL A C 1
ATOM 2589 O O . VAL A 1 314 ? -6.506 -16.490 16.923 1.00 95.62 314 VAL A O 1
ATOM 2592 N N . LEU A 1 315 ? -8.486 -15.523 17.343 1.00 94.94 315 LEU A N 1
ATOM 2593 C CA . LEU A 1 315 ? -8.332 -14.487 16.321 1.00 94.94 315 LEU A CA 1
ATOM 2594 C C . LEU A 1 315 ? -7.216 -13.495 16.678 1.00 94.94 315 LEU A C 1
ATOM 2596 O O . LEU A 1 315 ? -6.435 -13.129 15.797 1.00 94.94 315 LEU A O 1
ATOM 2600 N N . SER A 1 316 ? -7.114 -13.098 17.950 1.00 93.44 316 SER A N 1
ATOM 2601 C CA . SER A 1 316 ? -6.109 -12.144 18.425 1.00 93.44 316 SER A CA 1
ATOM 2602 C C . SER A 1 316 ? -4.682 -12.684 18.313 1.00 93.44 316 SER A C 1
ATOM 2604 O O . SER A 1 316 ? -3.778 -11.922 17.996 1.00 93.44 316 SER A O 1
ATOM 2606 N N . ALA A 1 317 ? -4.475 -13.998 18.456 1.00 91.88 317 ALA A N 1
ATOM 2607 C CA . ALA A 1 317 ? -3.151 -14.623 18.363 1.00 91.88 317 ALA A CA 1
ATOM 2608 C C . ALA A 1 317 ? -2.451 -14.452 16.997 1.00 91.88 317 ALA A C 1
ATOM 2610 O O . ALA A 1 317 ? -1.240 -14.632 16.898 1.00 91.88 317 ALA A O 1
ATOM 2611 N N . SER A 1 318 ? -3.202 -14.139 15.937 1.00 87.12 318 SER A N 1
ATOM 2612 C CA . SER A 1 318 ? -2.677 -13.933 14.575 1.00 87.12 318 SER A CA 1
ATOM 2613 C C . SER A 1 318 ? -2.746 -12.479 14.103 1.00 87.12 318 SER A C 1
ATOM 2615 O O . SER A 1 318 ? -2.489 -12.189 12.934 1.00 87.12 318 SER A O 1
ATOM 2617 N N . LEU A 1 319 ? -3.150 -11.577 14.994 1.00 93.25 319 LEU A N 1
ATOM 2618 C CA . LEU A 1 319 ? -3.467 -10.197 14.681 1.00 93.25 319 LEU A CA 1
ATOM 2619 C C . LEU A 1 319 ? -2.231 -9.315 14.853 1.00 93.25 319 LEU A C 1
ATOM 2621 O O . LEU A 1 319 ? -1.580 -9.372 15.888 1.00 93.25 319 LEU A O 1
ATOM 2625 N N . VAL A 1 320 ? -1.930 -8.481 13.856 1.00 95.12 320 VAL A N 1
ATOM 2626 C CA . VAL A 1 320 ? -0.811 -7.527 13.925 1.00 95.12 320 VAL A CA 1
ATOM 2627 C C . VAL A 1 320 ? -1.339 -6.103 13.794 1.00 95.12 320 VAL A C 1
ATOM 2629 O O . VAL A 1 320 ? -1.816 -5.706 12.723 1.00 95.12 320 VAL A O 1
ATOM 2632 N N . TRP A 1 321 ? -1.234 -5.330 14.872 1.00 96.44 321 TRP A N 1
ATOM 2633 C CA . TRP A 1 321 ? -1.576 -3.905 14.912 1.00 96.44 321 TRP A CA 1
ATOM 2634 C C . TRP A 1 321 ? -0.378 -3.011 14.589 1.00 96.44 321 TRP A C 1
ATOM 2636 O O . TRP A 1 321 ? 0.717 -3.488 14.296 1.00 96.44 321 TRP A O 1
ATOM 2646 N N . GLY A 1 322 ? -0.583 -1.696 14.575 1.00 94.31 322 GLY A N 1
ATOM 2647 C CA . GLY A 1 322 ? 0.369 -0.729 14.041 1.00 94.31 322 GLY A CA 1
ATOM 2648 C C . GLY A 1 322 ? 1.716 -0.743 14.752 1.00 94.31 322 GLY A C 1
ATOM 2649 O O . GLY A 1 322 ? 2.756 -0.629 14.098 1.00 94.31 322 GLY A O 1
ATOM 2650 N N . LYS A 1 323 ? 1.721 -0.926 16.075 1.00 91.44 323 LYS A N 1
ATOM 2651 C CA . LYS A 1 323 ? 2.958 -1.008 16.857 1.00 91.44 323 LYS A CA 1
ATOM 2652 C C . LYS A 1 323 ? 3.776 -2.246 16.482 1.00 91.44 323 LYS A C 1
ATOM 2654 O O . LYS A 1 323 ? 4.962 -2.107 16.179 1.00 91.44 323 LYS A O 1
ATOM 2659 N N . ASP A 1 324 ? 3.133 -3.406 16.426 1.00 93.25 324 ASP A N 1
ATOM 2660 C CA . ASP A 1 324 ? 3.783 -4.670 16.076 1.00 93.25 324 ASP A CA 1
ATOM 2661 C C . ASP A 1 324 ? 4.205 -4.676 14.603 1.00 93.25 324 ASP A C 1
ATOM 2663 O O . ASP A 1 324 ? 5.324 -5.048 14.273 1.00 93.25 324 ASP A O 1
ATOM 2667 N N . ALA A 1 325 ? 3.376 -4.136 13.704 1.00 96.00 325 ALA A N 1
ATOM 2668 C CA . ALA A 1 325 ? 3.711 -3.967 12.291 1.00 96.00 325 ALA A CA 1
ATOM 2669 C C . ALA A 1 325 ? 4.957 -3.089 12.093 1.00 96.00 325 ALA A C 1
ATOM 2671 O O . ALA A 1 325 ? 5.775 -3.360 11.213 1.00 96.00 325 ALA A O 1
ATOM 2672 N N . LEU A 1 326 ? 5.115 -2.032 12.898 1.00 94.81 326 LEU A N 1
ATOM 2673 C CA . LEU A 1 326 ? 6.310 -1.190 12.898 1.00 94.81 326 LEU A CA 1
ATOM 2674 C C . LEU A 1 326 ? 7.544 -1.941 13.412 1.00 94.81 326 LEU A C 1
ATOM 2676 O O . LEU A 1 326 ? 8.635 -1.746 12.871 1.00 94.81 326 LEU A O 1
ATOM 2680 N N . GLU A 1 327 ? 7.393 -2.753 14.455 1.00 91.69 327 GLU A N 1
ATOM 2681 C CA . GLU A 1 327 ? 8.479 -3.563 15.007 1.00 91.69 327 GLU A CA 1
ATOM 2682 C C . GLU A 1 327 ? 8.927 -4.648 14.021 1.00 91.69 327 GLU A C 1
ATOM 2684 O O . GLU A 1 327 ? 10.096 -4.665 13.631 1.00 91.69 327 GLU A O 1
ATOM 2689 N N . GLU A 1 328 ? 7.997 -5.455 13.512 1.00 93.19 328 GLU A N 1
ATOM 2690 C CA . GLU A 1 328 ? 8.252 -6.495 12.510 1.00 93.19 328 GLU A CA 1
ATOM 2691 C C . GLU A 1 328 ? 8.882 -5.916 11.239 1.00 93.19 328 GLU A C 1
ATOM 2693 O O . GLU A 1 328 ? 9.899 -6.408 10.741 1.00 93.19 328 GLU A O 1
ATOM 2698 N N . ALA A 1 329 ? 8.362 -4.785 10.752 1.00 94.69 329 ALA A N 1
ATOM 2699 C CA . ALA A 1 329 ? 8.945 -4.097 9.607 1.00 94.69 329 ALA A CA 1
ATOM 2700 C C . ALA A 1 329 ? 10.375 -3.611 9.862 1.00 94.69 329 ALA A C 1
ATOM 2702 O O . ALA A 1 329 ? 11.109 -3.443 8.899 1.00 94.69 329 ALA A O 1
ATOM 2703 N N . ARG A 1 330 ? 10.800 -3.358 11.105 1.00 93.06 330 ARG A N 1
ATOM 2704 C CA . ARG A 1 330 ? 12.200 -3.021 11.423 1.00 93.06 330 ARG A CA 1
ATOM 2705 C C . ARG A 1 330 ? 13.065 -4.272 11.540 1.00 93.06 330 ARG A C 1
ATOM 2707 O O . ARG A 1 330 ? 14.194 -4.265 11.047 1.00 93.06 330 ARG A O 1
ATOM 2714 N N . LEU A 1 331 ? 12.540 -5.335 12.150 1.00 91.94 331 LEU A N 1
ATOM 2715 C CA . LEU A 1 331 ? 13.220 -6.627 12.305 1.00 91.94 331 LEU A CA 1
ATOM 2716 C C . LEU A 1 331 ? 13.552 -7.275 10.962 1.00 91.94 331 LEU A C 1
ATOM 2718 O O . LEU A 1 331 ? 14.625 -7.867 10.798 1.00 91.94 331 LEU A O 1
ATOM 2722 N N . ASP A 1 332 ? 12.692 -7.068 9.973 1.00 91.69 332 ASP A N 1
ATOM 2723 C CA . ASP A 1 332 ? 12.898 -7.475 8.587 1.00 91.69 332 ASP A CA 1
ATOM 2724 C C . ASP A 1 332 ? 14.184 -6.891 7.960 1.00 91.69 332 ASP A C 1
ATOM 2726 O O . ASP A 1 332 ? 14.803 -7.541 7.116 1.00 91.69 332 ASP A O 1
ATOM 2730 N N . PHE A 1 333 ? 14.654 -5.719 8.414 1.00 91.12 333 PHE A N 1
ATOM 2731 C CA . PHE A 1 333 ? 15.856 -5.042 7.891 1.00 91.12 333 PHE A CA 1
ATOM 2732 C C . PHE A 1 333 ? 17.066 -5.071 8.838 1.00 91.12 333 PHE A C 1
ATOM 2734 O O . PHE A 1 333 ? 18.112 -4.505 8.518 1.00 91.12 333 PHE A O 1
ATOM 2741 N N . LEU A 1 334 ? 16.967 -5.738 9.991 1.00 88.19 334 LEU A N 1
ATOM 2742 C CA . LEU A 1 334 ? 18.086 -5.883 10.931 1.00 88.19 334 LEU A CA 1
ATOM 2743 C C . LEU A 1 334 ? 19.087 -6.979 10.511 1.00 88.19 334 LEU A C 1
ATOM 2745 O O . LEU A 1 334 ? 20.249 -6.946 10.932 1.00 88.19 334 LEU A O 1
ATOM 2749 N N . GLY A 1 335 ? 18.661 -7.914 9.654 1.00 84.19 335 GLY A N 1
ATOM 2750 C CA . GLY A 1 335 ? 19.410 -9.132 9.331 1.00 84.19 335 GLY A CA 1
ATOM 2751 C C . GLY A 1 335 ? 19.438 -10.119 10.504 1.00 84.19 335 GLY A C 1
ATOM 2752 O O . GLY A 1 335 ? 18.921 -9.831 11.580 1.00 84.19 335 GLY A O 1
ATOM 2753 N N . GLU A 1 336 ? 20.036 -11.294 10.312 1.00 86.56 336 GLU A N 1
ATOM 2754 C CA . GLU A 1 336 ? 20.073 -12.344 11.347 1.00 86.56 336 GLU A CA 1
ATOM 2755 C C . GLU A 1 336 ? 20.828 -11.898 12.605 1.00 86.56 336 GLU A C 1
ATOM 2757 O O . GLU A 1 336 ? 20.294 -11.983 13.707 1.00 86.56 336 GLU A O 1
ATOM 2762 N N . GLU A 1 337 ? 22.025 -11.327 12.442 1.00 88.44 337 GLU A N 1
ATOM 2763 C CA . GLU A 1 337 ? 22.826 -10.819 13.564 1.00 88.44 337 GLU A CA 1
ATOM 2764 C C . GLU A 1 337 ? 22.126 -9.676 14.312 1.00 88.44 337 GLU A C 1
ATOM 2766 O O . GLU A 1 337 ? 22.155 -9.619 15.540 1.00 88.44 337 GLU A O 1
ATOM 2771 N N . GLY A 1 338 ? 21.475 -8.765 13.579 1.00 90.19 338 GLY A N 1
ATOM 2772 C CA . GLY A 1 338 ? 20.756 -7.648 14.186 1.00 90.19 338 GLY A CA 1
ATOM 2773 C C . GLY A 1 338 ? 19.494 -8.094 14.923 1.00 90.19 338 GLY A C 1
ATOM 2774 O O . GLY A 1 338 ? 19.179 -7.520 15.962 1.00 90.19 338 GLY A O 1
ATOM 2775 N N . ARG A 1 339 ? 18.799 -9.127 14.423 1.00 90.94 339 ARG A N 1
ATOM 2776 C CA . ARG A 1 339 ? 17.656 -9.746 15.111 1.00 90.94 339 ARG A CA 1
ATOM 2777 C C . ARG A 1 339 ? 18.086 -10.447 16.395 1.00 90.94 339 ARG A C 1
ATOM 2779 O O . ARG A 1 339 ? 17.482 -10.188 17.426 1.00 90.94 339 ARG A O 1
ATOM 2786 N N . ALA A 1 340 ? 19.168 -11.226 16.362 1.00 93.00 340 ALA A N 1
ATOM 2787 C CA . ALA A 1 340 ? 19.723 -11.837 17.571 1.00 93.00 340 ALA A CA 1
ATOM 2788 C C . ALA A 1 340 ? 20.118 -10.770 18.610 1.00 93.00 340 ALA A C 1
ATOM 2790 O O . ALA A 1 340 ? 19.759 -10.866 19.779 1.00 93.00 340 ALA A O 1
ATOM 2791 N N . ALA A 1 341 ? 20.773 -9.686 18.176 1.00 93.62 341 ALA A N 1
ATOM 2792 C CA . ALA A 1 341 ? 21.114 -8.575 19.065 1.00 93.62 341 ALA A CA 1
ATOM 2793 C C . ALA A 1 341 ? 19.878 -7.842 19.624 1.00 93.62 341 ALA A C 1
ATOM 2795 O O . ALA A 1 341 ? 19.923 -7.334 20.745 1.00 93.62 341 ALA A O 1
ATOM 2796 N N . TRP A 1 342 ? 18.787 -7.750 18.856 1.00 92.94 342 TRP A N 1
ATOM 2797 C CA . TRP A 1 342 ? 17.514 -7.192 19.321 1.00 92.94 342 TRP A CA 1
ATOM 2798 C C . TRP A 1 342 ? 16.868 -8.083 20.380 1.00 92.94 342 TRP A C 1
ATOM 2800 O O . TRP A 1 342 ? 16.482 -7.589 21.438 1.00 92.94 342 TRP A O 1
ATOM 2810 N N . GLU A 1 343 ? 16.805 -9.387 20.121 1.00 93.69 343 GLU A N 1
ATOM 2811 C CA . GLU A 1 343 ? 16.240 -10.388 21.025 1.00 93.69 343 GLU A CA 1
ATOM 2812 C C . GLU A 1 343 ? 17.002 -10.451 22.356 1.00 93.69 343 GLU A C 1
ATOM 2814 O O . GLU A 1 343 ? 16.377 -10.425 23.419 1.00 93.69 343 GLU A O 1
ATOM 2819 N N . ASP A 1 344 ? 18.338 -10.411 22.316 1.00 94.50 344 ASP A N 1
ATOM 2820 C CA . ASP A 1 344 ? 19.190 -10.308 23.507 1.00 94.50 344 ASP A CA 1
ATOM 2821 C C . ASP A 1 344 ? 18.821 -9.076 24.349 1.00 94.50 344 ASP A C 1
ATOM 2823 O O . ASP A 1 344 ? 18.649 -9.160 25.568 1.00 94.50 344 ASP A O 1
ATOM 2827 N N . VAL A 1 345 ? 18.682 -7.910 23.704 1.00 94.44 345 VAL A N 1
ATOM 2828 C CA . VAL A 1 345 ? 18.332 -6.651 24.379 1.00 94.44 345 VAL A CA 1
ATOM 2829 C C . VAL A 1 345 ? 16.933 -6.715 24.984 1.00 94.44 345 VAL A C 1
ATOM 2831 O O . VAL A 1 345 ? 16.751 -6.265 26.117 1.00 94.44 345 VAL A O 1
ATOM 2834 N N . MET A 1 346 ? 15.954 -7.260 24.262 1.00 91.75 346 MET A N 1
ATOM 2835 C CA . MET A 1 346 ? 14.576 -7.358 24.747 1.00 91.75 346 MET A CA 1
ATOM 2836 C C . MET A 1 346 ? 14.438 -8.350 25.898 1.00 91.75 346 MET A C 1
ATOM 2838 O O . MET A 1 346 ? 13.782 -8.031 26.890 1.00 91.75 346 MET A O 1
ATOM 2842 N N . THR A 1 347 ? 15.122 -9.490 25.819 1.00 94.62 347 THR A N 1
ATOM 2843 C CA . THR A 1 347 ? 15.170 -10.484 26.898 1.00 94.62 347 THR A CA 1
ATOM 2844 C C . THR A 1 347 ? 15.774 -9.877 28.160 1.00 94.62 347 THR A C 1
ATOM 2846 O O . THR A 1 347 ? 15.138 -9.876 29.209 1.00 94.62 347 THR A O 1
ATOM 2849 N N . LEU A 1 348 ? 16.948 -9.246 28.051 1.00 95.38 348 LEU A N 1
ATOM 2850 C CA . LEU A 1 348 ? 17.610 -8.606 29.193 1.00 95.38 348 LEU A CA 1
ATOM 2851 C C . LEU A 1 348 ? 16.797 -7.450 29.779 1.00 95.38 348 LEU A C 1
ATOM 2853 O O . LEU A 1 348 ? 16.829 -7.229 30.987 1.00 95.38 348 LEU A O 1
ATOM 2857 N N . ARG A 1 349 ? 16.072 -6.703 28.939 1.00 94.06 349 ARG A N 1
ATOM 2858 C CA . ARG A 1 349 ? 15.180 -5.632 29.394 1.00 94.06 349 ARG A CA 1
ATOM 2859 C C . ARG A 1 349 ? 14.004 -6.185 30.199 1.00 94.06 349 ARG A C 1
ATOM 2861 O O . ARG A 1 349 ? 13.673 -5.596 31.224 1.00 94.06 349 ARG A O 1
ATOM 2868 N N . ARG A 1 350 ? 13.386 -7.280 29.744 1.00 93.25 350 ARG A N 1
ATOM 2869 C CA . ARG A 1 350 ? 12.305 -7.960 30.472 1.00 93.25 350 ARG A CA 1
ATOM 2870 C C . ARG A 1 350 ? 12.812 -8.505 31.802 1.00 93.25 350 ARG A C 1
ATOM 2872 O O . ARG A 1 350 ? 12.258 -8.156 32.835 1.00 93.25 350 ARG A O 1
ATOM 2879 N N . ASP A 1 351 ? 13.900 -9.271 31.778 1.00 94.38 351 ASP A N 1
ATOM 2880 C CA . ASP A 1 351 ? 14.473 -9.882 32.980 1.00 94.38 351 ASP A CA 1
ATOM 2881 C C . ASP A 1 351 ? 14.881 -8.822 34.017 1.00 94.38 351 ASP A C 1
ATOM 2883 O O . ASP A 1 351 ? 14.748 -9.039 35.222 1.00 94.38 351 ASP A O 1
ATOM 2887 N N . LEU A 1 352 ? 15.381 -7.666 33.558 1.00 93.19 352 LEU A N 1
ATOM 2888 C CA . LEU A 1 352 ? 15.690 -6.525 34.418 1.00 93.19 352 LEU A CA 1
ATOM 2889 C C . LEU A 1 352 ? 14.425 -5.939 35.051 1.00 93.19 352 LEU A C 1
ATOM 2891 O O . LEU A 1 352 ? 14.416 -5.713 36.255 1.00 93.19 352 LEU A O 1
ATOM 2895 N N . HIS A 1 353 ? 13.368 -5.732 34.263 1.00 92.38 353 HIS A N 1
ATOM 2896 C CA . HIS A 1 353 ? 12.102 -5.204 34.765 1.00 92.38 353 HIS A CA 1
ATOM 2897 C C . HIS A 1 353 ? 11.448 -6.143 35.790 1.00 92.38 353 HIS A C 1
ATOM 2899 O O . HIS A 1 353 ? 11.064 -5.691 36.863 1.00 92.38 353 HIS A O 1
ATOM 2905 N N . GLU A 1 354 ? 11.401 -7.448 35.508 1.00 92.88 354 GLU A N 1
ATOM 2906 C CA . GLU A 1 354 ? 10.889 -8.466 36.439 1.00 92.88 354 GLU A CA 1
ATOM 2907 C C . GLU A 1 354 ? 11.712 -8.515 37.734 1.00 92.88 354 GLU A C 1
ATOM 2909 O O . GLU A 1 354 ? 11.163 -8.658 38.825 1.00 92.88 354 GLU A O 1
ATOM 2914 N N . ALA A 1 355 ? 13.039 -8.377 37.636 1.00 92.12 355 ALA A N 1
ATOM 2915 C CA . ALA A 1 355 ? 13.907 -8.332 38.808 1.00 92.12 355 ALA A CA 1
ATOM 2916 C C . ALA A 1 355 ? 13.673 -7.070 39.657 1.00 92.12 355 ALA A C 1
ATOM 2918 O O . ALA A 1 355 ? 13.664 -7.162 40.885 1.00 92.12 355 ALA A O 1
ATOM 2919 N N . GLU A 1 356 ? 13.479 -5.911 39.023 1.00 90.38 356 GLU A N 1
ATOM 2920 C CA . GLU A 1 356 ? 13.141 -4.655 39.702 1.00 90.38 356 GLU A CA 1
ATOM 2921 C C . GLU A 1 356 ? 11.771 -4.737 40.390 1.00 90.38 356 GLU A C 1
ATOM 2923 O O . GLU A 1 356 ? 11.650 -4.350 41.551 1.00 90.38 356 GLU A O 1
ATOM 2928 N N . GLU A 1 357 ? 10.760 -5.289 39.715 1.00 92.38 357 GLU A N 1
ATOM 2929 C CA . GLU A 1 357 ? 9.415 -5.472 40.269 1.00 92.38 357 GLU A CA 1
ATOM 2930 C C . GLU A 1 357 ? 9.413 -6.458 41.445 1.00 92.38 357 GLU A C 1
ATOM 2932 O O . GLU A 1 357 ? 8.871 -6.157 42.510 1.00 92.38 357 GLU A O 1
ATOM 2937 N N . PHE A 1 358 ? 10.093 -7.600 41.301 1.00 90.12 358 PHE A N 1
ATOM 2938 C CA . PHE A 1 358 ? 10.237 -8.575 42.380 1.00 90.12 358 PHE A CA 1
ATOM 2939 C C . PHE A 1 358 ? 10.958 -7.968 43.589 1.00 90.12 358 PHE A C 1
ATOM 2941 O O . PHE A 1 358 ? 10.478 -8.102 44.712 1.00 90.12 358 PHE A O 1
ATOM 2948 N N . SER A 1 359 ? 12.051 -7.230 43.368 1.00 88.62 359 SER A N 1
ATOM 2949 C CA . SER A 1 359 ? 12.766 -6.537 44.446 1.00 88.62 359 SER A CA 1
ATOM 2950 C C . SER A 1 359 ? 11.906 -5.477 45.138 1.00 88.62 359 SER A C 1
ATOM 2952 O O . SER A 1 359 ? 12.052 -5.276 46.339 1.00 88.62 359 SER A O 1
ATOM 2954 N N . ALA A 1 360 ? 11.018 -4.794 44.410 1.00 88.44 360 ALA A N 1
ATOM 2955 C CA . ALA A 1 360 ? 10.108 -3.803 44.979 1.00 88.44 360 ALA A CA 1
ATOM 2956 C C . ALA A 1 360 ? 8.946 -4.430 45.772 1.00 88.44 360 ALA A C 1
ATOM 2958 O O . ALA A 1 360 ? 8.319 -3.744 46.576 1.00 88.44 360 ALA A O 1
ATOM 2959 N N . SER A 1 361 ? 8.655 -5.718 45.557 1.00 88.19 361 SER A N 1
ATOM 2960 C CA . SER A 1 361 ? 7.585 -6.443 46.256 1.00 88.19 361 SER A CA 1
ATOM 2961 C C . SER A 1 361 ? 7.951 -6.886 47.678 1.00 88.19 361 SER A C 1
ATOM 2963 O O . SER A 1 361 ? 7.096 -7.388 48.409 1.00 88.19 361 SER A O 1
ATOM 2965 N N . PHE A 1 362 ? 9.212 -6.715 48.078 1.00 85.75 362 PHE A N 1
ATOM 2966 C CA . PHE A 1 362 ? 9.702 -7.121 49.388 1.00 85.75 362 PHE A CA 1
ATOM 2967 C C . PHE A 1 362 ? 9.059 -6.299 50.507 1.00 85.75 362 PHE A C 1
ATOM 2969 O O . PHE A 1 362 ? 9.124 -5.071 50.532 1.00 85.75 362 PHE A O 1
ATOM 2976 N N . HIS A 1 363 ? 8.420 -6.999 51.444 1.00 82.31 363 HIS A N 1
ATOM 2977 C CA . HIS A 1 363 ? 7.780 -6.406 52.608 1.00 82.31 363 HIS A CA 1
ATOM 2978 C C . HIS A 1 363 ? 7.942 -7.325 53.816 1.00 82.31 363 HIS A C 1
ATOM 2980 O O . HIS A 1 363 ? 7.556 -8.493 53.760 1.00 82.31 363 HIS A O 1
ATOM 2986 N N . LEU A 1 364 ? 8.484 -6.779 54.906 1.00 77.44 364 LEU A N 1
ATOM 2987 C CA . LEU A 1 364 ? 8.562 -7.469 56.188 1.00 77.44 364 LEU A CA 1
ATOM 2988 C C . LEU A 1 364 ? 7.305 -7.170 57.024 1.00 77.44 364 LEU A C 1
ATOM 2990 O O . LEU A 1 364 ? 6.995 -5.992 57.238 1.00 77.44 364 LEU A O 1
ATOM 2994 N N . PRO A 1 365 ? 6.593 -8.193 57.527 1.00 77.06 365 PRO A N 1
ATOM 2995 C CA . PRO A 1 365 ? 5.543 -8.001 58.518 1.00 77.06 365 PRO A CA 1
ATOM 2996 C C . PRO A 1 365 ? 6.084 -7.349 59.807 1.00 77.06 365 PRO A C 1
ATOM 2998 O O . PRO A 1 365 ? 7.230 -7.598 60.183 1.00 77.06 365 PRO A O 1
ATOM 3001 N N . PRO A 1 366 ? 5.279 -6.551 60.534 1.00 73.88 366 PRO A N 1
ATOM 3002 C CA . PRO A 1 366 ? 5.707 -5.910 61.785 1.00 73.88 366 PRO A CA 1
ATOM 3003 C C . PRO A 1 366 ? 6.088 -6.882 62.918 1.00 73.88 366 PRO A C 1
ATOM 3005 O O . PRO A 1 366 ? 6.685 -6.459 63.905 1.00 73.88 366 PRO A O 1
ATOM 3008 N N . ASP A 1 367 ? 5.692 -8.148 62.808 1.00 82.88 367 ASP A N 1
ATOM 3009 C CA . ASP A 1 367 ? 5.895 -9.245 63.757 1.00 82.88 367 ASP A CA 1
ATOM 3010 C C . ASP A 1 367 ? 6.916 -10.291 63.275 1.00 82.88 367 ASP A C 1
ATOM 3012 O O . ASP A 1 367 ? 7.001 -11.374 63.856 1.00 82.88 367 ASP A O 1
ATOM 3016 N N . ALA A 1 368 ? 7.692 -9.968 62.235 1.00 77.62 368 ALA A N 1
ATOM 3017 C CA . ALA A 1 368 ? 8.721 -10.848 61.695 1.00 77.62 368 ALA A CA 1
ATOM 3018 C C . ALA A 1 368 ? 9.783 -11.222 62.745 1.00 77.62 368 ALA A C 1
ATOM 3020 O O . ALA A 1 368 ? 10.197 -10.414 63.582 1.00 77.62 368 ALA A O 1
ATOM 3021 N N . THR A 1 369 ? 10.230 -12.472 62.684 1.00 85.25 369 THR A N 1
ATOM 3022 C CA . THR A 1 369 ? 11.312 -13.013 63.516 1.00 85.25 369 THR A CA 1
ATOM 3023 C C . THR A 1 369 ? 12.685 -12.507 63.058 1.00 85.25 369 THR A C 1
ATOM 3025 O O . THR A 1 369 ? 12.852 -12.109 61.907 1.00 85.25 369 THR A O 1
ATOM 3028 N N . GLU A 1 370 ? 13.700 -12.554 63.934 1.00 77.44 370 GLU A N 1
ATOM 3029 C CA . GLU A 1 370 ? 15.087 -12.210 63.551 1.00 77.44 370 GLU A CA 1
ATOM 3030 C C . GLU A 1 370 ? 15.585 -13.057 62.366 1.00 77.44 370 GLU A C 1
ATOM 3032 O O . GLU A 1 370 ? 16.261 -12.536 61.483 1.00 77.44 370 GLU A O 1
ATOM 3037 N N . ASP A 1 371 ? 15.206 -14.338 62.303 1.00 76.06 371 ASP A N 1
ATOM 3038 C CA . ASP A 1 371 ? 15.572 -15.227 61.194 1.00 76.06 371 ASP A CA 1
ATOM 3039 C C . ASP A 1 371 ? 14.917 -14.798 59.864 1.00 76.06 371 ASP A C 1
ATOM 3041 O O . ASP A 1 371 ? 15.541 -14.892 58.807 1.00 76.06 371 ASP A O 1
ATOM 3045 N N . GLU A 1 372 ? 13.676 -14.296 59.898 1.00 78.38 372 GLU A N 1
ATOM 3046 C CA . GLU A 1 372 ? 12.968 -13.774 58.719 1.00 78.38 372 GLU A CA 1
ATOM 3047 C C . GLU A 1 372 ? 13.537 -12.428 58.246 1.00 78.38 372 GLU A C 1
ATOM 3049 O O . GLU A 1 372 ? 13.649 -12.215 57.038 1.00 78.38 372 GLU A O 1
ATOM 3054 N N . ASP A 1 373 ? 13.946 -11.548 59.167 1.00 76.19 373 ASP A N 1
ATOM 3055 C CA . ASP A 1 373 ? 14.620 -10.277 58.850 1.00 76.19 373 ASP A CA 1
ATOM 3056 C C . ASP A 1 373 ? 15.988 -10.520 58.188 1.00 76.19 373 ASP A C 1
ATOM 3058 O O . ASP A 1 373 ? 16.298 -9.958 57.134 1.00 76.19 373 ASP A O 1
ATOM 3062 N N . VAL A 1 374 ? 16.780 -11.453 58.732 1.00 78.94 374 VAL A N 1
ATOM 3063 C CA . VAL A 1 374 ? 18.065 -11.859 58.141 1.00 78.94 374 VAL A CA 1
ATOM 3064 C C . VAL A 1 374 ? 17.870 -12.475 56.753 1.00 78.94 374 VAL A C 1
ATOM 3066 O O . VAL A 1 374 ? 18.558 -12.076 55.811 1.00 78.94 374 VAL A O 1
ATOM 3069 N N . ALA A 1 375 ? 16.913 -13.395 56.591 1.00 79.69 375 ALA A N 1
ATOM 3070 C CA . ALA A 1 375 ? 16.626 -14.018 55.297 1.00 79.69 375 ALA A CA 1
ATOM 3071 C C . ALA A 1 375 ? 16.187 -12.993 54.235 1.00 79.69 375 ALA A C 1
ATOM 3073 O O . ALA A 1 375 ? 16.552 -13.106 53.062 1.00 79.69 375 ALA A O 1
ATOM 3074 N N . MET A 1 376 ? 15.432 -11.970 54.639 1.00 82.88 376 MET A N 1
ATOM 3075 C CA . MET A 1 376 ? 14.998 -10.894 53.750 1.00 82.88 376 MET A CA 1
ATOM 3076 C C . MET A 1 376 ? 16.143 -9.951 53.374 1.00 82.88 376 MET A C 1
ATOM 3078 O O . MET A 1 376 ? 16.270 -9.604 52.199 1.00 82.88 376 MET A O 1
ATOM 3082 N N . GLY A 1 377 ? 17.041 -9.627 54.308 1.00 78.19 377 GLY A N 1
ATOM 3083 C CA . GLY A 1 377 ? 18.272 -8.892 54.007 1.00 78.19 377 GLY A CA 1
ATOM 3084 C C . GLY A 1 377 ? 19.193 -9.634 53.027 1.00 78.19 377 GLY A C 1
ATOM 3085 O O . GLY A 1 377 ? 19.727 -9.031 52.093 1.00 78.19 377 GLY A O 1
ATOM 3086 N N . GLU A 1 378 ? 19.348 -10.954 53.174 1.00 84.38 378 GLU A N 1
ATOM 3087 C CA . GLU A 1 378 ? 20.101 -11.785 52.221 1.00 84.38 378 GLU A CA 1
ATOM 3088 C C . GLU A 1 378 ? 19.459 -11.786 50.823 1.00 84.38 378 GLU A C 1
ATOM 3090 O O . GLU A 1 378 ? 20.160 -11.674 49.809 1.00 84.38 378 GLU A O 1
ATOM 3095 N N . LEU A 1 379 ? 18.126 -11.860 50.758 1.00 85.38 379 LEU A N 1
ATOM 3096 C CA . LEU A 1 379 ? 17.371 -11.821 49.507 1.00 85.38 379 LEU A CA 1
ATOM 3097 C C . LEU A 1 379 ? 17.478 -10.455 48.806 1.00 85.38 379 LEU A C 1
ATOM 3099 O O . LEU A 1 379 ? 17.670 -10.408 47.588 1.00 85.38 379 LEU A O 1
ATOM 3103 N N . GLU A 1 380 ? 17.409 -9.352 49.556 1.00 84.44 380 GLU A N 1
ATOM 3104 C CA . GLU A 1 380 ? 17.617 -7.989 49.052 1.00 84.44 380 GLU A CA 1
ATOM 3105 C C . GLU A 1 380 ? 19.007 -7.809 48.439 1.00 84.44 380 GLU A C 1
ATOM 3107 O O . GLU A 1 380 ? 19.132 -7.298 47.321 1.00 84.44 380 GLU A O 1
ATOM 3112 N N . ILE A 1 381 ? 20.053 -8.279 49.126 1.00 87.06 381 ILE A N 1
ATOM 3113 C CA . ILE A 1 381 ? 21.432 -8.228 48.625 1.00 87.06 381 ILE A CA 1
ATOM 3114 C C . ILE A 1 381 ? 21.553 -9.038 47.328 1.00 87.06 381 ILE A C 1
ATOM 3116 O O . ILE A 1 381 ? 22.045 -8.519 46.321 1.00 87.06 381 ILE A O 1
ATOM 3120 N N . ALA A 1 382 ? 21.049 -10.275 47.314 1.00 88.69 382 ALA A N 1
ATOM 3121 C CA . ALA A 1 382 ? 21.091 -11.139 46.136 1.00 88.69 382 ALA A CA 1
ATOM 3122 C C . ALA A 1 382 ? 20.334 -10.534 44.937 1.00 88.69 382 ALA A C 1
ATOM 3124 O O . ALA A 1 382 ? 20.808 -10.592 43.795 1.00 88.69 382 ALA A O 1
ATOM 3125 N N . MET A 1 383 ? 19.177 -9.906 45.174 1.00 92.38 383 MET A N 1
ATOM 3126 C CA . MET A 1 383 ? 18.423 -9.217 44.127 1.00 92.38 383 MET A CA 1
ATOM 3127 C C . MET A 1 383 ? 19.129 -7.964 43.624 1.00 92.38 383 MET A C 1
ATOM 3129 O O . MET A 1 383 ? 19.178 -7.744 42.411 1.00 92.38 383 MET A O 1
ATOM 3133 N N . HIS A 1 384 ? 19.737 -7.179 44.512 1.00 90.75 384 HIS A N 1
ATOM 3134 C CA . HIS A 1 384 ? 20.520 -6.016 44.117 1.00 90.75 384 HIS A CA 1
ATOM 3135 C C . HIS A 1 384 ? 21.701 -6.418 43.217 1.00 90.75 384 HIS A C 1
ATOM 3137 O O . HIS A 1 384 ? 21.921 -5.814 42.163 1.00 90.75 384 HIS A O 1
ATOM 3143 N N . GLU A 1 385 ? 22.420 -7.489 43.563 1.00 93.81 385 GLU A N 1
ATOM 3144 C CA . GLU A 1 385 ? 23.489 -8.051 42.729 1.00 93.81 385 GLU A CA 1
ATOM 3145 C C . GLU A 1 385 ? 22.973 -8.537 41.365 1.00 93.81 385 GLU A C 1
ATOM 3147 O O . GLU A 1 385 ? 23.595 -8.262 40.327 1.00 93.81 385 GLU A O 1
ATOM 3152 N N . ARG A 1 386 ? 21.812 -9.209 41.337 1.00 95.12 386 ARG A N 1
ATOM 3153 C CA . ARG A 1 386 ? 21.156 -9.653 40.098 1.00 95.12 386 ARG A CA 1
ATOM 3154 C C . ARG A 1 386 ? 20.791 -8.473 39.196 1.00 95.12 386 ARG A C 1
ATOM 3156 O O . ARG A 1 386 ? 21.142 -8.499 38.015 1.00 95.12 386 ARG A O 1
ATOM 3163 N N . ILE A 1 387 ? 20.153 -7.431 39.731 1.00 93.19 387 ILE A N 1
ATOM 3164 C CA . ILE A 1 387 ? 19.782 -6.211 38.993 1.00 93.19 387 ILE A CA 1
ATOM 3165 C C . ILE A 1 387 ? 21.034 -5.517 38.441 1.00 93.19 387 ILE A C 1
ATOM 3167 O O . ILE A 1 387 ? 21.076 -5.136 37.267 1.00 93.19 387 ILE A O 1
ATOM 3171 N N . GLN A 1 388 ? 22.103 -5.406 39.240 1.00 96.81 388 GLN A N 1
ATOM 3172 C CA . GLN A 1 388 ? 23.370 -4.831 38.780 1.00 96.81 388 GLN A CA 1
ATOM 3173 C C . GLN A 1 388 ? 24.003 -5.635 37.639 1.00 96.81 388 GLN A C 1
ATOM 3175 O O . GLN A 1 388 ? 24.581 -5.047 36.716 1.00 96.81 388 GLN A O 1
ATOM 3180 N N . LYS A 1 389 ? 23.935 -6.970 37.699 1.00 97.06 389 LYS A N 1
ATOM 3181 C CA . LYS A 1 389 ? 24.423 -7.846 36.630 1.00 97.06 389 LYS A CA 1
ATOM 3182 C C . LYS A 1 389 ? 23.596 -7.661 35.356 1.00 97.06 389 LYS A C 1
ATOM 3184 O O . LYS A 1 389 ? 24.171 -7.323 34.324 1.00 97.06 389 LYS A O 1
ATOM 3189 N N . LEU A 1 390 ? 22.269 -7.770 35.448 1.00 95.88 390 LEU A N 1
ATOM 3190 C CA . LEU A 1 390 ? 21.352 -7.579 34.317 1.00 95.88 390 LEU A CA 1
ATOM 3191 C C . LEU A 1 390 ? 21.526 -6.201 33.668 1.00 95.88 390 LEU A C 1
ATOM 3193 O O . LEU A 1 390 ? 21.591 -6.092 32.447 1.00 95.88 390 LEU A O 1
ATOM 3197 N N . THR A 1 391 ? 21.729 -5.152 34.468 1.00 95.94 391 THR A N 1
ATOM 3198 C CA . THR A 1 391 ? 22.018 -3.799 33.969 1.00 95.94 391 THR A CA 1
ATOM 3199 C C . THR A 1 391 ? 23.314 -3.742 33.149 1.00 95.94 391 THR A C 1
ATOM 3201 O O . THR A 1 391 ? 23.383 -3.048 32.128 1.00 95.94 391 THR A O 1
ATOM 3204 N N . ARG A 1 392 ? 24.376 -4.436 33.584 1.00 97.62 392 ARG A N 1
ATOM 3205 C CA . ARG A 1 392 ? 25.659 -4.506 32.856 1.00 97.62 392 ARG A CA 1
ATOM 3206 C C . ARG A 1 392 ? 25.519 -5.286 31.551 1.00 97.62 392 ARG A C 1
ATOM 3208 O O . ARG A 1 392 ? 26.020 -4.827 30.517 1.00 97.62 392 ARG A O 1
ATOM 3215 N N . ASP A 1 393 ? 24.814 -6.408 31.594 1.00 97.19 393 ASP A N 1
ATOM 3216 C CA . ASP A 1 393 ? 24.573 -7.262 30.434 1.00 97.19 393 ASP A CA 1
ATOM 3217 C C . ASP A 1 393 ? 23.715 -6.518 29.397 1.00 97.19 393 ASP A C 1
ATOM 3219 O O . ASP A 1 393 ? 24.117 -6.404 28.236 1.00 97.19 393 ASP A O 1
ATOM 3223 N N . TYR A 1 394 ? 22.631 -5.861 29.831 1.00 94.81 394 TYR A N 1
ATOM 3224 C CA . TYR A 1 394 ? 21.781 -5.004 28.996 1.00 94.81 394 TYR A CA 1
ATOM 3225 C C . TYR A 1 394 ? 22.584 -3.899 28.299 1.00 94.81 394 TYR A C 1
ATOM 3227 O O . TYR A 1 394 ? 22.495 -3.728 27.083 1.00 94.81 394 TYR A O 1
ATOM 3235 N N . LYS A 1 395 ? 23.434 -3.168 29.037 1.00 95.19 395 LYS A N 1
ATOM 3236 C CA . LYS A 1 395 ? 24.290 -2.117 28.452 1.00 95.19 395 LYS A CA 1
ATOM 3237 C C . LYS A 1 395 ? 25.241 -2.669 27.390 1.00 95.19 395 LYS A C 1
ATOM 3239 O O . LYS A 1 395 ? 25.548 -1.975 26.420 1.00 95.19 395 LYS A O 1
ATOM 3244 N N . THR A 1 396 ? 25.732 -3.890 27.577 1.00 96.94 396 THR A N 1
ATOM 3245 C CA . THR A 1 396 ? 26.631 -4.553 26.626 1.00 96.94 396 THR A CA 1
ATOM 3246 C C . THR A 1 396 ? 25.877 -4.988 25.372 1.00 96.94 396 THR A C 1
ATOM 3248 O O . THR A 1 396 ? 26.338 -4.705 24.265 1.00 96.94 396 THR A O 1
ATOM 3251 N N . ALA A 1 397 ? 24.699 -5.596 25.526 1.00 94.94 397 ALA A N 1
ATOM 3252 C CA . ALA A 1 397 ? 23.832 -5.980 24.415 1.00 94.94 397 ALA A CA 1
ATOM 3253 C C . ALA A 1 397 ? 23.363 -4.755 23.606 1.00 94.94 397 ALA A C 1
ATOM 3255 O O . ALA A 1 397 ? 23.496 -4.726 22.383 1.00 94.94 397 ALA A O 1
ATOM 3256 N N . ALA A 1 398 ? 22.952 -3.674 24.277 1.00 92.50 398 ALA A N 1
ATOM 3257 C CA . ALA A 1 398 ? 22.525 -2.436 23.624 1.00 92.50 398 ALA A CA 1
ATOM 3258 C C . ALA A 1 398 ? 23.632 -1.809 22.753 1.00 92.50 398 ALA A C 1
ATOM 3260 O O . ALA A 1 398 ? 23.361 -1.314 21.657 1.00 92.50 398 ALA A O 1
ATOM 3261 N N . LYS A 1 399 ? 24.898 -1.874 23.196 1.00 95.06 399 LYS A N 1
ATOM 3262 C CA . LYS A 1 399 ? 26.052 -1.427 22.392 1.00 95.06 399 LYS A CA 1
ATOM 3263 C C . LYS A 1 399 ? 26.245 -2.266 21.129 1.00 95.06 399 LYS A C 1
ATOM 3265 O O . LYS A 1 399 ? 26.612 -1.705 20.100 1.00 95.06 399 LYS A O 1
ATOM 3270 N N . LYS A 1 400 ? 26.005 -3.580 21.194 1.00 94.38 400 LYS A N 1
ATOM 3271 C CA . LYS A 1 400 ? 26.075 -4.468 20.021 1.00 94.38 400 LYS A CA 1
ATOM 3272 C C . LYS A 1 400 ? 24.948 -4.190 19.028 1.00 94.38 400 LYS A C 1
ATOM 3274 O O . LYS A 1 400 ? 25.184 -4.240 17.829 1.00 94.38 400 LYS A O 1
ATOM 3279 N N . LEU A 1 401 ? 23.758 -3.840 19.512 1.00 92.69 401 LEU A N 1
ATOM 3280 C CA . LEU A 1 401 ? 22.595 -3.528 18.678 1.00 92.69 401 LEU A CA 1
ATOM 3281 C C . LEU A 1 401 ? 22.709 -2.162 17.965 1.00 92.69 401 LEU A C 1
ATOM 3283 O O . LEU A 1 401 ? 22.228 -1.995 16.842 1.00 92.69 401 LEU A O 1
ATOM 3287 N N . GLN A 1 402 ? 23.367 -1.177 18.584 1.00 92.06 402 GLN A N 1
ATOM 3288 C CA . GLN A 1 402 ? 23.414 0.211 18.101 1.00 92.06 402 GLN A CA 1
ATOM 3289 C C . GLN A 1 402 ? 23.849 0.385 16.624 1.00 92.06 402 GLN A C 1
ATOM 3291 O O . GLN A 1 402 ? 23.197 1.157 15.912 1.00 92.06 402 GLN A O 1
ATOM 3296 N N . PRO A 1 403 ? 24.894 -0.297 16.106 1.00 90.94 403 PRO A N 1
ATOM 3297 C CA . PRO A 1 403 ? 25.278 -0.198 14.698 1.00 90.94 403 PRO A CA 1
ATOM 3298 C C . PRO A 1 403 ? 24.188 -0.687 13.737 1.00 90.94 403 PRO A C 1
ATOM 3300 O O . PRO A 1 403 ? 24.027 -0.107 12.664 1.00 90.94 403 PRO A O 1
ATOM 3303 N N . HIS A 1 404 ? 23.418 -1.709 14.121 1.00 89.75 404 HIS A N 1
ATOM 3304 C CA . HIS A 1 404 ? 22.318 -2.227 13.306 1.00 89.75 404 HIS A CA 1
ATOM 3305 C C . HIS A 1 404 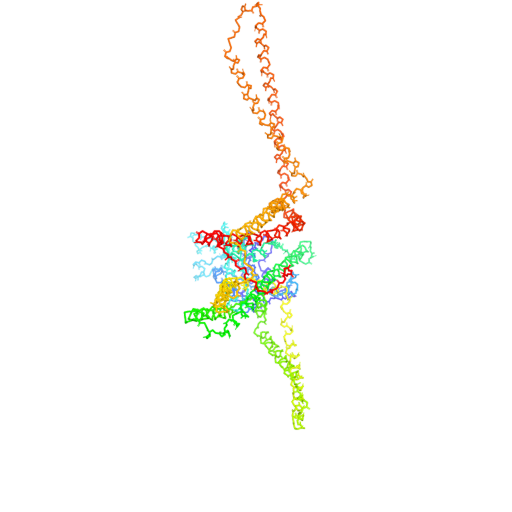? 21.151 -1.232 13.260 1.00 89.75 404 HIS A C 1
ATOM 3307 O O . HIS A 1 404 ? 20.643 -0.938 12.181 1.00 89.75 404 HIS A O 1
ATOM 3313 N N . LEU A 1 405 ? 20.801 -0.609 14.392 1.00 89.31 405 LEU A N 1
ATOM 3314 C CA . LEU A 1 405 ? 19.766 0.435 14.431 1.00 89.31 405 LEU A CA 1
ATOM 3315 C C . LEU A 1 405 ? 20.135 1.666 13.596 1.00 89.31 405 LEU A C 1
ATOM 3317 O O . LEU A 1 405 ? 19.266 2.292 12.988 1.00 89.31 405 LEU A O 1
ATOM 3321 N N . LYS A 1 406 ? 21.428 2.004 13.520 1.00 88.12 406 LYS A N 1
ATOM 3322 C CA . LYS A 1 406 ? 21.900 3.109 12.678 1.00 88.12 406 LYS A CA 1
ATOM 3323 C C . LYS A 1 406 ? 21.621 2.855 11.192 1.00 88.12 406 LYS A C 1
ATOM 3325 O O . LYS A 1 406 ? 21.228 3.792 10.504 1.00 88.12 406 LYS A O 1
ATOM 3330 N N . LYS A 1 407 ? 21.750 1.607 10.719 1.00 85.31 407 LYS A N 1
ATOM 3331 C CA . LYS A 1 407 ? 21.434 1.226 9.328 1.00 85.31 407 LYS A CA 1
ATOM 3332 C C . LYS A 1 407 ? 19.955 1.415 8.988 1.00 85.31 407 LYS A C 1
ATOM 3334 O O . LYS A 1 407 ? 19.630 1.807 7.874 1.00 85.31 407 LYS A O 1
ATOM 3339 N N . LEU A 1 408 ? 19.055 1.215 9.955 1.00 89.44 408 LEU A N 1
ATOM 3340 C CA . LEU A 1 408 ? 17.616 1.444 9.753 1.00 89.44 408 LEU A CA 1
ATOM 3341 C C . LEU A 1 408 ? 17.286 2.917 9.463 1.00 89.44 408 LEU A C 1
ATOM 3343 O O . LEU A 1 408 ? 16.248 3.209 8.879 1.00 89.44 408 LEU A O 1
ATOM 3347 N N . SER A 1 409 ? 18.165 3.837 9.873 1.00 85.81 409 SER A N 1
ATOM 3348 C CA . SER A 1 409 ? 18.007 5.278 9.647 1.00 85.81 409 SER A CA 1
ATOM 3349 C C . SER A 1 409 ? 18.547 5.742 8.289 1.00 85.81 409 SER A C 1
ATOM 3351 O O . SER A 1 409 ? 18.391 6.914 7.946 1.00 85.81 409 SER A O 1
ATOM 3353 N N . GLU A 1 410 ? 19.205 4.864 7.525 1.00 87.62 410 GLU A N 1
ATOM 3354 C CA . GLU A 1 410 ? 19.620 5.169 6.155 1.00 87.62 410 GLU A CA 1
ATOM 3355 C C . GLU A 1 410 ? 18.385 5.427 5.293 1.00 87.62 410 GLU A C 1
ATOM 3357 O O . GLU A 1 410 ? 17.343 4.793 5.468 1.00 87.62 410 GLU A O 1
ATOM 3362 N N . ARG A 1 411 ? 18.477 6.378 4.362 1.00 87.81 411 ARG A N 1
ATOM 3363 C CA . ARG A 1 411 ? 17.312 6.878 3.627 1.00 87.81 411 ARG A CA 1
ATOM 3364 C C . ARG A 1 411 ? 16.621 5.760 2.844 1.00 87.81 411 ARG A C 1
ATOM 3366 O O . ARG A 1 411 ? 15.395 5.657 2.888 1.00 87.81 411 ARG A O 1
ATOM 3373 N N . GLY A 1 412 ? 17.384 4.942 2.124 1.00 87.25 412 GLY A N 1
ATOM 3374 C CA . GLY A 1 412 ? 16.878 3.801 1.365 1.00 87.25 412 GLY A CA 1
ATOM 3375 C C . GLY A 1 412 ? 16.179 2.783 2.264 1.00 87.25 412 GLY A C 1
ATOM 3376 O O . GLY A 1 412 ? 15.030 2.420 2.008 1.00 87.25 412 GLY A O 1
ATOM 3377 N N . THR A 1 413 ? 16.831 2.398 3.363 1.00 90.06 413 THR A N 1
ATOM 3378 C CA . THR A 1 413 ? 16.298 1.441 4.342 1.00 90.06 413 THR A CA 1
ATOM 3379 C C . THR A 1 413 ? 15.029 1.961 5.010 1.00 90.06 413 THR A C 1
ATOM 3381 O O . THR A 1 413 ? 14.027 1.254 5.036 1.00 90.06 413 THR A O 1
ATOM 3384 N N . HIS A 1 414 ? 15.010 3.220 5.455 1.00 92.06 414 HIS A N 1
ATOM 3385 C CA . HIS A 1 414 ? 13.832 3.858 6.052 1.00 92.06 414 HIS A CA 1
ATOM 3386 C C . HIS A 1 414 ? 12.623 3.822 5.109 1.00 92.06 414 HIS A C 1
ATOM 3388 O O . HIS A 1 414 ? 11.518 3.466 5.515 1.00 92.06 414 HIS A O 1
ATOM 3394 N N . LYS A 1 415 ? 12.827 4.095 3.815 1.00 91.88 415 LYS A N 1
ATOM 3395 C CA . LYS A 1 415 ? 11.757 4.002 2.806 1.00 91.88 415 LYS A CA 1
ATOM 3396 C C . LYS A 1 415 ? 11.283 2.573 2.566 1.00 91.88 415 LYS A C 1
ATOM 3398 O O . LYS A 1 415 ? 10.096 2.356 2.315 1.00 91.88 415 LYS A O 1
ATOM 3403 N N . ASN A 1 416 ? 12.190 1.604 2.612 1.00 93.56 416 ASN A N 1
ATOM 3404 C CA . ASN A 1 416 ? 11.828 0.197 2.493 1.00 93.56 416 ASN A CA 1
ATOM 3405 C C . ASN A 1 416 ? 11.022 -0.265 3.719 1.00 93.56 416 ASN A C 1
ATOM 3407 O O . ASN A 1 416 ? 9.984 -0.898 3.541 1.00 93.56 416 ASN A O 1
ATOM 3411 N N . ILE A 1 417 ? 11.405 0.158 4.931 1.00 95.06 417 ILE A N 1
ATOM 3412 C CA . ILE A 1 417 ? 10.637 -0.067 6.167 1.00 95.06 417 ILE A CA 1
ATOM 3413 C C . ILE A 1 417 ? 9.230 0.522 6.034 1.00 95.06 417 ILE A C 1
ATOM 3415 O O . ILE A 1 417 ? 8.258 -0.146 6.353 1.00 95.06 417 ILE A O 1
ATOM 3419 N N . GLN A 1 418 ? 9.080 1.735 5.501 1.00 96.06 418 GLN A N 1
ATOM 3420 C CA . GLN A 1 418 ? 7.765 2.356 5.291 1.00 96.06 418 GLN A CA 1
ATOM 3421 C C . GLN A 1 418 ? 6.840 1.550 4.383 1.00 96.06 418 GLN A C 1
ATOM 3423 O O . GLN A 1 418 ? 5.668 1.354 4.703 1.00 96.06 418 GLN A O 1
ATOM 3428 N N . LYS A 1 419 ? 7.364 1.056 3.257 1.00 95.19 419 LYS A N 1
ATOM 3429 C CA . LYS A 1 419 ? 6.602 0.157 2.383 1.00 95.19 419 LYS A CA 1
ATOM 3430 C C . LYS A 1 419 ? 6.252 -1.140 3.103 1.00 95.19 419 LYS A C 1
ATOM 3432 O O . LYS A 1 419 ? 5.139 -1.631 2.955 1.00 95.19 419 LYS A O 1
ATOM 3437 N N . ARG A 1 420 ? 7.177 -1.660 3.910 1.00 96.12 420 ARG A N 1
ATOM 3438 C CA . ARG A 1 420 ? 6.975 -2.892 4.663 1.00 96.12 420 ARG A CA 1
ATOM 3439 C C . ARG A 1 420 ? 5.924 -2.752 5.767 1.00 96.12 420 ARG A C 1
ATOM 3441 O O . ARG A 1 420 ? 5.093 -3.640 5.911 1.00 96.12 420 ARG A O 1
ATOM 3448 N N . ILE A 1 421 ? 5.888 -1.615 6.464 1.00 97.12 421 ILE A N 1
ATOM 3449 C CA . ILE A 1 421 ? 4.811 -1.257 7.401 1.00 97.12 421 ILE A CA 1
ATOM 3450 C C . ILE A 1 421 ? 3.467 -1.312 6.677 1.00 97.12 421 ILE A C 1
ATOM 3452 O O . ILE A 1 421 ? 2.546 -1.973 7.148 1.00 97.12 421 ILE A O 1
ATOM 3456 N N . ASN A 1 422 ? 3.364 -0.673 5.507 1.00 97.06 422 ASN A N 1
ATOM 3457 C CA . ASN A 1 422 ? 2.135 -0.711 4.720 1.00 97.06 422 ASN A CA 1
ATOM 3458 C C . ASN A 1 422 ? 1.732 -2.143 4.338 1.00 97.06 422 ASN A C 1
ATOM 3460 O O . ASN A 1 422 ? 0.564 -2.497 4.445 1.00 97.06 422 ASN A O 1
ATOM 3464 N N . GLU A 1 423 ? 2.686 -2.978 3.917 1.00 95.81 423 GLU A N 1
ATOM 3465 C CA . GLU A 1 423 ? 2.415 -4.386 3.610 1.00 95.81 423 GLU A CA 1
ATOM 3466 C C . GLU A 1 423 ? 1.851 -5.147 4.815 1.00 95.81 423 GLU A C 1
ATOM 3468 O O . GLU A 1 423 ? 0.889 -5.898 4.647 1.00 95.81 423 GLU A O 1
ATOM 3473 N N . TYR A 1 424 ? 2.412 -4.955 6.015 1.00 96.56 424 TYR A N 1
ATOM 3474 C CA . TYR A 1 424 ? 1.892 -5.573 7.236 1.00 96.56 424 TYR A CA 1
ATOM 3475 C C . TYR A 1 424 ? 0.490 -5.075 7.573 1.00 96.56 424 TYR A C 1
ATOM 3477 O O . TYR A 1 424 ? -0.398 -5.900 7.789 1.00 96.56 424 TYR A O 1
ATOM 3485 N N . LEU A 1 425 ? 0.271 -3.757 7.564 1.00 96.12 425 LEU A N 1
ATOM 3486 C CA . LEU A 1 425 ? -1.042 -3.170 7.830 1.00 96.12 425 LEU A CA 1
ATOM 3487 C C . LEU A 1 425 ? -2.088 -3.712 6.850 1.00 96.12 425 LEU A C 1
ATOM 3489 O O . LEU A 1 425 ? -3.088 -4.282 7.280 1.00 96.12 425 LEU A O 1
ATOM 3493 N N . PHE A 1 426 ? -1.806 -3.646 5.546 1.00 96.12 426 PHE A N 1
ATOM 3494 C CA . PHE A 1 426 ? -2.715 -4.091 4.492 1.00 96.12 426 PHE A CA 1
ATOM 3495 C C . PHE A 1 426 ? -3.038 -5.590 4.576 1.00 96.12 426 PHE A C 1
ATOM 3497 O O . PHE A 1 426 ? -4.204 -5.977 4.496 1.00 96.12 426 PHE A O 1
ATOM 3504 N N . ARG A 1 427 ? -2.033 -6.455 4.784 1.00 94.62 427 ARG A N 1
ATOM 3505 C CA . ARG A 1 427 ? -2.258 -7.908 4.942 1.00 94.62 427 ARG A CA 1
ATOM 3506 C C . ARG A 1 427 ? -3.111 -8.237 6.169 1.00 94.62 427 ARG A C 1
ATOM 3508 O O . ARG A 1 427 ? -3.818 -9.243 6.152 1.00 94.62 427 ARG A O 1
ATOM 3515 N N . ASN A 1 428 ? -3.059 -7.394 7.200 1.00 95.44 428 ASN A N 1
ATOM 3516 C CA . ASN A 1 428 ? -3.798 -7.579 8.444 1.00 95.44 428 ASN A CA 1
ATOM 3517 C C . ASN A 1 428 ? -5.168 -6.887 8.473 1.00 95.44 428 ASN A C 1
ATOM 3519 O O . ASN A 1 428 ? -5.928 -7.138 9.402 1.00 95.44 428 ASN A O 1
ATOM 3523 N N . GLU A 1 429 ? -5.555 -6.108 7.457 1.00 94.62 429 GLU A N 1
ATOM 3524 C CA . GLU A 1 429 ? -6.882 -5.468 7.416 1.00 94.62 429 GLU A CA 1
ATOM 3525 C C . GLU A 1 429 ? -8.032 -6.486 7.468 1.00 94.62 429 GLU A C 1
ATOM 3527 O O . GLU A 1 429 ? -9.008 -6.300 8.196 1.00 94.62 429 GLU A O 1
ATOM 3532 N N . LEU A 1 430 ? -7.924 -7.604 6.742 1.00 93.38 430 LEU A N 1
ATOM 3533 C CA . LEU A 1 430 ? -8.971 -8.630 6.747 1.00 93.38 430 LEU A CA 1
ATOM 3534 C C . LEU A 1 430 ? -9.046 -9.395 8.088 1.00 93.38 430 LEU A C 1
ATOM 3536 O O . LEU A 1 430 ? -10.158 -9.533 8.610 1.00 93.38 430 LEU A O 1
ATOM 3540 N N . PRO A 1 431 ? -7.930 -9.879 8.676 1.00 95.56 431 PRO A N 1
ATOM 3541 C CA . PRO A 1 431 ? -7.908 -10.376 10.053 1.00 95.56 431 PRO A CA 1
ATOM 3542 C C . PRO A 1 431 ? -8.500 -9.392 11.071 1.00 95.56 431 PRO A C 1
ATOM 3544 O O . PRO A 1 431 ? -9.382 -9.786 11.834 1.00 95.56 431 PRO A O 1
ATOM 3547 N N . LYS A 1 432 ? -8.119 -8.107 11.020 1.00 96.44 432 LYS A N 1
ATOM 3548 C CA . LYS A 1 432 ? -8.674 -7.046 11.881 1.00 96.44 432 LYS A CA 1
ATOM 3549 C C . LYS A 1 432 ? -10.177 -6.910 11.717 1.00 96.44 432 LYS A C 1
ATOM 3551 O O . LYS A 1 432 ? -10.903 -6.921 12.705 1.00 96.44 432 LYS A O 1
ATOM 3556 N N . ALA A 1 433 ? -10.679 -6.868 10.485 1.00 95.69 433 ALA A N 1
ATOM 3557 C CA . ALA A 1 433 ? -12.114 -6.786 10.232 1.00 95.69 433 ALA A CA 1
ATOM 3558 C C . ALA A 1 433 ? -12.882 -7.995 10.799 1.00 95.69 433 ALA A C 1
ATOM 3560 O O . ALA A 1 433 ? -13.977 -7.837 11.346 1.00 95.69 433 ALA A O 1
ATOM 3561 N N . ARG A 1 434 ? -12.312 -9.205 10.700 1.00 96.50 434 ARG A N 1
ATOM 3562 C CA . ARG A 1 434 ? -12.893 -10.421 11.295 1.00 96.50 434 ARG A CA 1
ATOM 3563 C C . ARG A 1 434 ? -12.901 -10.350 12.818 1.00 96.50 434 ARG A C 1
ATOM 3565 O O . ARG A 1 434 ? -13.948 -10.597 13.413 1.00 96.50 434 ARG A O 1
ATOM 3572 N N . TYR A 1 435 ? -11.780 -9.959 13.419 1.00 97.69 435 TYR A N 1
ATOM 3573 C CA . TYR A 1 435 ? -11.652 -9.771 14.860 1.00 97.69 435 TYR A CA 1
ATOM 3574 C C . TYR A 1 435 ? -12.654 -8.736 15.384 1.00 97.69 435 TYR A C 1
ATOM 3576 O O . TYR A 1 435 ? -13.440 -9.046 16.273 1.00 97.69 435 TYR A O 1
ATOM 3584 N N . MET A 1 436 ? -12.739 -7.558 14.761 1.00 97.81 436 MET A N 1
ATOM 3585 C CA . MET A 1 436 ? -13.686 -6.505 15.148 1.00 97.81 436 MET A CA 1
ATOM 3586 C C . MET A 1 436 ? -15.146 -6.956 15.042 1.00 97.81 436 MET A C 1
ATOM 3588 O O . MET A 1 436 ? -15.974 -6.623 15.892 1.00 97.81 436 MET A O 1
ATOM 3592 N N . LYS A 1 437 ? -15.483 -7.744 14.014 1.00 97.88 437 LYS A N 1
ATOM 3593 C CA . LYS A 1 437 ? -16.827 -8.313 13.870 1.00 97.88 437 LYS A CA 1
ATOM 3594 C C . LYS A 1 437 ? -17.142 -9.305 14.992 1.00 97.88 437 LYS A C 1
ATOM 3596 O O . LYS A 1 437 ? -18.226 -9.219 15.571 1.00 97.88 437 LYS A O 1
ATOM 3601 N N . ALA A 1 438 ? -16.220 -10.220 15.291 1.00 97.88 438 ALA A N 1
ATOM 3602 C CA . ALA A 1 438 ? -16.368 -11.174 16.387 1.00 97.88 438 ALA A CA 1
ATOM 3603 C C . ALA A 1 438 ? -16.463 -10.451 17.739 1.00 97.88 438 ALA A C 1
ATOM 3605 O O . ALA A 1 438 ? -17.316 -10.783 18.557 1.00 97.88 438 ALA A O 1
ATOM 3606 N N . LEU A 1 439 ? -15.666 -9.398 17.940 1.00 98.38 439 LEU A N 1
ATOM 3607 C CA . LEU A 1 439 ? -15.626 -8.625 19.179 1.00 98.38 439 LEU A CA 1
ATOM 3608 C C . LEU A 1 439 ? -16.950 -7.911 19.431 1.00 98.38 439 LEU A C 1
ATOM 3610 O O . LEU A 1 439 ? -17.494 -7.960 20.533 1.00 98.38 439 LEU A O 1
ATOM 3614 N N . LYS A 1 440 ? -17.518 -7.313 18.381 1.00 98.25 440 LYS A N 1
ATOM 3615 C CA . LYS A 1 440 ? -18.839 -6.694 18.450 1.00 98.25 440 LYS A CA 1
ATOM 3616 C C . LYS A 1 440 ? -19.930 -7.718 18.765 1.00 98.25 440 LYS A C 1
ATOM 3618 O O . LYS A 1 440 ? -20.800 -7.434 19.582 1.00 98.25 440 LYS A O 1
ATOM 3623 N N . ALA A 1 441 ? -19.883 -8.897 18.143 1.00 97.88 441 ALA A N 1
ATOM 3624 C CA . ALA A 1 441 ? -20.837 -9.971 18.418 1.00 97.88 441 ALA A CA 1
ATOM 3625 C C . ALA A 1 441 ? -20.723 -10.475 19.868 1.00 97.88 441 ALA A C 1
ATOM 3627 O O . ALA A 1 441 ? -21.738 -10.613 20.546 1.00 97.88 441 ALA A O 1
ATOM 3628 N N . TYR A 1 442 ? -19.499 -10.666 20.365 1.00 98.25 442 TYR A N 1
ATOM 3629 C CA . TYR A 1 442 ? -19.226 -11.023 21.756 1.00 98.25 442 TYR A CA 1
ATOM 3630 C C . TYR A 1 442 ? -19.753 -9.964 22.731 1.00 98.25 442 TYR A C 1
ATOM 3632 O O . TYR A 1 442 ? -20.504 -10.295 23.643 1.00 98.25 442 TYR A O 1
ATOM 3640 N N . SER A 1 443 ? -19.438 -8.685 22.510 1.00 98.19 443 SER A N 1
ATOM 3641 C CA . SER A 1 443 ? -19.932 -7.583 23.346 1.00 98.19 443 SER A CA 1
ATOM 3642 C C . SER A 1 443 ? -21.465 -7.538 23.385 1.00 98.19 443 SER A C 1
ATOM 3644 O O . SER A 1 443 ? -22.051 -7.424 24.459 1.00 98.19 443 SER A O 1
ATOM 3646 N N . GLN A 1 444 ? -22.131 -7.713 22.240 1.00 97.62 444 GLN A N 1
ATOM 3647 C CA . GLN A 1 444 ? -23.595 -7.773 22.169 1.00 97.62 444 GLN A CA 1
ATOM 3648 C C . GLN A 1 444 ? -24.175 -8.983 22.907 1.00 97.62 444 GLN A C 1
ATOM 3650 O O . GLN A 1 444 ? -25.207 -8.856 23.565 1.00 97.62 444 GLN A O 1
ATOM 3655 N N . LEU A 1 445 ? -23.526 -10.145 22.809 1.00 97.75 445 LEU A N 1
ATOM 3656 C CA . LEU A 1 445 ? -23.930 -11.349 23.529 1.00 97.75 445 LEU A CA 1
ATOM 3657 C C . LEU A 1 445 ? -23.814 -11.150 25.045 1.00 97.75 445 LEU A C 1
ATOM 3659 O O . LEU A 1 445 ? -24.758 -11.456 25.766 1.00 97.75 445 LEU A O 1
ATOM 3663 N N . VAL A 1 446 ? -22.707 -10.575 25.520 1.00 97.31 446 VAL A N 1
ATOM 3664 C CA . VAL A 1 446 ? -22.496 -10.253 26.940 1.00 97.31 446 VAL A CA 1
ATOM 3665 C C . VAL A 1 446 ? -23.589 -9.314 27.459 1.00 97.31 446 VAL A C 1
ATOM 3667 O O . VAL A 1 446 ? -24.198 -9.585 28.493 1.00 97.31 446 VAL A O 1
ATOM 3670 N N . GLU A 1 447 ? -23.882 -8.238 26.727 1.00 96.56 447 GLU A N 1
ATOM 3671 C CA . GLU A 1 447 ? -24.928 -7.280 27.100 1.00 96.56 447 GLU A CA 1
ATOM 3672 C C . GLU A 1 447 ? -26.320 -7.919 27.107 1.00 96.56 447 GLU A C 1
ATOM 3674 O O . GLU A 1 447 ? -27.093 -7.711 28.043 1.00 96.56 447 GLU A O 1
ATOM 3679 N N . LYS A 1 448 ? -26.628 -8.755 26.108 1.00 95.62 448 LYS A N 1
ATOM 3680 C CA . LYS A 1 448 ? -27.882 -9.514 26.054 1.00 95.62 448 LYS A CA 1
ATOM 3681 C C . LYS A 1 448 ? -28.030 -10.419 27.277 1.00 95.62 448 LYS A C 1
ATOM 3683 O O . LYS A 1 448 ? -29.095 -10.435 27.894 1.00 95.62 448 LYS A O 1
ATOM 3688 N N . THR A 1 449 ? -26.975 -11.141 27.648 1.00 94.44 449 THR A N 1
ATOM 3689 C CA . THR A 1 449 ? -26.981 -12.008 28.832 1.00 94.44 449 THR A CA 1
ATOM 3690 C C . THR A 1 449 ? -27.134 -11.202 30.117 1.00 94.44 449 THR A C 1
ATOM 3692 O O . THR A 1 449 ? -27.878 -11.621 31.003 1.00 94.44 449 THR A O 1
ATOM 3695 N N . ARG A 1 450 ? -26.507 -10.020 30.213 1.00 94.62 450 ARG A N 1
ATOM 3696 C CA . ARG A 1 450 ? -26.701 -9.114 31.353 1.00 94.62 450 ARG A CA 1
ATOM 3697 C C . ARG A 1 450 ? -28.157 -8.692 31.490 1.00 94.62 450 ARG A C 1
ATOM 3699 O O . ARG A 1 450 ? -28.735 -8.882 32.555 1.00 94.62 450 ARG A O 1
ATOM 3706 N N . CYS A 1 451 ? -28.759 -8.192 30.412 1.00 93.12 451 CYS A N 1
ATOM 3707 C CA . CYS A 1 451 ? -30.165 -7.795 30.410 1.00 93.12 451 CYS A CA 1
ATOM 3708 C C . CYS A 1 451 ? -31.076 -8.964 30.804 1.00 93.12 451 CYS A C 1
ATOM 3710 O O . CYS A 1 451 ? -31.963 -8.794 31.637 1.00 93.12 451 CYS A O 1
ATOM 3712 N N . ARG A 1 452 ? -30.812 -10.170 30.282 1.00 93.06 452 ARG A N 1
ATOM 3713 C CA . ARG A 1 452 ? -31.588 -11.365 30.631 1.00 93.06 452 ARG A CA 1
ATOM 3714 C C . ARG A 1 452 ? -31.462 -11.730 32.110 1.00 93.06 452 ARG A C 1
ATOM 3716 O O . ARG A 1 452 ? -32.457 -12.057 32.750 1.00 93.06 452 ARG A O 1
ATOM 3723 N N . LEU A 1 453 ? -30.260 -11.650 32.678 1.00 86.62 453 LEU A N 1
ATOM 3724 C CA . LEU A 1 453 ? -30.061 -11.876 34.108 1.00 86.62 453 LEU A CA 1
ATOM 3725 C C . LEU A 1 453 ? -30.793 -10.824 34.953 1.00 86.62 453 LEU A C 1
ATOM 3727 O O . LEU A 1 453 ? -31.389 -11.171 35.972 1.00 86.62 453 LEU A O 1
ATOM 3731 N N . ASP A 1 454 ? -30.772 -9.558 34.543 1.00 86.69 454 ASP A N 1
ATOM 3732 C CA . ASP A 1 454 ? -31.468 -8.483 35.251 1.00 86.69 454 ASP A CA 1
ATOM 3733 C C . ASP A 1 454 ? -32.997 -8.657 35.205 1.00 86.69 454 ASP A C 1
ATOM 3735 O O . ASP A 1 454 ? -33.668 -8.431 36.216 1.00 86.69 454 ASP A O 1
ATOM 3739 N N . GLU A 1 455 ? -33.554 -9.158 34.096 1.00 87.31 455 GLU A N 1
ATOM 3740 C CA . GLU A 1 455 ? -34.964 -9.574 34.009 1.00 87.31 455 GLU A CA 1
ATOM 3741 C C . GLU A 1 455 ? -35.293 -10.687 35.015 1.00 87.31 455 GLU A C 1
ATOM 3743 O O . GLU A 1 455 ? -36.281 -10.598 35.751 1.00 87.31 455 GLU A O 1
ATOM 3748 N N . VAL A 1 456 ? -34.446 -11.719 35.090 1.00 84.75 456 VAL A N 1
ATOM 3749 C CA . VAL A 1 456 ? -34.615 -12.840 36.028 1.00 84.75 456 VAL A CA 1
ATOM 3750 C C . VAL A 1 456 ? -34.501 -12.359 37.482 1.00 84.75 456 VAL A C 1
ATOM 3752 O O . VAL A 1 456 ? -35.331 -12.717 38.323 1.00 84.75 456 VAL A O 1
ATOM 3755 N N . ARG A 1 457 ? -33.533 -11.484 37.788 1.00 78.62 457 ARG A N 1
ATOM 3756 C CA . ARG A 1 457 ? -33.373 -10.839 39.105 1.00 78.62 457 ARG A CA 1
ATOM 3757 C C . ARG A 1 457 ? -34.606 -10.032 39.492 1.00 78.62 457 ARG A C 1
ATOM 3759 O O . ARG A 1 457 ? -35.075 -10.152 40.624 1.00 78.62 457 ARG A O 1
ATOM 3766 N N . ALA A 1 458 ? -35.141 -9.231 38.574 1.00 75.50 458 ALA A N 1
ATOM 3767 C CA . ALA A 1 458 ? -36.338 -8.430 38.811 1.00 75.50 458 ALA A CA 1
ATOM 3768 C C . ALA A 1 458 ? -37.566 -9.312 39.086 1.00 75.50 458 ALA A C 1
ATOM 3770 O O . ALA A 1 458 ? -38.336 -9.018 40.005 1.00 75.50 458 ALA A O 1
ATOM 3771 N N . GLY A 1 459 ? -37.710 -10.417 38.346 1.00 72.19 459 GLY A N 1
ATOM 3772 C CA . GLY A 1 459 ? -38.755 -11.416 38.574 1.00 72.19 459 GLY A CA 1
ATOM 3773 C C . GLY A 1 459 ? -38.628 -12.130 39.925 1.00 72.19 459 GLY A C 1
ATOM 3774 O O . GLY A 1 459 ? -39.632 -12.372 40.593 1.00 72.19 459 GLY A O 1
ATOM 3775 N N . PHE A 1 460 ? -37.401 -12.419 40.369 1.00 66.69 460 PHE A N 1
ATOM 3776 C CA . PHE A 1 460 ? -37.135 -13.125 41.625 1.00 66.69 460 PHE A CA 1
ATOM 3777 C C . PHE A 1 460 ? -37.203 -12.236 42.877 1.00 66.69 460 PHE A C 1
ATOM 3779 O O . PHE A 1 460 ? -37.817 -12.617 43.871 1.00 66.69 460 PHE A O 1
ATOM 3786 N N . ALA A 1 461 ? -36.594 -11.044 42.854 1.00 57.12 461 ALA A N 1
ATOM 3787 C CA . ALA A 1 461 ? -36.550 -10.126 44.000 1.00 57.12 461 ALA A CA 1
ATOM 3788 C C . ALA A 1 461 ? -37.929 -9.552 44.357 1.00 57.12 461 ALA A C 1
ATOM 3790 O O . ALA A 1 461 ? -38.130 -8.976 45.431 1.00 57.12 461 ALA A O 1
ATOM 3791 N N . VAL A 1 462 ? -38.894 -9.700 43.451 1.00 53.44 462 VAL A N 1
ATOM 3792 C CA . VAL A 1 462 ? -40.239 -9.180 43.606 1.00 53.44 462 VAL A CA 1
ATOM 3793 C C . VAL A 1 462 ? -41.276 -10.266 43.292 1.00 53.44 462 VAL A C 1
ATOM 3795 O O . VAL A 1 462 ? -42.035 -10.129 42.335 1.00 53.44 462 VAL A O 1
ATOM 3798 N N . PRO A 1 463 ? -41.418 -11.309 44.137 1.00 47.59 463 PRO A N 1
ATOM 3799 C CA . PRO A 1 463 ? -42.441 -12.331 43.911 1.00 47.59 463 PRO A CA 1
ATOM 3800 C C . PRO A 1 463 ? -43.870 -11.773 44.055 1.00 47.59 463 PRO A C 1
ATOM 3802 O O . PRO A 1 463 ? -44.829 -12.434 43.675 1.00 47.59 463 PRO A O 1
ATOM 3805 N N . ASN A 1 464 ? -44.032 -10.585 44.670 1.00 41.69 464 ASN A N 1
ATOM 3806 C CA . ASN A 1 464 ? -45.332 -10.055 45.102 1.00 41.69 464 ASN A CA 1
ATOM 3807 C C . ASN A 1 464 ? -45.338 -8.527 45.412 1.00 41.69 464 ASN A C 1
ATOM 3809 O O . ASN A 1 464 ? -45.837 -8.099 46.454 1.00 41.69 464 ASN A O 1
ATOM 3813 N N . LYS A 1 465 ? -44.800 -7.641 44.545 1.00 39.22 465 LYS A N 1
ATOM 3814 C CA . LYS A 1 465 ? -44.870 -6.168 44.803 1.00 39.22 465 LYS A CA 1
ATOM 3815 C C . LYS A 1 465 ? -46.298 -5.628 44.878 1.00 39.22 465 LYS A C 1
ATOM 3817 O O . LYS A 1 465 ? -46.530 -4.616 45.535 1.00 39.22 465 LYS A O 1
ATOM 3822 N N . TYR A 1 466 ? -47.241 -6.269 44.196 1.00 45.47 466 TYR A N 1
ATOM 3823 C CA . TYR A 1 466 ? -48.600 -5.752 44.052 1.00 45.47 466 TYR A CA 1
ATOM 3824 C C . TYR A 1 466 ? -49.449 -5.855 45.333 1.00 45.47 466 TYR A C 1
ATOM 3826 O O . TYR A 1 466 ? -50.523 -5.257 45.387 1.00 45.47 466 TYR A O 1
ATOM 3834 N N . THR A 1 467 ? -48.974 -6.547 46.376 1.00 40.78 467 THR A N 1
ATOM 3835 C CA . THR A 1 467 ? -49.778 -6.855 47.575 1.00 40.78 467 THR A CA 1
ATOM 3836 C C . THR A 1 467 ? -49.424 -6.023 48.816 1.00 40.78 467 THR A C 1
ATOM 3838 O O . THR A 1 467 ? -50.284 -5.841 49.666 1.00 40.78 467 THR A O 1
ATOM 3841 N N . LEU A 1 468 ? -48.215 -5.450 48.927 1.00 40.34 468 LEU A N 1
ATOM 3842 C CA . LEU A 1 468 ? -47.780 -4.675 50.117 1.00 40.34 468 LEU A CA 1
ATOM 3843 C C . LEU A 1 468 ? -47.805 -3.151 49.935 1.00 40.34 468 LEU A C 1
ATOM 3845 O O . LEU A 1 468 ? -47.732 -2.397 50.899 1.00 40.34 468 LEU A O 1
ATOM 3849 N N . MET A 1 469 ? -47.975 -2.683 48.702 1.00 40.44 469 MET A N 1
ATOM 3850 C CA . MET A 1 469 ? -48.254 -1.285 48.404 1.00 40.44 469 MET A CA 1
ATOM 3851 C C . MET A 1 469 ? -49.706 -1.126 47.965 1.00 40.44 469 MET A C 1
ATOM 3853 O O . MET A 1 469 ? -49.927 -0.435 46.995 1.00 40.44 469 MET A O 1
ATOM 3857 N N . ARG A 1 470 ? -50.727 -1.689 48.649 1.00 42.19 470 ARG A N 1
ATOM 3858 C CA . ARG A 1 470 ? -52.154 -1.459 48.283 1.00 42.19 470 ARG A CA 1
ATOM 3859 C C . ARG A 1 470 ? -53.031 -0.555 49.181 1.00 42.19 470 ARG A C 1
ATOM 3861 O O . ARG A 1 470 ? -53.804 0.218 48.630 1.00 42.19 470 ARG A O 1
ATOM 3868 N N . ASP A 1 471 ? -52.771 -0.457 50.479 1.00 43.50 471 ASP A N 1
ATOM 3869 C CA . ASP A 1 471 ? -53.688 0.228 51.409 1.00 43.50 471 ASP A CA 1
ATOM 3870 C C . ASP A 1 471 ? -53.420 1.695 51.839 1.00 43.50 471 ASP A C 1
ATOM 3872 O O . ASP A 1 471 ? -53.761 2.015 52.959 1.00 43.50 471 ASP A O 1
ATOM 3876 N N . ASP A 1 472 ? -52.857 2.611 51.024 1.00 49.91 472 ASP A N 1
ATOM 3877 C CA . ASP A 1 472 ? -52.721 4.048 51.442 1.00 49.91 472 ASP A CA 1
ATOM 3878 C C . ASP A 1 472 ? -52.215 5.091 50.394 1.00 49.91 472 ASP A C 1
ATOM 3880 O O . ASP A 1 472 ? -51.696 6.137 50.760 1.00 49.91 472 ASP A O 1
ATOM 3884 N N . LEU A 1 473 ? -52.257 4.839 49.072 1.00 53.94 473 LEU A N 1
ATOM 3885 C CA . LEU A 1 473 ? -51.686 5.769 48.053 1.00 53.94 473 LEU A CA 1
ATOM 3886 C C . LEU A 1 473 ? -52.153 5.491 46.599 1.00 53.94 473 LEU A C 1
ATOM 3888 O O . LEU A 1 473 ? -51.367 5.578 45.660 1.00 53.94 473 LEU A O 1
ATOM 3892 N N . SER A 1 474 ? -53.397 5.054 46.382 1.00 56.81 474 SER A N 1
ATOM 3893 C CA . SER A 1 474 ? -53.849 4.598 45.052 1.00 56.81 474 SER A CA 1
ATOM 3894 C C . SER A 1 474 ? -54.551 5.685 44.221 1.00 56.81 474 SER A C 1
ATOM 3896 O O . SER A 1 474 ? -55.615 6.152 44.626 1.00 56.81 474 SER A O 1
ATOM 3898 N N . LEU A 1 475 ? -53.994 6.006 43.048 1.00 59.16 475 LEU A N 1
ATOM 3899 C CA . LEU A 1 475 ? -54.634 6.737 41.939 1.00 59.16 475 LEU A CA 1
ATOM 3900 C C . LEU A 1 475 ? -55.648 5.818 41.228 1.00 59.16 475 LEU A C 1
ATOM 3902 O O . LEU A 1 475 ? -55.542 4.598 41.341 1.00 59.16 475 LEU A O 1
ATOM 3906 N N . THR A 1 476 ? -56.639 6.334 40.499 1.00 72.44 476 THR A N 1
ATOM 3907 C CA . THR A 1 476 ? -57.456 5.472 39.615 1.00 72.44 476 THR A CA 1
ATOM 3908 C C . THR A 1 476 ? -56.720 5.182 38.300 1.00 72.44 476 THR A C 1
ATOM 3910 O O . THR A 1 476 ? -55.771 5.887 37.954 1.00 72.44 476 THR A O 1
ATOM 3913 N N . LEU A 1 477 ? -57.104 4.131 37.564 1.00 70.88 477 LEU A N 1
ATOM 3914 C CA . LEU A 1 477 ? -56.532 3.851 36.237 1.00 70.88 477 LEU A CA 1
ATOM 3915 C C . LEU A 1 477 ? -56.819 4.987 35.245 1.00 70.88 477 LEU A C 1
ATOM 3917 O O . LEU A 1 477 ? -55.975 5.267 34.399 1.00 70.88 477 LEU A O 1
ATOM 3921 N N . ASP A 1 478 ? -57.951 5.684 35.387 1.00 69.19 478 ASP A N 1
ATOM 3922 C CA . ASP A 1 478 ? -58.223 6.918 34.642 1.00 69.19 478 ASP A CA 1
ATOM 3923 C C . ASP A 1 478 ? -57.213 8.033 34.981 1.00 69.19 478 ASP A C 1
ATOM 3925 O O . ASP A 1 478 ? -56.654 8.642 34.065 1.00 69.19 478 ASP A O 1
ATOM 3929 N N . ASP A 1 479 ? -56.911 8.258 36.266 1.00 69.19 479 ASP A N 1
ATOM 3930 C CA . ASP A 1 479 ? -55.927 9.267 36.696 1.00 69.19 479 ASP A CA 1
ATOM 3931 C C . ASP A 1 479 ? -54.507 8.922 36.215 1.00 69.19 479 ASP A C 1
ATOM 3933 O O . ASP A 1 479 ? -53.785 9.781 35.707 1.00 69.19 479 ASP A O 1
ATOM 3937 N N . ALA A 1 480 ? -54.106 7.651 36.325 1.00 70.38 480 ALA A N 1
ATOM 3938 C CA . ALA A 1 480 ? -52.797 7.177 35.877 1.00 70.38 480 ALA A CA 1
ATOM 3939 C C . ALA A 1 480 ? -52.636 7.303 34.352 1.00 70.38 480 ALA A C 1
ATOM 3941 O O . ALA A 1 480 ? -51.605 7.781 33.873 1.00 70.38 480 ALA A O 1
ATOM 3942 N N . ALA A 1 481 ? -53.670 6.940 33.589 1.00 72.75 481 ALA A N 1
ATOM 3943 C CA . ALA A 1 481 ? -53.665 7.067 32.137 1.00 72.75 481 ALA A CA 1
ATOM 3944 C C . ALA A 1 481 ? -53.643 8.542 31.692 1.00 72.75 481 ALA A C 1
ATOM 3946 O O . ALA A 1 481 ? -52.946 8.894 30.741 1.00 72.75 481 ALA A O 1
ATOM 3947 N N . ALA A 1 482 ? -54.358 9.433 32.391 1.00 72.50 482 ALA A N 1
ATOM 3948 C CA . ALA A 1 482 ? -54.325 10.873 32.128 1.00 72.50 482 ALA A CA 1
ATOM 3949 C C . ALA A 1 482 ? -52.940 11.490 32.401 1.00 72.50 482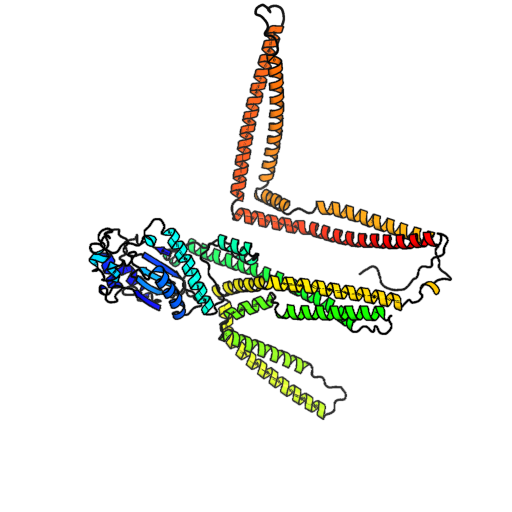 ALA A C 1
ATOM 3951 O O . ALA A 1 482 ? -52.440 12.264 31.582 1.00 72.50 482 ALA A O 1
ATOM 3952 N N . MET A 1 483 ? -52.289 11.113 33.506 1.00 73.25 483 MET A N 1
ATOM 3953 C CA . MET A 1 483 ? -50.942 11.586 33.848 1.00 73.25 483 MET A CA 1
ATOM 3954 C C . MET A 1 483 ? -49.878 11.104 32.853 1.00 73.25 483 MET A C 1
ATOM 3956 O O . MET A 1 483 ? -49.034 11.898 32.435 1.00 73.25 483 MET A O 1
ATOM 3960 N N . LEU A 1 484 ? -49.929 9.834 32.435 1.00 76.00 484 LEU A N 1
ATOM 3961 C CA . LEU A 1 484 ? -48.995 9.286 31.446 1.00 76.00 484 LEU A CA 1
ATOM 3962 C C . LEU A 1 484 ? -49.197 9.913 30.063 1.00 76.00 484 LEU A C 1
ATOM 3964 O O . LEU A 1 484 ? -48.221 10.311 29.432 1.00 76.00 484 LEU A O 1
ATOM 3968 N N . ARG A 1 485 ? -50.450 10.109 29.626 1.00 76.94 485 ARG A N 1
ATOM 3969 C CA . ARG A 1 485 ? -50.752 10.828 28.377 1.00 76.94 485 ARG A CA 1
ATOM 3970 C C . ARG A 1 485 ? -50.226 12.263 28.385 1.00 76.94 485 ARG A C 1
ATOM 3972 O O . ARG A 1 485 ? -49.677 12.706 27.380 1.00 76.94 485 ARG A O 1
ATOM 3979 N N . HIS A 1 486 ? -50.332 12.972 29.509 1.00 75.44 486 HIS A N 1
ATOM 3980 C CA . HIS A 1 486 ? -49.758 14.312 29.652 1.00 75.44 486 HIS A CA 1
ATOM 3981 C C . HIS A 1 486 ? -48.216 14.293 29.621 1.00 75.44 486 HIS A C 1
ATOM 3983 O O . HIS A 1 486 ? -47.595 15.139 28.978 1.00 75.44 486 HIS A O 1
ATOM 3989 N N . ALA A 1 487 ? -47.581 13.311 30.271 1.00 73.56 487 ALA A N 1
ATOM 3990 C CA . ALA A 1 487 ? -46.128 13.134 30.225 1.00 73.56 487 ALA A CA 1
ATOM 3991 C C . ALA A 1 487 ? -45.624 12.817 28.805 1.00 73.56 487 ALA A C 1
ATOM 3993 O O . ALA A 1 487 ? -44.619 13.388 28.377 1.00 73.56 487 ALA A O 1
ATOM 3994 N N . LYS A 1 488 ? -46.357 11.987 28.049 1.00 79.50 488 LYS A N 1
ATOM 3995 C CA . LYS A 1 488 ? -46.073 11.709 26.636 1.00 79.50 488 LYS A CA 1
ATOM 3996 C C . LYS A 1 488 ? -46.223 12.955 25.771 1.00 79.50 488 LYS A C 1
ATOM 3998 O O . LYS A 1 488 ? -45.308 13.273 25.027 1.00 79.50 488 LYS A O 1
ATOM 4003 N N . GLN A 1 489 ? -47.322 13.703 25.899 1.00 74.00 489 GLN A N 1
ATOM 4004 C CA . GLN A 1 489 ? -47.512 14.946 25.137 1.00 74.00 489 GLN A CA 1
ATOM 4005 C C . GLN A 1 489 ? -46.353 15.930 25.340 1.00 74.00 489 GLN A C 1
ATOM 4007 O O . GLN A 1 489 ? -45.900 16.563 24.389 1.00 74.00 489 GLN A O 1
ATOM 4012 N N . HIS A 1 490 ? -45.837 16.030 26.567 1.00 77.44 490 HIS A N 1
ATOM 4013 C CA . HIS A 1 490 ? -44.652 16.829 26.847 1.00 77.44 490 HIS A CA 1
ATOM 4014 C C . HIS A 1 490 ? -43.385 16.251 26.186 1.00 77.44 490 HIS A C 1
ATOM 4016 O O . HIS A 1 490 ? -42.599 17.010 25.625 1.00 77.44 490 HIS A O 1
ATOM 4022 N N . ALA A 1 491 ? -43.173 14.930 26.217 1.00 76.38 491 ALA A N 1
ATOM 4023 C CA . ALA A 1 491 ? -42.035 14.281 25.557 1.00 76.38 491 ALA A CA 1
ATOM 4024 C C . ALA A 1 491 ? -42.069 14.440 24.022 1.00 76.38 491 ALA A C 1
ATOM 4026 O O . ALA A 1 491 ? -41.062 14.828 23.426 1.00 76.38 491 ALA A O 1
ATOM 4027 N N . ASP A 1 492 ? -43.232 14.245 23.398 1.00 78.62 492 ASP A N 1
ATOM 4028 C CA . ASP A 1 492 ? -43.453 14.436 21.961 1.00 78.62 492 ASP A CA 1
ATOM 4029 C C . ASP A 1 492 ? -43.186 15.880 21.525 1.00 78.62 492 ASP A C 1
ATOM 4031 O O . ASP A 1 492 ? -42.558 16.121 20.490 1.00 78.62 492 ASP A O 1
ATOM 4035 N N . GLU A 1 493 ? -43.606 16.861 22.329 1.00 82.06 493 GLU A N 1
ATOM 4036 C CA . GLU A 1 493 ? -43.336 18.269 22.040 1.00 82.06 493 GLU A CA 1
ATOM 4037 C C . GLU A 1 493 ? -41.832 18.577 22.093 1.00 82.06 493 GLU A C 1
ATOM 4039 O O . GLU A 1 493 ? -41.314 19.262 21.209 1.00 82.06 493 GLU A O 1
ATOM 4044 N N . GLN A 1 494 ? -41.094 18.004 23.051 1.00 83.69 494 GLN A N 1
ATOM 4045 C CA . GLN A 1 494 ? -39.632 18.137 23.117 1.00 83.69 494 GLN A CA 1
ATOM 4046 C C . GLN A 1 494 ? -38.940 17.495 21.903 1.00 83.69 494 GLN A C 1
ATOM 4048 O O . GLN A 1 494 ? -38.020 18.088 21.332 1.00 83.69 494 GLN A O 1
ATOM 4053 N N . VAL A 1 495 ? -39.409 16.325 21.450 1.00 87.38 495 VAL A N 1
ATOM 4054 C CA . VAL A 1 495 ? -38.934 15.683 20.210 1.00 87.38 495 VAL A CA 1
ATOM 4055 C C . VAL A 1 495 ? -39.201 16.581 19.004 1.00 87.38 495 VAL A C 1
ATOM 4057 O O . VAL A 1 495 ? -38.315 16.768 18.166 1.00 87.38 495 VAL A O 1
ATOM 4060 N N . ARG A 1 496 ? -40.396 17.174 18.910 1.00 88.50 496 ARG A N 1
ATOM 4061 C CA . ARG A 1 496 ? -40.778 18.069 17.811 1.00 88.50 496 ARG A CA 1
ATOM 4062 C C . ARG A 1 496 ? -39.914 19.328 17.778 1.00 88.50 496 ARG A C 1
ATOM 4064 O O . ARG A 1 496 ? -39.393 19.678 16.716 1.00 88.50 496 ARG A O 1
ATOM 4071 N N . MET A 1 497 ? -39.713 19.974 18.926 1.00 88.06 497 MET A N 1
ATOM 4072 C CA . MET A 1 497 ? -38.859 21.159 19.049 1.00 88.06 497 MET A CA 1
ATOM 4073 C C . MET A 1 497 ? -37.405 20.845 18.675 1.00 88.06 497 MET A C 1
ATOM 4075 O O . MET A 1 497 ? -36.810 21.565 17.871 1.00 88.06 497 MET A O 1
ATOM 4079 N N . LYS A 1 498 ? -36.847 19.733 19.171 1.00 89.81 498 LYS A N 1
ATOM 4080 C CA . LYS A 1 498 ? -35.478 19.316 18.830 1.00 89.81 498 LYS A CA 1
ATOM 4081 C C . LYS A 1 498 ? -35.319 18.864 17.381 1.00 89.81 498 LYS A C 1
ATOM 4083 O O . LYS A 1 498 ? -34.278 19.116 16.778 1.00 89.81 498 LYS A O 1
ATOM 4088 N N . ALA A 1 499 ? -36.340 18.261 16.777 1.00 89.38 499 ALA A N 1
ATOM 4089 C CA . ALA A 1 499 ? -36.329 17.927 15.354 1.00 89.38 499 ALA A CA 1
ATOM 4090 C C . ALA A 1 499 ? -36.319 19.186 14.470 1.00 89.38 499 ALA A C 1
ATOM 4092 O O . ALA A 1 499 ? -35.606 19.220 13.465 1.00 89.38 499 ALA A O 1
ATOM 4093 N N . ALA A 1 500 ? -37.061 20.228 14.859 1.00 90.38 500 ALA A N 1
ATOM 4094 C CA . ALA A 1 500 ? -37.027 21.523 14.185 1.00 90.38 500 ALA A CA 1
ATOM 4095 C C . ALA A 1 500 ? -35.657 22.210 14.341 1.00 90.38 500 ALA A C 1
ATOM 4097 O O . ALA A 1 500 ? -35.102 22.702 13.358 1.00 90.38 500 ALA A O 1
ATOM 4098 N N . GLU A 1 501 ? -35.065 22.165 15.540 1.00 91.62 501 GLU A N 1
ATOM 4099 C CA . GLU A 1 501 ? -33.706 22.666 15.797 1.00 91.62 501 GLU A CA 1
ATOM 4100 C C . GLU A 1 501 ? -32.657 21.937 14.936 1.00 91.62 501 GLU A C 1
ATOM 4102 O O . GLU A 1 501 ? -31.783 22.569 14.341 1.00 91.62 501 GLU A O 1
ATOM 4107 N N . LEU A 1 502 ? -32.780 20.611 14.790 1.00 91.06 502 LEU A N 1
ATOM 4108 C CA . LEU A 1 502 ? -31.910 19.809 13.928 1.00 91.06 502 LEU A CA 1
ATOM 4109 C C . LEU A 1 502 ? -32.042 20.197 12.452 1.00 91.06 502 LEU A C 1
ATOM 4111 O O . LEU A 1 502 ? -31.038 20.275 11.742 1.00 91.06 502 LEU A O 1
ATOM 4115 N N . ALA A 1 503 ? -33.271 20.407 11.977 1.00 89.69 503 ALA A N 1
ATOM 4116 C CA . ALA A 1 503 ? -33.527 20.812 10.600 1.00 89.69 503 ALA A CA 1
ATOM 4117 C C . ALA A 1 503 ? -32.899 22.178 10.284 1.00 89.69 503 ALA A C 1
ATOM 4119 O O . ALA A 1 503 ? -32.353 22.351 9.195 1.00 89.69 503 ALA A O 1
ATOM 4120 N N . GLU A 1 504 ? -32.917 23.116 11.235 1.00 90.69 504 GLU A N 1
ATOM 4121 C CA . GLU A 1 504 ? -32.268 24.418 11.072 1.00 90.69 504 GLU A CA 1
ATOM 4122 C C . GLU A 1 504 ? -30.739 24.304 11.131 1.00 90.69 504 GLU A C 1
ATOM 4124 O O . GLU A 1 504 ? -30.050 24.785 10.234 1.00 90.69 504 GLU A O 1
ATOM 4129 N N . ALA A 1 505 ? -30.195 23.572 12.108 1.00 87.94 505 ALA A N 1
ATOM 4130 C CA . ALA A 1 505 ? -28.752 23.366 12.240 1.00 87.94 505 ALA A CA 1
ATOM 4131 C C . ALA A 1 505 ? -28.135 22.658 11.017 1.00 87.94 505 ALA A C 1
ATOM 4133 O O . ALA A 1 505 ? -27.010 22.961 10.622 1.00 87.94 505 ALA A O 1
ATOM 4134 N N . LYS A 1 506 ? -28.874 21.749 10.364 1.00 86.38 506 LYS A N 1
ATOM 4135 C CA . LYS A 1 506 ? -28.428 21.082 9.129 1.00 86.38 506 LYS A CA 1
ATOM 4136 C C . LYS A 1 506 ? -28.235 22.042 7.953 1.00 86.38 506 LYS A C 1
ATOM 4138 O O . LYS A 1 506 ? -27.421 21.740 7.086 1.00 86.38 506 LYS A O 1
ATOM 4143 N N . LYS A 1 507 ? -28.919 23.193 7.920 1.00 89.75 507 LYS A N 1
ATOM 4144 C CA . LYS A 1 507 ? -28.727 24.213 6.870 1.00 89.75 507 LYS A CA 1
ATOM 4145 C C . LYS A 1 507 ? -27.372 24.919 6.978 1.00 89.75 507 LYS A C 1
ATOM 4147 O O . LYS A 1 507 ? -26.875 25.432 5.980 1.00 89.75 507 LYS A O 1
ATOM 4152 N N . GLU A 1 508 ? -26.774 24.937 8.170 1.00 87.25 508 GLU A N 1
ATOM 4153 C CA . GLU A 1 508 ? -25.461 25.546 8.430 1.00 87.25 508 GLU A CA 1
ATOM 4154 C C . GLU A 1 508 ? -24.294 24.628 8.011 1.00 87.25 508 GLU A C 1
ATOM 4156 O O . GLU A 1 508 ? -23.150 25.078 7.891 1.00 87.25 508 GLU A O 1
ATOM 4161 N N . VAL A 1 509 ? -24.559 23.338 7.771 1.00 89.19 509 VAL A N 1
ATOM 4162 C CA . VAL A 1 509 ? -23.551 22.367 7.330 1.00 89.19 509 VAL A CA 1
ATOM 4163 C C . VAL A 1 509 ? -23.376 22.452 5.819 1.00 89.19 509 VAL A C 1
ATOM 4165 O O . VAL A 1 509 ? -24.320 22.288 5.047 1.00 89.19 509 VAL A O 1
ATOM 4168 N N . LEU A 1 510 ? -22.142 22.692 5.387 1.00 88.38 510 LEU A N 1
ATOM 4169 C CA . LEU A 1 510 ? -21.802 22.737 3.973 1.00 88.38 510 LEU A CA 1
ATOM 4170 C C . LEU A 1 510 ? -21.457 21.325 3.494 1.00 88.38 510 LEU A C 1
ATOM 4172 O O . LEU A 1 510 ? -20.677 20.618 4.129 1.00 88.38 510 LEU A O 1
ATOM 4176 N N . SER A 1 511 ? -22.009 20.919 2.349 1.00 85.69 511 SER A N 1
ATOM 4177 C CA . SER A 1 511 ? -21.584 19.679 1.695 1.00 85.69 511 SER A CA 1
ATOM 4178 C C . SER A 1 511 ? -20.150 19.804 1.181 1.00 85.69 511 SER A C 1
ATOM 4180 O O . SER A 1 511 ? -19.685 20.901 0.866 1.00 85.69 511 SER A O 1
ATOM 4182 N N . TYR A 1 512 ? -19.455 18.675 1.040 1.00 78.75 512 TYR A N 1
ATOM 4183 C CA . TYR A 1 512 ? -18.097 18.657 0.495 1.00 78.75 512 TYR A CA 1
ATOM 4184 C C . TYR A 1 512 ? -18.030 19.304 -0.896 1.00 78.75 512 TYR A C 1
ATOM 4186 O O . TYR A 1 512 ? -17.222 20.199 -1.124 1.00 78.75 512 TYR A O 1
ATOM 4194 N N . GLU A 1 513 ? -18.968 18.960 -1.781 1.00 82.00 513 GLU A N 1
ATOM 4195 C CA . GLU A 1 513 ? -19.100 19.585 -3.100 1.00 82.00 513 GLU A CA 1
ATOM 4196 C C . GLU A 1 513 ? -19.262 21.112 -3.000 1.00 82.00 513 GLU A C 1
ATOM 4198 O O . GLU A 1 513 ? -18.599 21.871 -3.708 1.00 82.00 513 GLU A O 1
ATOM 4203 N N . ARG A 1 514 ? -20.090 21.597 -2.063 1.00 88.81 514 ARG A N 1
ATOM 4204 C CA . ARG A 1 514 ? -20.280 23.034 -1.844 1.00 88.81 514 ARG A CA 1
ATOM 4205 C C . ARG A 1 514 ? -19.003 23.708 -1.347 1.00 88.81 514 ARG A C 1
ATOM 4207 O O . ARG A 1 514 ? -18.731 24.843 -1.736 1.00 88.81 514 ARG A O 1
ATOM 4214 N N . ILE A 1 515 ? -18.233 23.032 -0.502 1.00 86.12 515 ILE A N 1
ATOM 4215 C CA . ILE A 1 515 ? -16.957 23.528 0.017 1.00 86.12 515 ILE A CA 1
ATOM 4216 C C . ILE A 1 515 ? -15.926 23.646 -1.106 1.00 86.12 515 ILE A C 1
ATOM 4218 O O . ILE A 1 515 ? -15.266 24.682 -1.193 1.00 86.12 515 ILE A O 1
ATOM 4222 N N . ILE A 1 516 ? -15.841 22.652 -1.993 1.00 85.62 516 ILE A N 1
ATOM 4223 C CA . ILE A 1 516 ? -14.970 22.702 -3.173 1.00 85.62 516 ILE A CA 1
ATOM 4224 C C . ILE A 1 516 ? -15.360 23.874 -4.079 1.00 85.62 516 ILE A C 1
ATOM 4226 O O . ILE A 1 516 ? -14.514 24.711 -4.375 1.00 85.62 516 ILE A O 1
ATOM 4230 N N . GLN A 1 517 ? -16.647 24.052 -4.389 1.00 89.00 517 GLN A N 1
ATOM 4231 C CA . GLN A 1 517 ? -17.107 25.191 -5.198 1.00 89.00 517 GLN A CA 1
ATOM 4232 C C . GLN A 1 517 ? -16.771 26.559 -4.575 1.00 89.00 517 GLN A C 1
ATOM 4234 O O . GLN A 1 517 ? -16.488 27.526 -5.287 1.00 89.00 517 GLN A O 1
ATOM 4239 N N . ILE A 1 518 ? -16.836 26.678 -3.243 1.00 89.00 518 ILE A N 1
ATOM 4240 C CA . ILE A 1 518 ? -16.429 27.904 -2.543 1.00 89.00 518 ILE A CA 1
ATOM 4241 C C . ILE A 1 518 ? -14.914 28.084 -2.659 1.00 89.00 518 ILE A C 1
ATOM 4243 O O . ILE A 1 518 ? -14.467 29.192 -2.946 1.00 89.00 518 ILE A O 1
ATOM 4247 N N . ALA A 1 519 ? -14.134 27.020 -2.465 1.00 90.56 519 ALA A N 1
ATOM 4248 C CA . ALA A 1 519 ? -12.679 27.057 -2.537 1.00 90.56 519 ALA A CA 1
ATOM 4249 C C . ALA A 1 519 ? -12.172 27.447 -3.932 1.00 90.56 519 ALA A C 1
ATOM 4251 O O . ALA A 1 519 ? -11.325 28.331 -4.046 1.00 90.56 519 ALA A O 1
ATOM 4252 N N . GLU A 1 520 ? -12.750 26.873 -4.985 1.00 89.88 520 GLU A N 1
ATOM 4253 C CA . GLU A 1 520 ? -12.469 27.222 -6.381 1.00 89.88 520 GLU A CA 1
ATOM 4254 C C . GLU A 1 520 ? -12.777 28.693 -6.661 1.00 89.88 520 GLU A C 1
ATOM 4256 O O . GLU A 1 520 ? -11.982 29.415 -7.260 1.00 89.88 520 GLU A O 1
ATOM 4261 N N . ASN A 1 521 ? -13.920 29.184 -6.176 1.00 93.44 521 ASN A N 1
ATOM 4262 C CA . ASN A 1 521 ? -14.289 30.580 -6.368 1.00 93.44 521 ASN A CA 1
ATOM 4263 C C . ASN A 1 521 ? -13.390 31.543 -5.573 1.00 93.44 521 ASN A C 1
ATOM 4265 O O . ASN A 1 521 ? -13.143 32.659 -6.029 1.00 93.44 521 ASN A O 1
ATOM 4269 N N . VAL A 1 522 ? -12.917 31.141 -4.389 1.00 92.50 522 VAL A N 1
ATOM 4270 C CA . VAL A 1 522 ? -11.941 31.909 -3.600 1.00 92.50 522 VAL A CA 1
ATOM 4271 C C . VAL A 1 522 ? -10.593 31.951 -4.319 1.00 92.50 522 VAL A C 1
ATOM 4273 O O . VAL A 1 522 ? -9.998 33.023 -4.400 1.00 92.50 522 VAL A O 1
ATOM 4276 N N . TYR A 1 523 ? -10.146 30.826 -4.880 1.00 92.75 523 TYR A N 1
ATOM 4277 C CA . TYR A 1 523 ? -8.926 30.746 -5.683 1.00 92.75 523 TYR A CA 1
ATOM 4278 C C . TYR A 1 523 ? -8.987 31.672 -6.912 1.00 92.75 523 TYR A C 1
ATOM 4280 O O . TYR A 1 523 ? -8.059 32.440 -7.152 1.00 92.75 523 TYR A O 1
ATOM 4288 N N . GLU A 1 524 ? -10.122 31.705 -7.617 1.00 92.25 524 GLU A N 1
ATOM 4289 C CA . GLU A 1 524 ? -10.357 32.588 -8.772 1.00 92.25 524 GLU A CA 1
ATOM 4290 C C . GLU A 1 524 ? -10.788 34.021 -8.394 1.00 92.25 524 GLU A C 1
ATOM 4292 O O . GLU A 1 524 ? -11.275 34.775 -9.239 1.00 92.25 524 GLU A O 1
ATOM 4297 N N . HIS A 1 525 ? -10.663 34.433 -7.127 1.00 91.69 525 HIS A N 1
ATOM 4298 C CA . HIS A 1 525 ? -10.983 35.798 -6.676 1.00 91.69 525 HIS A CA 1
ATOM 4299 C C . HIS A 1 525 ? -12.410 36.252 -7.076 1.00 91.69 525 HIS A C 1
ATOM 4301 O O . HIS A 1 525 ? -12.659 37.390 -7.504 1.00 91.69 525 HIS A O 1
ATOM 4307 N N . GLY A 1 526 ? -13.373 35.330 -6.988 1.00 89.75 526 GLY A N 1
ATOM 4308 C CA . GLY A 1 526 ? -14.771 35.545 -7.367 1.00 89.75 526 GLY A CA 1
ATOM 4309 C C . GLY A 1 526 ? -15.081 35.389 -8.860 1.00 89.75 526 GLY A C 1
ATOM 4310 O O . GLY A 1 526 ? -16.215 35.655 -9.263 1.00 89.75 526 GLY A O 1
ATOM 4311 N N . GLY A 1 527 ? -14.105 34.991 -9.685 1.00 89.19 527 GLY A N 1
ATOM 4312 C CA . GLY A 1 527 ? -14.251 34.853 -11.138 1.00 89.19 527 GLY A CA 1
ATOM 4313 C C . GLY A 1 527 ? -15.336 33.856 -11.543 1.00 89.19 527 GLY A C 1
ATOM 4314 O O . GLY A 1 527 ? -16.196 34.186 -12.357 1.00 89.19 527 GLY A O 1
ATOM 4315 N N . ILE A 1 528 ? -15.375 32.690 -10.893 1.00 89.88 528 ILE A N 1
ATOM 4316 C CA . ILE A 1 528 ? -16.361 31.631 -11.167 1.00 89.88 528 ILE A CA 1
ATOM 4317 C C . ILE A 1 528 ? -17.789 32.115 -10.900 1.00 89.88 528 ILE A C 1
ATOM 4319 O O . ILE A 1 528 ? -18.694 31.871 -11.697 1.00 89.88 528 ILE A O 1
ATOM 4323 N N . LYS A 1 529 ? -18.016 32.831 -9.792 1.00 92.00 529 LYS A N 1
ATOM 4324 C CA . LYS A 1 529 ? -19.336 33.388 -9.476 1.00 92.00 529 LYS A CA 1
ATOM 4325 C C . LYS A 1 529 ? -19.782 34.411 -10.525 1.00 92.00 529 LYS A C 1
ATOM 4327 O O . LYS A 1 529 ? -20.915 34.322 -10.992 1.00 92.00 529 LYS A O 1
ATOM 4332 N N . ARG A 1 530 ? -18.896 35.334 -10.921 1.00 93.19 530 ARG A N 1
ATOM 4333 C CA . ARG A 1 530 ? -19.187 36.336 -11.963 1.00 93.19 530 ARG A CA 1
ATOM 4334 C C . ARG A 1 530 ? -19.504 35.679 -13.308 1.00 93.19 530 ARG A C 1
ATOM 4336 O O . ARG A 1 530 ? -20.448 36.093 -13.973 1.00 93.19 530 ARG A O 1
ATOM 4343 N N . LEU A 1 531 ? -18.764 34.633 -13.681 1.00 93.19 531 LEU A N 1
ATOM 4344 C CA . LEU A 1 531 ? -19.022 33.869 -14.902 1.00 93.19 531 LEU A CA 1
ATOM 4345 C C . LEU A 1 531 ? -20.404 33.202 -14.866 1.00 93.19 531 LEU A C 1
ATOM 4347 O O . LEU A 1 531 ? -21.195 33.394 -15.783 1.00 93.19 531 LEU A O 1
ATOM 4351 N N . ARG A 1 532 ? -20.750 32.511 -13.771 1.00 92.38 532 ARG A N 1
ATOM 4352 C CA . ARG A 1 532 ? -22.077 31.885 -13.610 1.00 92.38 532 ARG A CA 1
ATOM 4353 C C . ARG A 1 532 ? -23.221 32.901 -13.686 1.00 92.38 532 ARG A C 1
ATOM 4355 O O . ARG A 1 532 ? -24.292 32.582 -14.193 1.00 92.38 532 ARG A O 1
ATOM 4362 N N . GLU A 1 533 ? -23.030 34.111 -13.161 1.00 93.69 533 GLU A N 1
ATOM 4363 C CA . GLU A 1 533 ? -24.019 35.194 -13.263 1.00 93.69 533 GLU A CA 1
ATOM 4364 C C . GLU A 1 533 ? -24.195 35.676 -14.711 1.00 93.69 533 GLU A C 1
ATOM 4366 O O . GLU A 1 533 ? -25.335 35.841 -15.153 1.00 93.69 533 GLU A O 1
ATOM 4371 N N . ARG A 1 534 ? -23.097 35.828 -15.468 1.00 94.31 534 ARG A N 1
ATOM 4372 C CA . ARG A 1 534 ? -23.137 36.161 -16.904 1.00 94.31 534 ARG A CA 1
ATOM 4373 C C . ARG A 1 534 ? -23.839 35.080 -17.721 1.00 94.31 534 ARG A C 1
ATOM 4375 O O . ARG A 1 534 ? -24.762 35.400 -18.460 1.00 94.31 534 ARG A O 1
ATOM 4382 N N . GLU A 1 535 ? -23.485 33.813 -17.523 1.00 93.50 535 GLU A N 1
ATOM 4383 C CA . GLU A 1 535 ? -24.084 32.677 -18.240 1.00 93.50 535 GLU A CA 1
ATOM 4384 C C . GLU A 1 535 ? -25.587 32.536 -17.961 1.00 93.50 535 GLU A C 1
ATOM 4386 O O . GLU A 1 535 ? -26.371 32.265 -18.866 1.00 93.50 535 GLU A O 1
ATOM 4391 N N . ARG A 1 536 ? -26.027 32.771 -16.716 1.00 94.12 536 ARG A N 1
ATOM 4392 C CA . ARG A 1 536 ? -27.462 32.775 -16.377 1.00 94.12 536 ARG A CA 1
ATOM 4393 C C . ARG A 1 536 ? -28.213 33.909 -17.059 1.00 94.12 536 ARG A C 1
ATOM 4395 O O . ARG A 1 536 ? -29.345 33.708 -17.495 1.00 94.12 536 ARG A O 1
ATOM 4402 N N . LYS A 1 537 ? -27.613 35.101 -17.112 1.00 95.06 537 LYS A N 1
ATOM 4403 C CA . LYS A 1 537 ? -28.200 36.246 -17.811 1.00 95.06 537 LYS A CA 1
ATOM 4404 C C . LYS A 1 537 ? -28.307 35.953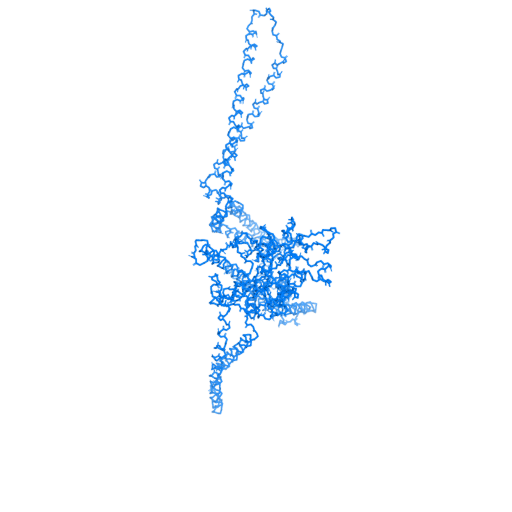 -19.308 1.00 95.06 537 LYS A C 1
ATOM 4406 O O . LYS A 1 537 ? -29.386 36.118 -19.863 1.00 95.06 537 LYS A O 1
ATOM 4411 N N . LEU A 1 538 ? -27.239 35.427 -19.905 1.00 94.19 538 LEU A N 1
ATOM 4412 C CA . LEU A 1 538 ? -27.204 34.998 -21.299 1.00 94.19 538 LEU A CA 1
ATOM 4413 C C . LEU A 1 538 ? -28.310 33.978 -21.605 1.00 94.19 538 LEU A C 1
ATOM 4415 O O . LEU A 1 538 ? -29.125 34.229 -22.481 1.00 94.19 538 LEU A O 1
ATOM 4419 N N . ALA A 1 539 ? -28.416 32.893 -20.832 1.00 93.44 539 ALA A N 1
ATOM 4420 C CA . ALA A 1 539 ? -29.445 31.867 -21.038 1.00 93.44 539 ALA A CA 1
ATOM 4421 C C . ALA A 1 539 ? -30.877 32.430 -20.937 1.00 93.44 539 ALA A C 1
ATOM 4423 O O . ALA A 1 539 ? -31.780 32.041 -21.685 1.00 93.44 539 ALA A O 1
ATOM 4424 N N . LYS A 1 540 ? -31.098 33.378 -20.018 1.00 94.94 540 LYS A N 1
ATOM 4425 C CA . LYS A 1 540 ? -32.376 34.086 -19.889 1.00 94.94 540 LYS A CA 1
ATOM 4426 C C . LYS A 1 540 ? -32.664 34.941 -21.127 1.00 94.94 540 LYS A C 1
ATOM 4428 O O . LYS A 1 540 ? -33.776 34.902 -21.649 1.00 94.94 540 LYS A O 1
ATOM 4433 N N . ASP A 1 541 ? -31.668 35.676 -21.609 1.00 93.44 541 ASP A N 1
ATOM 4434 C CA . ASP A 1 541 ? -31.790 36.542 -22.781 1.00 93.44 541 ASP A CA 1
ATOM 4435 C C . ASP A 1 541 ? -31.957 35.741 -24.085 1.00 93.44 541 ASP A C 1
ATOM 4437 O O . ASP A 1 541 ? -32.721 36.161 -24.954 1.00 93.44 541 ASP A O 1
ATOM 4441 N N . GLU A 1 542 ? -31.335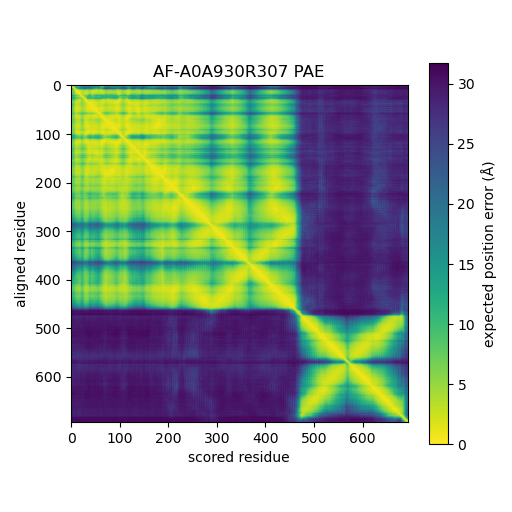 34.564 -24.191 1.00 93.50 542 GLU A N 1
ATOM 4442 C CA . GLU A 1 542 ? -31.531 33.591 -25.275 1.00 93.50 542 GLU A CA 1
ATOM 4443 C C . GLU A 1 542 ? -32.943 33.001 -25.268 1.00 93.50 542 GLU A C 1
ATOM 4445 O O . GLU A 1 542 ? -33.570 32.889 -26.319 1.00 93.50 542 GLU A O 1
ATOM 4450 N N . THR A 1 543 ? -33.477 32.683 -24.085 1.00 93.38 543 THR A N 1
ATOM 4451 C CA . THR A 1 543 ? -34.865 32.216 -23.941 1.00 93.38 543 THR A CA 1
ATOM 4452 C C . THR A 1 543 ? -35.846 33.294 -24.405 1.00 93.38 543 THR A C 1
ATOM 4454 O O . THR A 1 543 ? -36.794 33.007 -25.134 1.00 93.38 543 THR A O 1
ATOM 4457 N N . TYR A 1 544 ? -35.611 34.556 -24.026 1.00 93.56 544 TYR A N 1
ATOM 4458 C CA . TYR A 1 544 ? -36.422 35.670 -24.518 1.00 93.56 544 TYR A CA 1
ATOM 4459 C C . TYR A 1 544 ? -36.304 35.850 -26.030 1.00 93.56 544 TYR A C 1
ATOM 4461 O O . TYR A 1 544 ? -37.322 36.041 -26.684 1.00 93.56 544 TYR A O 1
ATOM 4469 N N . LEU A 1 545 ? -35.094 35.749 -26.587 1.00 94.12 545 LEU A N 1
ATOM 4470 C CA . LEU A 1 545 ? -34.881 35.825 -28.030 1.00 94.12 545 LEU A CA 1
ATOM 4471 C C . LEU A 1 545 ? -35.655 34.727 -28.774 1.00 94.12 545 LEU A C 1
ATOM 4473 O O . LEU A 1 545 ? -36.303 35.033 -29.769 1.00 94.12 545 LEU A O 1
ATOM 4477 N N . ALA A 1 546 ? -35.622 33.483 -28.289 1.00 92.88 546 ALA A N 1
ATOM 4478 C CA . ALA A 1 546 ? -36.343 32.367 -28.900 1.00 92.88 546 ALA A CA 1
ATOM 4479 C C . ALA A 1 546 ? -37.863 32.601 -28.901 1.00 92.88 546 ALA A C 1
ATOM 4481 O O . ALA A 1 546 ? -38.512 32.449 -29.935 1.00 92.88 546 ALA A O 1
ATOM 4482 N N . ASN A 1 547 ? -38.418 33.062 -27.776 1.00 93.62 547 ASN A N 1
ATOM 4483 C CA . ASN A 1 547 ? -39.838 33.411 -27.683 1.00 93.62 547 ASN A CA 1
ATOM 4484 C C . ASN A 1 547 ? -40.204 34.575 -28.627 1.00 93.62 547 ASN A C 1
ATOM 4486 O O . ASN A 1 547 ? -41.257 34.561 -29.266 1.00 93.62 547 ASN A O 1
ATOM 4490 N N . ASP A 1 548 ? -39.338 35.591 -28.729 1.00 93.12 548 ASP A N 1
ATOM 4491 C CA . ASP A 1 548 ? -39.539 36.740 -29.618 1.00 93.12 548 ASP A CA 1
ATOM 4492 C C . ASP A 1 548 ? -39.467 36.330 -31.104 1.00 93.12 548 ASP A C 1
ATOM 4494 O O . ASP A 1 548 ? -40.224 36.857 -31.926 1.00 93.12 548 ASP A O 1
ATOM 4498 N N . GLN A 1 549 ? -38.595 35.375 -31.449 1.00 93.19 549 GLN A N 1
ATOM 4499 C CA . GLN A 1 549 ? -38.477 34.787 -32.787 1.00 93.19 549 GLN A CA 1
ATOM 4500 C C . GLN A 1 549 ? -39.713 33.964 -33.157 1.00 93.19 549 GLN A C 1
ATOM 4502 O O . GLN A 1 549 ? -40.276 34.183 -34.225 1.00 93.19 549 GLN A O 1
ATOM 4507 N N . GLU A 1 550 ? -40.192 33.091 -32.267 1.00 92.69 550 GLU A N 1
ATOM 4508 C CA . GLU A 1 550 ? -41.414 32.306 -32.489 1.00 92.69 550 GLU A CA 1
ATOM 4509 C C . GLU A 1 550 ? -42.630 33.218 -32.709 1.00 92.69 550 GLU A C 1
ATOM 4511 O O . GLU A 1 550 ? -43.440 33.009 -33.619 1.00 92.69 550 GLU A O 1
ATOM 4516 N N . LYS A 1 551 ? -42.726 34.295 -31.920 1.00 93.38 551 LYS A N 1
ATOM 4517 C CA . LYS A 1 551 ? -43.765 35.308 -32.098 1.00 93.38 551 LYS A CA 1
ATOM 4518 C C . LYS A 1 551 ? -43.645 36.021 -33.446 1.00 93.38 551 LYS A C 1
ATOM 4520 O O . LYS A 1 551 ? -44.657 36.195 -34.119 1.00 93.38 551 LYS A O 1
ATOM 4525 N N . LEU A 1 552 ? -42.436 36.420 -33.853 1.00 92.44 552 LEU A N 1
ATOM 4526 C CA . LEU A 1 552 ? -42.212 37.045 -35.158 1.00 92.44 552 LEU A CA 1
ATOM 4527 C C . LEU A 1 552 ? -42.583 36.096 -36.306 1.00 92.44 552 LEU A C 1
ATOM 4529 O O . LEU A 1 552 ? -43.255 36.523 -37.236 1.00 92.44 552 LEU A O 1
ATOM 4533 N N . GLU A 1 553 ? -42.213 34.817 -36.237 1.00 91.56 553 GLU A N 1
ATOM 4534 C CA . GLU A 1 553 ? -42.588 33.830 -37.255 1.00 91.56 553 GLU A CA 1
ATOM 4535 C C . GLU A 1 553 ? -44.104 33.649 -37.365 1.00 91.56 553 GLU A C 1
ATOM 4537 O O . GLU A 1 553 ? -44.635 33.500 -38.467 1.00 91.56 553 GLU A O 1
ATOM 4542 N N . SER A 1 554 ? -44.808 33.646 -36.231 1.00 91.75 554 SER A N 1
ATOM 4543 C CA . SER A 1 554 ? -46.271 33.603 -36.203 1.00 91.75 554 SER A CA 1
ATOM 4544 C C . SER A 1 554 ? -46.876 34.847 -36.865 1.00 91.75 554 SER A C 1
ATOM 4546 O O . SER A 1 554 ? -47.735 34.724 -37.742 1.00 91.75 554 SER A O 1
ATOM 4548 N N . ASP A 1 555 ? -46.374 36.038 -36.515 1.00 90.75 555 ASP A N 1
ATOM 4549 C CA . ASP A 1 555 ? -46.803 37.316 -37.095 1.00 90.75 555 ASP A CA 1
ATOM 4550 C C . ASP A 1 555 ? -46.534 37.361 -38.616 1.00 90.75 555 ASP A C 1
ATOM 4552 O O . ASP A 1 555 ? -47.390 37.779 -39.395 1.00 90.75 555 ASP A O 1
ATOM 4556 N N . GLU A 1 556 ? -45.374 36.877 -39.069 1.00 90.19 556 GLU A N 1
ATOM 4557 C CA . GLU A 1 556 ? -44.997 36.813 -40.485 1.00 90.19 556 GLU A CA 1
ATOM 4558 C C . GLU A 1 556 ? -45.847 35.811 -41.273 1.00 90.19 556 GLU A C 1
ATOM 4560 O O . GLU A 1 556 ? -46.250 36.104 -42.401 1.00 90.19 556 GLU A O 1
ATOM 4565 N N . ARG A 1 557 ? -46.174 34.651 -40.686 1.00 89.88 557 ARG A N 1
ATOM 4566 C CA . ARG A 1 557 ? -47.122 33.688 -41.274 1.00 89.88 557 ARG A CA 1
ATOM 4567 C C . ARG A 1 557 ? -48.515 34.298 -41.401 1.00 89.88 557 ARG A C 1
ATOM 4569 O O . ARG A 1 557 ? -49.144 34.173 -42.452 1.00 89.88 557 ARG A O 1
ATOM 4576 N N . ALA A 1 558 ? -48.984 34.984 -40.359 1.00 88.88 558 ALA A N 1
ATOM 4577 C CA . ALA A 1 558 ? -50.265 35.681 -40.378 1.00 88.88 558 ALA A CA 1
ATOM 4578 C C . ALA A 1 558 ? -50.285 36.801 -41.432 1.00 88.88 558 ALA A C 1
ATOM 4580 O O . ALA A 1 558 ? -51.276 36.953 -42.146 1.00 88.88 558 ALA A O 1
ATOM 4581 N N . PHE A 1 559 ? -49.187 37.549 -41.581 1.00 88.62 559 PHE A N 1
ATOM 4582 C CA . PHE A 1 559 ? -49.035 38.573 -42.613 1.00 88.62 559 PHE A CA 1
ATOM 4583 C C . PHE A 1 559 ? -48.997 37.980 -44.029 1.00 88.62 559 PHE A C 1
ATOM 4585 O O . PHE A 1 559 ? -49.660 38.501 -44.924 1.00 88.62 559 PHE A O 1
ATOM 4592 N N . ALA A 1 560 ? -48.285 36.869 -44.241 1.00 85.12 560 ALA A N 1
ATOM 4593 C CA . ALA A 1 560 ? -48.207 36.187 -45.535 1.00 85.12 560 ALA A CA 1
ATOM 4594 C C . ALA A 1 560 ? -49.567 35.648 -46.017 1.00 85.12 560 ALA A C 1
ATOM 4596 O O . ALA A 1 560 ? -49.799 35.557 -47.221 1.00 85.12 560 ALA A O 1
ATOM 4597 N N . ALA A 1 561 ? -50.475 35.327 -45.091 1.00 85.19 561 ALA A N 1
ATOM 4598 C CA . ALA A 1 561 ? -51.843 34.919 -45.399 1.00 85.19 561 ALA A CA 1
ATOM 4599 C C . ALA A 1 561 ? -52.772 36.093 -45.786 1.00 85.19 561 ALA A C 1
ATOM 4601 O O . ALA A 1 561 ? -53.883 35.855 -46.265 1.00 85.19 561 ALA A O 1
ATOM 4602 N N . LYS A 1 562 ? -52.355 37.356 -45.594 1.00 83.38 562 LYS A N 1
ATOM 4603 C CA . LYS A 1 562 ? -53.155 38.534 -45.970 1.00 83.38 562 LYS A CA 1
ATOM 4604 C C . LYS A 1 562 ? -53.117 38.756 -47.493 1.00 83.38 562 LYS A C 1
ATOM 4606 O O . LYS A 1 562 ? -52.050 38.665 -48.101 1.00 83.38 562 LYS A O 1
ATOM 4611 N N . PRO A 1 563 ? -54.250 39.108 -48.131 1.00 76.62 563 PRO A N 1
ATOM 4612 C CA . PRO A 1 563 ? -54.292 39.378 -49.566 1.00 76.62 563 PRO A CA 1
ATOM 4613 C C . PRO A 1 563 ? -53.467 40.625 -49.920 1.00 76.62 563 PRO A C 1
ATOM 4615 O O . PRO A 1 563 ? -53.594 41.667 -49.277 1.00 76.62 563 PRO A O 1
ATOM 4618 N N . VAL A 1 564 ? -52.640 40.530 -50.965 1.00 74.88 564 VAL A N 1
ATOM 4619 C CA . VAL A 1 564 ? -51.828 41.656 -51.455 1.00 74.88 564 VAL A CA 1
ATOM 4620 C C . VAL A 1 564 ? -52.750 42.713 -52.088 1.00 74.88 564 VAL A C 1
ATOM 4622 O O . VAL A 1 564 ? -53.498 42.373 -53.009 1.00 74.88 564 VAL A O 1
ATOM 4625 N N . PRO A 1 565 ? -52.715 43.989 -51.649 1.00 72.00 565 PRO A N 1
ATOM 4626 C CA . PRO A 1 565 ? -53.551 45.039 -52.232 1.00 72.00 565 PRO A CA 1
ATOM 4627 C C . PRO A 1 565 ? -53.291 45.224 -53.740 1.00 72.00 565 PRO A C 1
ATOM 4629 O O . PRO A 1 565 ? -52.147 45.379 -54.168 1.00 72.00 565 PRO A O 1
ATOM 4632 N N . GLY A 1 566 ? -54.355 45.218 -54.554 1.00 61.75 566 GLY A N 1
ATOM 4633 C CA . GLY A 1 566 ? -54.277 45.355 -56.015 1.00 61.75 566 GLY A CA 1
ATOM 4634 C C . GLY A 1 566 ? -53.859 46.754 -56.497 1.00 61.75 566 GLY A C 1
ATOM 4635 O O . GLY A 1 566 ? -54.005 47.748 -55.787 1.00 61.75 566 GLY A O 1
ATOM 4636 N N . ALA A 1 567 ? -53.378 46.853 -57.744 1.00 58.19 567 ALA A N 1
ATOM 4637 C CA . ALA A 1 567 ? -52.783 48.070 -58.321 1.00 58.19 567 ALA A CA 1
ATOM 4638 C C . ALA A 1 567 ? -53.696 49.323 -58.340 1.00 58.19 567 ALA A C 1
ATOM 4640 O O . ALA A 1 567 ? -53.181 50.434 -58.420 1.00 58.19 567 ALA A O 1
ATOM 4641 N N . LEU A 1 568 ? -55.021 49.153 -58.224 1.00 54.50 568 LEU A N 1
ATOM 4642 C CA . LEU A 1 568 ? -56.043 50.215 -58.227 1.00 54.50 568 LEU A CA 1
ATOM 4643 C C . LEU A 1 568 ? -56.469 50.710 -56.828 1.00 54.50 568 LEU A C 1
ATOM 4645 O O . LEU A 1 568 ? -57.328 51.586 -56.732 1.00 54.50 568 LEU A O 1
ATOM 4649 N N . ALA A 1 569 ? -55.878 50.199 -55.742 1.00 55.78 569 ALA A N 1
ATOM 4650 C CA . ALA A 1 569 ? -56.123 50.681 -54.379 1.00 55.78 569 ALA A CA 1
ATOM 4651 C C . ALA A 1 569 ? -55.406 52.029 -54.134 1.00 55.78 569 ALA A C 1
ATOM 4653 O O . ALA A 1 569 ? -54.390 52.090 -53.447 1.00 55.78 569 ALA A O 1
ATOM 4654 N N . ILE A 1 570 ? -55.895 53.097 -54.772 1.00 50.59 570 ILE A N 1
ATOM 4655 C CA . ILE A 1 570 ? -55.359 54.471 -54.686 1.00 50.59 570 ILE A CA 1
ATOM 4656 C C . ILE A 1 570 ? -56.173 55.332 -53.694 1.00 50.59 570 ILE A C 1
ATOM 4658 O O . ILE A 1 570 ? -55.693 56.355 -53.220 1.00 50.59 570 ILE A O 1
ATOM 4662 N N . PHE A 1 571 ? -57.372 54.894 -53.296 1.00 51.16 571 PHE A N 1
ATOM 4663 C CA . PHE A 1 571 ? -58.225 55.600 -52.335 1.00 51.16 571 PHE A CA 1
ATOM 4664 C C . PHE A 1 571 ? -58.416 54.769 -51.063 1.00 51.16 571 PHE A C 1
ATOM 4666 O O . PHE A 1 571 ? -59.369 54.006 -50.933 1.00 51.16 571 PHE A O 1
ATOM 4673 N N . GLY A 1 572 ? -57.476 54.907 -50.128 1.00 57.03 572 GLY A N 1
ATOM 4674 C CA . GLY A 1 572 ? -57.556 54.328 -48.789 1.00 57.03 572 GLY A CA 1
ATOM 4675 C C . GLY A 1 572 ? -56.183 53.917 -48.273 1.00 57.03 572 GLY A C 1
ATOM 4676 O O . GLY A 1 572 ? -55.453 53.214 -48.967 1.00 57.03 572 GLY A O 1
ATOM 4677 N N . ASN A 1 573 ? -55.859 54.302 -47.034 1.00 61.81 573 ASN A N 1
ATOM 4678 C CA . ASN A 1 573 ? -54.587 54.052 -46.329 1.00 61.81 573 ASN A CA 1
ATOM 4679 C C . ASN A 1 573 ? -54.194 52.557 -46.189 1.00 61.81 573 ASN A C 1
ATOM 4681 O O . ASN A 1 573 ? -53.284 52.224 -45.438 1.00 61.81 573 ASN A O 1
ATOM 4685 N N . GLN A 1 574 ? -54.882 51.631 -46.863 1.00 66.06 574 GLN A N 1
ATOM 4686 C CA . GLN A 1 574 ? -54.672 50.186 -46.802 1.00 66.06 574 GLN A CA 1
ATOM 4687 C C . GLN A 1 574 ? -53.355 49.747 -47.448 1.00 66.06 574 GLN A C 1
ATOM 4689 O O . GLN A 1 574 ? -52.683 48.870 -46.909 1.00 66.06 574 GLN A O 1
ATOM 4694 N N . ARG A 1 575 ? -52.961 50.354 -48.579 1.00 69.69 575 ARG A N 1
ATOM 4695 C CA . ARG A 1 575 ? -51.672 50.048 -49.220 1.00 69.69 575 ARG A CA 1
ATOM 4696 C C . ARG A 1 575 ? -50.508 50.530 -48.355 1.00 69.69 575 ARG A C 1
ATOM 4698 O O . ARG A 1 575 ? -49.588 49.753 -48.118 1.00 69.69 575 ARG A O 1
ATOM 4705 N N . ASP A 1 576 ? -50.615 51.745 -47.822 1.00 73.31 576 ASP A N 1
ATOM 4706 C CA . ASP A 1 576 ? -49.623 52.326 -46.913 1.00 73.31 576 ASP A CA 1
ATOM 4707 C C . ASP A 1 576 ? -49.519 51.530 -45.604 1.00 73.31 576 ASP A C 1
ATOM 4709 O O . ASP A 1 576 ? -48.414 51.242 -45.146 1.00 73.31 576 ASP A O 1
ATOM 4713 N N . ALA A 1 577 ? -50.651 51.094 -45.037 1.00 76.88 577 ALA A N 1
ATOM 4714 C CA . ALA A 1 577 ? -50.686 50.230 -43.857 1.00 76.88 577 ALA A CA 1
ATOM 4715 C C . ALA A 1 577 ? -50.034 48.861 -44.115 1.00 76.88 577 ALA A C 1
ATOM 4717 O O . ALA A 1 577 ? -49.241 48.411 -43.294 1.00 76.88 577 ALA A O 1
ATOM 4718 N N . TYR A 1 578 ? -50.297 48.232 -45.269 1.00 81.19 578 TYR A N 1
ATOM 4719 C CA . TYR A 1 578 ? -49.663 46.967 -45.659 1.00 81.19 578 TYR A CA 1
ATOM 4720 C C . TYR A 1 578 ? -48.145 47.118 -45.835 1.00 81.19 578 TYR A C 1
ATOM 4722 O O . TYR A 1 578 ? -47.375 46.278 -45.373 1.00 81.19 578 TYR A O 1
ATOM 4730 N N . THR A 1 579 ? -47.687 48.202 -46.474 1.00 81.44 579 THR A N 1
ATOM 4731 C CA . THR A 1 579 ? -46.249 48.480 -46.612 1.00 81.44 579 THR A CA 1
ATOM 4732 C C . THR A 1 579 ? -45.588 48.818 -45.281 1.00 81.44 579 THR A C 1
ATOM 4734 O O . THR A 1 579 ? -44.457 48.397 -45.055 1.00 81.44 579 THR A O 1
ATOM 4737 N N . LYS A 1 580 ? -46.290 49.525 -44.387 1.00 85.25 580 LYS A N 1
ATOM 4738 C CA . LYS A 1 580 ? -45.796 49.867 -43.053 1.00 85.25 580 LYS A CA 1
ATOM 4739 C C . LYS A 1 580 ? -45.665 48.626 -42.174 1.00 85.25 580 LYS A C 1
ATOM 4741 O O . LYS A 1 580 ? -44.609 48.425 -41.596 1.00 85.25 580 LYS A O 1
ATOM 4746 N N . GLU A 1 581 ? -46.675 47.758 -42.146 1.00 85.62 581 GLU A N 1
ATOM 4747 C CA . GLU A 1 581 ? -46.629 46.485 -41.412 1.00 85.62 581 GLU A CA 1
ATOM 4748 C C . GLU A 1 581 ? -45.512 45.568 -41.950 1.00 85.62 581 GLU A C 1
ATOM 4750 O O . GLU A 1 581 ? -44.757 44.982 -41.176 1.00 85.62 581 GLU A O 1
ATOM 4755 N N . LYS A 1 582 ? -45.325 45.511 -43.279 1.00 87.56 582 LYS A N 1
ATOM 4756 C CA . LYS A 1 582 ? -44.197 44.797 -43.903 1.00 87.56 582 LYS A CA 1
ATOM 4757 C C . LYS A 1 582 ? -42.839 45.355 -43.464 1.00 87.56 582 LYS A C 1
ATOM 4759 O O . LYS A 1 582 ? -41.918 44.577 -43.223 1.00 87.56 582 LYS A O 1
ATOM 4764 N N . GLN A 1 583 ? -42.713 46.681 -43.386 1.00 88.69 583 GLN A N 1
ATOM 4765 C CA . GLN A 1 583 ? -41.491 47.338 -42.927 1.00 88.69 583 GLN A CA 1
ATOM 4766 C C . GLN A 1 583 ? -41.254 47.087 -41.432 1.00 88.69 583 GLN A C 1
ATOM 4768 O O . GLN A 1 583 ? -40.148 46.723 -41.060 1.00 88.69 583 GLN A O 1
ATOM 4773 N N . GLU A 1 584 ? -42.287 47.166 -40.590 1.00 89.44 584 GLU A N 1
ATOM 4774 C CA . GLU A 1 584 ? -42.199 46.881 -39.151 1.00 89.44 584 GLU A CA 1
ATOM 4775 C C . GLU A 1 584 ? -41.762 45.433 -38.871 1.00 89.44 584 GLU A C 1
ATOM 4777 O O . GLU A 1 584 ? -40.945 45.196 -37.980 1.00 89.44 584 GLU A O 1
ATOM 4782 N N . LEU A 1 585 ? -42.252 44.455 -39.645 1.00 89.50 585 LEU A N 1
ATOM 4783 C CA . LEU A 1 585 ? -41.788 43.064 -39.559 1.00 89.50 585 LEU A CA 1
ATOM 4784 C C . LEU A 1 585 ? -40.325 42.922 -39.999 1.00 89.50 585 LEU A C 1
ATOM 4786 O O . LEU A 1 585 ? -39.552 42.237 -39.329 1.00 89.50 585 LEU A O 1
ATOM 4790 N N . ALA A 1 586 ? -39.921 43.598 -41.079 1.00 88.44 586 ALA A N 1
ATOM 4791 C CA . ALA A 1 586 ? -38.532 43.608 -41.536 1.00 88.44 586 ALA A CA 1
ATOM 4792 C C . ALA A 1 586 ? -37.581 44.258 -40.512 1.00 88.44 586 ALA A C 1
ATOM 4794 O O . ALA A 1 586 ? -36.512 43.707 -40.242 1.00 88.44 586 ALA A O 1
ATOM 4795 N N . ASP A 1 587 ? -37.986 45.366 -39.890 1.00 90.88 587 ASP A N 1
ATOM 4796 C CA . ASP A 1 587 ? -37.212 46.064 -38.860 1.00 90.88 587 ASP A CA 1
ATOM 4797 C C . ASP A 1 587 ? -37.104 45.215 -37.582 1.00 90.88 587 ASP A C 1
ATOM 4799 O O . ASP A 1 587 ? -36.017 45.067 -37.020 1.00 90.88 587 ASP A O 1
ATOM 4803 N N . ARG A 1 588 ? -38.201 44.567 -37.151 1.00 92.00 588 ARG A N 1
ATOM 4804 C CA . ARG A 1 588 ? -38.188 43.600 -36.035 1.00 92.00 588 ARG A CA 1
ATOM 4805 C C . ARG A 1 588 ? -37.269 42.416 -36.327 1.00 92.00 588 ARG A C 1
ATOM 4807 O O . ARG A 1 588 ? -36.501 42.020 -35.452 1.00 92.00 588 ARG A O 1
ATOM 4814 N N . ARG A 1 589 ? -37.305 41.871 -37.547 1.00 92.44 589 ARG A N 1
ATOM 4815 C CA . ARG A 1 589 ? -36.408 40.788 -37.978 1.00 92.44 589 ARG A CA 1
ATOM 4816 C C . ARG A 1 589 ? -34.943 41.220 -37.916 1.00 92.44 589 ARG A C 1
ATOM 4818 O O . ARG A 1 589 ? -34.113 40.474 -37.401 1.00 92.44 589 ARG A O 1
ATOM 4825 N N . ALA A 1 590 ? -34.629 42.422 -38.398 1.00 90.75 590 ALA A N 1
ATOM 4826 C CA . ALA A 1 590 ? -33.279 42.975 -38.339 1.00 90.75 590 ALA A CA 1
ATOM 4827 C C . ALA A 1 590 ? -32.801 43.170 -36.888 1.00 90.75 590 ALA A C 1
ATOM 4829 O O . ALA A 1 590 ? -31.700 42.734 -36.549 1.00 90.75 590 ALA A O 1
ATOM 4830 N N . ALA A 1 591 ? -33.649 43.728 -36.017 1.00 91.56 591 ALA A N 1
ATOM 4831 C CA . ALA A 1 591 ? -33.342 43.943 -34.602 1.00 91.56 591 ALA A CA 1
ATOM 4832 C C . ALA A 1 591 ? -33.122 42.626 -33.833 1.00 91.56 591 ALA A C 1
ATOM 4834 O O . ALA A 1 591 ? -32.170 42.508 -33.058 1.00 91.56 591 ALA A O 1
ATOM 4835 N N . LEU A 1 592 ? -33.954 41.603 -34.069 1.00 93.44 592 LEU A N 1
ATOM 4836 C CA . LEU A 1 592 ? -33.742 40.273 -33.484 1.00 93.44 592 LEU A CA 1
ATOM 4837 C C . LEU A 1 592 ? -32.470 39.611 -34.027 1.00 93.44 592 LEU A C 1
ATOM 4839 O O . LEU A 1 592 ? -31.762 38.954 -33.268 1.00 93.44 592 LEU A O 1
ATOM 4843 N N . GLY A 1 593 ? -32.141 39.815 -35.306 1.00 91.38 593 GLY A N 1
ATOM 4844 C CA . GLY A 1 593 ? -30.893 39.336 -35.904 1.00 91.38 593 GLY A CA 1
ATOM 4845 C C . GLY A 1 593 ? -29.640 39.990 -35.309 1.00 91.38 593 GLY A C 1
ATOM 4846 O O . GLY A 1 593 ? -28.625 39.324 -35.119 1.00 91.38 593 GLY A O 1
ATOM 4847 N N . GLU A 1 594 ? -29.692 41.279 -34.973 1.00 92.44 594 GLU A N 1
ATOM 4848 C CA . GLU A 1 594 ? -28.610 41.970 -34.261 1.00 92.44 594 GLU A CA 1
ATOM 4849 C C . GLU A 1 594 ? -28.465 41.480 -32.817 1.00 92.44 594 GLU A C 1
ATOM 4851 O O . GLU A 1 594 ? -27.363 41.128 -32.395 1.00 92.44 594 GLU A O 1
ATOM 4856 N N . ARG A 1 595 ? -29.579 41.345 -32.088 1.00 93.69 595 ARG A N 1
ATOM 4857 C CA . ARG A 1 595 ? -29.586 40.777 -30.732 1.00 93.69 595 ARG A CA 1
ATOM 4858 C C . ARG A 1 595 ? -29.056 39.341 -30.709 1.00 93.69 595 ARG A C 1
ATOM 4860 O O . ARG A 1 595 ? -28.307 38.990 -29.804 1.00 93.69 595 ARG A O 1
ATOM 4867 N N . ALA A 1 596 ? -29.401 38.527 -31.707 1.00 93.06 596 ALA A N 1
ATOM 4868 C CA . ALA A 1 596 ? -28.885 37.167 -31.851 1.00 93.06 596 ALA A CA 1
ATOM 4869 C C . ALA A 1 596 ? -27.361 37.140 -32.031 1.00 93.06 596 ALA A C 1
ATOM 4871 O O . ALA A 1 596 ? -26.697 36.316 -31.405 1.00 93.06 596 ALA A O 1
ATOM 4872 N N . ARG A 1 597 ? -26.800 38.059 -32.831 1.00 93.31 597 ARG A N 1
ATOM 4873 C CA . ARG A 1 597 ? -25.343 38.197 -32.995 1.00 93.31 597 ARG A CA 1
ATOM 4874 C C . ARG A 1 597 ? -24.660 38.604 -31.691 1.00 93.31 597 ARG A C 1
ATOM 4876 O O . ARG A 1 597 ? -23.714 37.942 -31.291 1.00 93.31 597 ARG A O 1
ATOM 4883 N N . HIS A 1 598 ? -25.187 39.604 -30.986 1.00 94.06 598 HIS A N 1
ATOM 4884 C CA . HIS A 1 598 ? -24.626 40.034 -29.700 1.00 94.06 598 HIS A CA 1
ATOM 4885 C C . HIS A 1 598 ? -24.673 38.921 -28.638 1.00 94.06 598 HIS A C 1
ATOM 4887 O O . HIS A 1 598 ? -23.741 38.758 -27.856 1.00 94.06 598 HIS A O 1
ATOM 4893 N N . LEU A 1 599 ? -25.758 38.142 -28.574 1.00 94.12 599 LEU A N 1
ATOM 4894 C CA . LEU A 1 599 ? -25.836 37.009 -27.644 1.00 94.12 599 LEU A CA 1
ATOM 4895 C C . LEU A 1 599 ? -24.884 35.874 -28.046 1.00 94.12 599 LEU A C 1
ATOM 4897 O O . LEU A 1 599 ? -24.334 35.219 -27.167 1.00 94.12 599 LEU A O 1
ATOM 4901 N N . ALA A 1 600 ? -24.648 35.659 -29.344 1.00 92.25 600 ALA A N 1
ATOM 4902 C CA . ALA A 1 600 ? -23.640 34.708 -29.810 1.00 92.25 600 ALA A CA 1
ATOM 4903 C C . ALA A 1 600 ? -22.219 35.140 -29.405 1.00 92.25 600 ALA A C 1
ATOM 4905 O O . ALA A 1 600 ? -21.477 34.324 -28.871 1.00 92.25 600 ALA A O 1
ATOM 4906 N N . GLU A 1 601 ? -21.876 36.422 -29.560 1.00 93.44 601 GLU A N 1
ATOM 4907 C CA . GLU A 1 601 ? -20.592 36.975 -29.103 1.00 93.44 601 GLU A CA 1
ATOM 4908 C C . GLU A 1 601 ? -20.419 36.831 -27.580 1.00 93.44 601 GLU A C 1
ATOM 4910 O O . GLU A 1 601 ? -19.393 36.339 -27.115 1.00 93.44 601 GLU A O 1
ATOM 4915 N N . GLU A 1 602 ? -21.446 37.161 -26.787 1.00 93.25 602 GLU A N 1
ATOM 4916 C CA . GLU A 1 602 ? -21.416 36.962 -25.330 1.00 93.25 602 GLU A CA 1
ATOM 4917 C C . GLU A 1 602 ? -21.300 35.482 -24.929 1.00 93.25 602 GLU A C 1
ATOM 4919 O O . GLU A 1 602 ? -20.696 35.167 -23.899 1.00 93.25 602 GLU A O 1
ATOM 4924 N N . ARG A 1 603 ? -21.861 34.561 -25.725 1.00 93.69 603 ARG A N 1
ATOM 4925 C CA . ARG A 1 603 ? -21.717 33.114 -25.518 1.00 93.69 603 ARG A CA 1
ATOM 4926 C C . ARG A 1 603 ? -20.280 32.670 -25.731 1.00 93.69 603 ARG A C 1
ATOM 4928 O O . ARG A 1 603 ? -19.743 31.963 -24.876 1.00 93.69 603 ARG A O 1
ATOM 4935 N N . ASP A 1 604 ? -19.666 33.107 -26.823 1.00 93.31 604 ASP A N 1
ATOM 4936 C CA . ASP A 1 604 ? -18.274 32.798 -27.139 1.00 93.31 604 ASP A CA 1
ATOM 4937 C C . ASP A 1 604 ? -17.331 33.397 -26.084 1.00 93.31 604 ASP A C 1
ATOM 4939 O O . ASP A 1 604 ? -16.409 32.728 -25.614 1.00 93.31 604 ASP A O 1
ATOM 4943 N N . ASP A 1 605 ? -17.618 34.611 -25.609 1.00 92.69 605 ASP A N 1
ATOM 4944 C CA . ASP A 1 605 ? -16.883 35.250 -24.517 1.00 92.69 605 ASP A CA 1
ATOM 4945 C C . ASP A 1 605 ? -17.003 34.492 -23.193 1.00 92.69 605 ASP A C 1
ATOM 4947 O O . ASP A 1 605 ? -16.002 34.307 -22.493 1.00 92.69 605 ASP A O 1
ATOM 4951 N N . CYS A 1 606 ? -18.205 34.031 -22.834 1.00 92.81 606 CYS A N 1
ATOM 4952 C CA . CYS A 1 606 ? -18.397 33.197 -21.648 1.00 92.81 606 CYS A CA 1
ATOM 4953 C C . CYS A 1 606 ? -17.668 31.854 -21.787 1.00 92.81 606 CYS A C 1
ATOM 4955 O O . CYS A 1 606 ? -17.034 31.412 -20.829 1.00 92.81 606 CYS A O 1
ATOM 4957 N N . ALA A 1 607 ? -17.709 31.228 -22.967 1.00 91.44 607 ALA A N 1
ATOM 4958 C CA . ALA A 1 607 ? -17.020 29.970 -23.239 1.00 91.44 607 ALA A CA 1
ATOM 4959 C C . ALA A 1 607 ? -15.495 30.121 -23.131 1.00 91.44 607 ALA A C 1
ATOM 4961 O O . ALA A 1 607 ? -14.846 29.327 -22.450 1.00 91.44 607 ALA A O 1
ATOM 4962 N N . ARG A 1 608 ? -14.935 31.187 -23.714 1.00 93.81 608 ARG A N 1
ATOM 4963 C CA . ARG A 1 608 ? -13.511 31.525 -23.601 1.00 93.81 608 ARG A CA 1
ATOM 4964 C C . ARG A 1 608 ? -13.103 31.759 -22.149 1.00 93.81 608 ARG A C 1
ATOM 4966 O O . ARG A 1 608 ? -12.146 31.156 -21.679 1.00 93.81 608 ARG A O 1
ATOM 4973 N N . LEU A 1 609 ? -13.852 32.579 -21.411 1.00 92.31 609 LEU A N 1
ATOM 4974 C CA . LEU A 1 609 ? -13.567 32.841 -19.996 1.00 92.31 609 LEU A CA 1
ATOM 4975 C C . LEU A 1 609 ? -13.663 31.583 -19.131 1.00 92.31 609 LEU A C 1
ATOM 4977 O O . LEU A 1 609 ? -12.894 31.434 -18.182 1.00 92.31 609 LEU A O 1
ATOM 4981 N N . ARG A 1 610 ? -14.599 30.680 -19.441 1.00 92.88 610 ARG A N 1
ATOM 4982 C CA . ARG A 1 610 ? -14.708 29.380 -18.777 1.00 92.88 610 ARG A CA 1
ATOM 4983 C C . ARG A 1 610 ? -13.456 28.544 -19.017 1.00 92.88 610 ARG A C 1
ATOM 4985 O O . ARG A 1 610 ? -12.907 28.020 -18.055 1.00 92.88 610 ARG A O 1
ATOM 4992 N N . GLN A 1 611 ? -13.003 28.460 -20.265 1.00 90.75 611 GLN A N 1
ATOM 4993 C CA . GLN A 1 611 ? -11.797 27.725 -20.626 1.00 90.75 611 GLN A CA 1
ATOM 4994 C C . GLN A 1 611 ? -10.555 28.309 -19.941 1.00 90.75 611 GLN A C 1
ATOM 4996 O O . GLN A 1 611 ? -9.811 27.572 -19.313 1.00 90.75 611 GLN A O 1
ATOM 5001 N N . GLU A 1 612 ? -10.375 29.630 -19.963 1.00 92.19 612 GLU A N 1
ATOM 5002 C CA . GLU A 1 612 ? -9.250 30.286 -19.285 1.00 92.19 612 GLU A CA 1
ATOM 5003 C C . GLU A 1 612 ? -9.249 30.048 -17.764 1.00 92.19 612 GLU A C 1
ATOM 5005 O O . GLU A 1 612 ? -8.188 29.945 -17.148 1.00 92.19 612 GLU A O 1
ATOM 5010 N N . ILE A 1 613 ? -10.429 30.006 -17.133 1.00 90.19 613 ILE A N 1
ATOM 5011 C CA . ILE A 1 613 ? -10.568 29.649 -15.713 1.00 90.19 613 ILE A CA 1
ATOM 5012 C C . ILE A 1 613 ? -10.200 28.180 -15.488 1.00 90.19 613 ILE A C 1
ATOM 5014 O 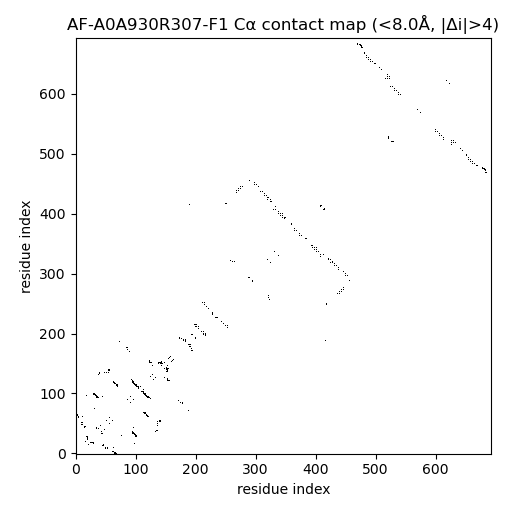O . ILE A 1 613 ? -9.526 27.877 -14.506 1.00 90.19 613 ILE A O 1
ATOM 5018 N N . GLU A 1 614 ? -10.637 27.277 -16.365 1.00 87.81 614 GLU A N 1
ATOM 5019 C CA . GLU A 1 614 ? -10.329 25.851 -16.248 1.00 87.81 614 GLU A CA 1
ATOM 5020 C C . GLU A 1 614 ? -8.832 25.595 -16.415 1.00 87.81 614 GLU A C 1
ATOM 5022 O O . GLU A 1 614 ? -8.228 24.991 -15.542 1.00 87.81 614 GLU A O 1
ATOM 5027 N N . GLU A 1 615 ? -8.193 26.174 -17.431 1.00 89.06 615 GLU A N 1
ATOM 5028 C CA . GLU A 1 615 ? -6.752 26.040 -17.679 1.00 89.06 615 GLU A CA 1
ATOM 5029 C C . GLU A 1 615 ? -5.903 26.532 -16.494 1.00 89.06 615 GLU A C 1
ATOM 5031 O O . GLU A 1 615 ? -4.875 25.939 -16.165 1.00 89.06 615 GLU A O 1
ATOM 5036 N N . ARG A 1 616 ? -6.333 27.597 -15.798 1.00 88.69 616 ARG A N 1
ATOM 5037 C CA . ARG A 1 616 ? -5.662 28.052 -14.566 1.00 88.69 616 ARG A CA 1
ATOM 5038 C C . ARG A 1 616 ? -5.858 27.090 -13.395 1.00 88.69 616 ARG A C 1
ATOM 5040 O O . ARG A 1 616 ? -4.976 27.001 -12.540 1.00 88.69 616 ARG A O 1
ATOM 5047 N N . ARG A 1 617 ? -6.993 26.387 -13.343 1.00 87.75 617 ARG A N 1
ATOM 5048 C CA . ARG A 1 617 ? -7.330 25.401 -12.303 1.00 87.75 617 ARG A CA 1
ATOM 5049 C C . ARG A 1 617 ? -6.714 24.026 -12.567 1.00 87.75 617 ARG A C 1
ATOM 5051 O O . ARG A 1 617 ? -6.359 23.356 -11.603 1.00 87.75 617 ARG A O 1
ATOM 5058 N N . GLU A 1 618 ? -6.512 23.648 -13.826 1.00 80.06 618 GLU A N 1
ATOM 5059 C CA . GLU A 1 618 ? -5.903 22.390 -14.289 1.00 80.06 618 GLU A CA 1
ATOM 5060 C C . GLU A 1 618 ? -4.368 22.368 -14.136 1.00 80.06 618 GLU A C 1
ATOM 5062 O O . GLU A 1 618 ? -3.638 21.757 -14.916 1.00 80.06 618 GLU A O 1
ATOM 5067 N N . THR A 1 619 ? -3.847 23.032 -13.103 1.00 87.75 619 THR A N 1
ATOM 5068 C CA . THR A 1 619 ? -2.442 22.910 -12.705 1.00 87.75 619 THR A CA 1
ATOM 5069 C C . THR A 1 619 ? -2.363 22.223 -11.343 1.0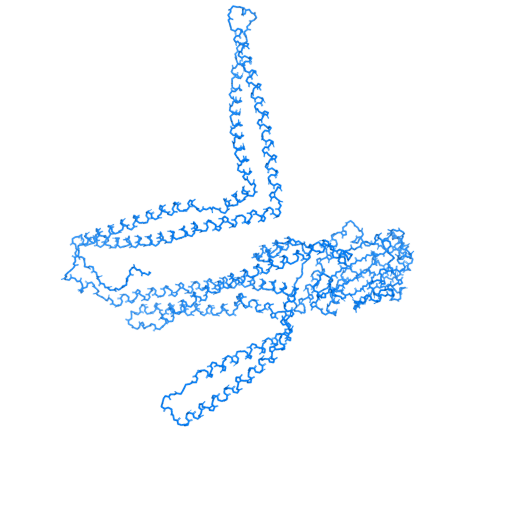0 87.75 619 THR A C 1
ATOM 5071 O O . THR A 1 619 ? -3.167 22.537 -10.458 1.00 87.75 619 THR A O 1
ATOM 5074 N N . PRO A 1 620 ? -1.394 21.316 -11.117 1.00 74.75 620 PRO A N 1
ATOM 5075 C CA . PRO A 1 620 ? -1.228 20.660 -9.819 1.00 74.75 620 PRO A CA 1
ATOM 5076 C C . PRO A 1 620 ? -1.073 21.656 -8.657 1.00 74.75 620 PRO A C 1
ATOM 5078 O O . PRO A 1 620 ? -1.551 21.419 -7.546 1.00 74.75 620 PRO A O 1
ATOM 5081 N N . GLU A 1 621 ? -0.443 22.809 -8.905 1.00 84.81 621 GLU A N 1
ATOM 5082 C CA . GLU A 1 621 ? -0.285 23.888 -7.929 1.00 84.81 621 GLU A CA 1
ATOM 5083 C C . GLU A 1 621 ? -1.617 24.575 -7.593 1.00 84.81 621 GLU A C 1
ATOM 5085 O O . GLU A 1 621 ? -1.863 24.922 -6.430 1.00 84.81 621 GLU A O 1
ATOM 5090 N N . ALA A 1 622 ? -2.485 24.784 -8.589 1.00 83.50 622 ALA A N 1
ATOM 5091 C CA . ALA A 1 622 ? -3.820 25.334 -8.383 1.00 83.50 622 ALA A CA 1
ATOM 5092 C C . ALA A 1 622 ? -4.707 24.363 -7.611 1.00 83.50 622 ALA A C 1
ATOM 5094 O O . ALA A 1 622 ? -5.318 24.764 -6.620 1.00 83.50 622 ALA A O 1
ATOM 5095 N N . GLU A 1 623 ? -4.714 23.089 -8.002 1.00 80.75 623 GLU A N 1
ATOM 5096 C CA . GLU A 1 623 ? -5.467 22.041 -7.320 1.00 80.75 623 GLU A CA 1
ATOM 5097 C C . GLU A 1 623 ? -5.051 21.935 -5.849 1.00 80.75 623 GLU A C 1
ATOM 5099 O O . GLU A 1 623 ? -5.897 22.007 -4.953 1.00 80.75 623 GLU A O 1
ATOM 5104 N N . GLN A 1 624 ? -3.744 21.889 -5.569 1.00 85.06 624 GLN A N 1
ATOM 5105 C CA . GLN A 1 624 ? -3.240 21.849 -4.199 1.00 85.06 624 GLN A CA 1
ATOM 5106 C C . GLN A 1 624 ? -3.688 23.077 -3.393 1.00 85.06 624 GLN A C 1
ATOM 5108 O O . GLN A 1 624 ? -4.074 22.958 -2.226 1.00 85.06 624 GLN A O 1
ATOM 5113 N N . LYS A 1 625 ? -3.662 24.271 -3.994 1.00 90.44 625 LYS A N 1
ATOM 5114 C CA . LYS A 1 625 ? -4.082 25.507 -3.322 1.00 90.44 625 LYS A CA 1
ATOM 5115 C C . LYS A 1 625 ? -5.596 25.544 -3.086 1.00 90.44 625 LYS A C 1
ATOM 5117 O O . LYS A 1 625 ? -6.023 25.960 -2.009 1.00 90.44 625 LYS A O 1
ATOM 5122 N N . ILE A 1 626 ? -6.403 25.063 -4.032 1.00 87.12 626 ILE A N 1
ATOM 5123 C CA . ILE A 1 626 ? -7.860 24.909 -3.895 1.00 87.12 626 ILE A CA 1
ATOM 5124 C C . ILE A 1 626 ? -8.179 23.920 -2.770 1.00 87.12 626 ILE A C 1
ATOM 5126 O O . ILE A 1 626 ? -8.985 24.232 -1.894 1.00 87.12 626 ILE A O 1
ATOM 5130 N N . GLN A 1 627 ? -7.492 22.779 -2.716 1.00 82.25 627 GLN A N 1
ATOM 5131 C CA . GLN A 1 627 ? -7.652 21.794 -1.646 1.00 82.25 627 GLN A CA 1
ATOM 5132 C C . GLN A 1 627 ? -7.240 22.360 -0.275 1.00 82.25 627 GLN A C 1
ATOM 5134 O O . GLN A 1 627 ? -7.948 22.160 0.712 1.00 82.25 627 GLN A O 1
ATOM 5139 N N . GLN A 1 628 ? -6.154 23.138 -0.186 1.00 89.06 628 GLN A N 1
ATOM 5140 C CA . GLN A 1 628 ? -5.766 23.822 1.058 1.00 89.06 628 GLN A CA 1
ATOM 5141 C C . GLN A 1 628 ? -6.838 24.816 1.533 1.00 89.06 628 GLN A C 1
ATOM 5143 O O . GLN A 1 628 ? -7.167 24.857 2.724 1.00 89.06 628 GLN A O 1
ATOM 5148 N N . ILE A 1 629 ? -7.417 25.594 0.613 1.00 86.94 629 ILE A N 1
ATOM 5149 C CA . ILE A 1 629 ? -8.527 26.509 0.912 1.00 86.94 629 ILE A CA 1
ATOM 5150 C C . ILE A 1 629 ? -9.759 25.713 1.369 1.00 86.94 629 ILE A C 1
ATOM 5152 O O . ILE A 1 629 ? -10.383 26.079 2.369 1.00 86.94 629 ILE A O 1
ATOM 5156 N N . ALA A 1 630 ? -10.071 24.596 0.705 1.00 84.88 630 ALA A N 1
ATOM 5157 C CA . ALA A 1 630 ? -11.166 23.703 1.071 1.00 84.88 630 ALA A CA 1
ATOM 5158 C C . ALA A 1 630 ? -10.992 23.135 2.486 1.00 84.88 630 ALA A C 1
ATOM 5160 O O . ALA A 1 630 ? -11.929 23.187 3.279 1.00 84.88 630 ALA A O 1
ATOM 5161 N N . VAL A 1 631 ? -9.787 22.689 2.859 1.00 79.81 631 VAL A N 1
ATOM 5162 C CA . VAL A 1 631 ? -9.472 22.244 4.230 1.00 79.81 631 VAL A CA 1
ATOM 5163 C C . VAL A 1 631 ? -9.678 23.369 5.244 1.00 79.81 631 VAL A C 1
ATOM 5165 O O . VAL A 1 631 ? -10.247 23.143 6.314 1.00 79.81 631 VAL A O 1
ATOM 5168 N N . GLY A 1 632 ? -9.279 24.598 4.908 1.00 85.50 632 GLY A N 1
ATOM 5169 C CA . GLY A 1 632 ? -9.540 25.771 5.742 1.00 85.50 632 GLY A CA 1
ATOM 5170 C C . GLY A 1 632 ? -11.036 26.033 5.961 1.00 85.50 632 GLY A C 1
ATOM 5171 O O . GLY A 1 632 ? -11.449 26.351 7.077 1.00 85.50 632 GLY A O 1
ATOM 5172 N N . ILE A 1 633 ? -11.858 25.865 4.924 1.00 86.31 633 ILE A N 1
ATOM 5173 C CA . ILE A 1 633 ? -13.319 26.014 4.999 1.00 86.31 633 ILE A CA 1
ATOM 5174 C C . ILE A 1 633 ? -13.947 24.856 5.790 1.00 86.31 633 ILE A C 1
ATOM 5176 O O . ILE A 1 633 ? -14.793 25.111 6.646 1.00 86.31 633 ILE A O 1
ATOM 5180 N N . MET A 1 634 ? -13.494 23.612 5.588 1.00 80.44 634 MET A N 1
ATOM 5181 C CA . MET A 1 634 ? -13.942 22.442 6.358 1.00 80.44 634 MET A CA 1
ATOM 5182 C C . MET A 1 634 ? -13.690 22.625 7.855 1.00 80.44 634 MET A C 1
ATOM 5184 O O . MET A 1 634 ? -14.597 22.423 8.658 1.00 80.44 634 MET A O 1
ATOM 5188 N N . ARG A 1 635 ? -12.496 23.098 8.244 1.00 83.88 635 ARG A N 1
ATOM 5189 C CA . ARG A 1 635 ? -12.175 23.395 9.653 1.00 83.88 635 ARG A CA 1
ATOM 5190 C C . ARG A 1 635 ? -13.109 24.443 10.256 1.00 83.88 635 ARG A C 1
ATOM 5192 O O . ARG A 1 635 ? -13.503 24.310 11.407 1.00 83.88 635 ARG A O 1
ATOM 5199 N N . LYS A 1 636 ? -13.493 25.464 9.484 1.00 86.38 636 LYS A N 1
ATOM 5200 C CA . LYS A 1 636 ? -14.461 26.481 9.926 1.00 86.38 636 LYS A CA 1
ATOM 5201 C C . LYS A 1 636 ? -15.893 25.938 9.998 1.00 86.38 636 LYS A C 1
ATOM 5203 O O . LYS A 1 636 ? -16.646 26.374 10.858 1.00 86.38 636 LYS A O 1
ATOM 5208 N N . ASN A 1 637 ? -16.267 24.994 9.130 1.00 90.88 637 ASN A N 1
ATOM 5209 C CA . ASN A 1 637 ? -17.588 24.355 9.143 1.00 90.88 637 ASN A CA 1
ATOM 5210 C C . ASN A 1 637 ? -17.708 23.223 10.182 1.00 90.88 637 ASN A C 1
ATOM 5212 O O . ASN A 1 637 ? -18.816 22.810 10.515 1.00 90.88 637 ASN A O 1
ATOM 5216 N N . TRP A 1 638 ? -16.585 22.763 10.745 1.00 80.19 638 TRP A N 1
ATOM 5217 C CA . TRP A 1 638 ? -16.539 21.693 11.743 1.00 80.19 638 TRP A CA 1
ATOM 5218 C C . TRP A 1 638 ? -17.440 21.953 12.954 1.00 80.19 638 TRP A C 1
ATOM 5220 O O . TRP A 1 638 ? -18.137 21.049 13.404 1.00 80.19 638 TRP A O 1
ATOM 5230 N N . SER A 1 639 ? -17.496 23.189 13.454 1.00 84.38 639 SER A N 1
ATOM 5231 C CA . SER A 1 639 ? -18.360 23.541 14.588 1.00 84.38 639 SER A CA 1
ATOM 5232 C C . SER A 1 639 ? -19.851 23.349 14.280 1.00 84.38 639 SER A C 1
ATOM 5234 O O . SER A 1 639 ? -20.590 22.871 15.140 1.00 84.38 639 SER A O 1
ATOM 5236 N N . ALA A 1 640 ? -20.290 23.635 13.049 1.00 83.69 640 ALA A N 1
ATOM 5237 C CA . ALA A 1 640 ? -21.659 23.378 12.600 1.00 83.69 640 ALA A CA 1
ATOM 5238 C C . ALA A 1 640 ? -21.942 21.869 12.489 1.00 83.69 640 ALA A C 1
ATOM 5240 O O . ALA A 1 640 ? -22.994 21.400 12.921 1.00 83.69 640 ALA A O 1
ATOM 5241 N N . VAL A 1 641 ? -20.975 21.087 11.995 1.00 80.62 641 VAL A N 1
ATOM 5242 C CA . VAL A 1 641 ? -21.074 19.616 11.931 1.00 80.62 641 VAL A CA 1
ATOM 5243 C C . VAL A 1 641 ? -21.188 19.007 13.331 1.00 80.62 641 VAL A C 1
ATOM 5245 O O . VAL A 1 641 ? -22.047 18.158 13.572 1.00 80.62 641 VAL A O 1
ATOM 5248 N N . VAL A 1 642 ? -20.362 19.460 14.277 1.00 82.31 642 VAL A N 1
ATOM 5249 C CA . VAL A 1 642 ? -20.403 19.008 15.677 1.00 82.31 642 VAL A CA 1
ATOM 5250 C C . VAL A 1 642 ? -21.727 19.394 16.342 1.00 82.31 642 VAL A C 1
ATOM 5252 O O . VAL A 1 642 ? -22.325 18.564 17.025 1.00 82.31 642 VAL A O 1
ATOM 5255 N N . LYS A 1 643 ? -22.237 20.607 16.089 1.00 86.31 643 LYS A N 1
ATOM 5256 C CA . LYS A 1 643 ? -23.556 21.058 16.562 1.00 86.31 643 LYS A CA 1
ATOM 5257 C C . LYS A 1 643 ? -24.678 20.144 16.053 1.00 86.31 643 LYS A C 1
ATOM 5259 O O . LYS A 1 643 ? -25.501 19.701 16.849 1.00 86.31 643 LYS A O 1
ATOM 5264 N N . VAL A 1 644 ? -24.671 19.777 14.768 1.00 87.19 644 VAL A N 1
ATOM 5265 C CA . VAL A 1 644 ? -25.642 18.824 14.197 1.00 87.19 644 VAL A CA 1
ATOM 5266 C C . VAL A 1 644 ? -25.521 17.440 14.830 1.00 87.19 644 VAL A C 1
ATOM 5268 O O . VAL A 1 644 ? -26.546 16.846 15.167 1.00 87.19 644 VAL A O 1
ATOM 5271 N N . LYS A 1 645 ? -24.300 16.927 15.038 1.00 84.12 645 LYS A N 1
ATOM 5272 C CA . LYS A 1 645 ? -24.086 15.637 15.720 1.00 84.12 645 LYS A CA 1
ATOM 5273 C C . LYS A 1 645 ? -24.659 15.649 17.138 1.00 84.12 645 LYS A C 1
ATOM 5275 O O . LYS A 1 645 ? -25.380 14.724 17.501 1.00 84.12 645 LYS A O 1
ATOM 5280 N N . LYS A 1 646 ? -24.410 16.719 17.899 1.00 90.19 646 LYS A N 1
ATOM 5281 C CA . LYS A 1 646 ? -24.926 16.882 19.263 1.00 90.19 646 LYS A CA 1
ATOM 5282 C C . LYS A 1 646 ? -26.457 16.912 19.299 1.00 90.19 646 LYS A C 1
ATOM 5284 O O . LYS A 1 646 ? -27.057 16.122 20.018 1.00 90.19 646 LYS A O 1
ATOM 5289 N N . ILE A 1 647 ? -27.090 17.748 18.473 1.00 88.25 647 ILE A N 1
ATOM 5290 C CA . ILE A 1 647 ? -28.560 17.846 18.414 1.00 88.25 647 ILE A CA 1
ATOM 5291 C C . ILE A 1 647 ? -29.180 16.520 17.943 1.00 88.25 647 ILE A C 1
ATOM 5293 O O . ILE A 1 647 ? -30.239 16.127 18.422 1.00 88.25 647 ILE A O 1
ATOM 5297 N N . THR A 1 648 ? -28.518 15.796 17.034 1.00 89.81 648 THR A N 1
ATOM 5298 C CA . THR A 1 648 ? -28.979 14.471 16.583 1.00 89.81 648 THR A CA 1
ATOM 5299 C C . THR A 1 648 ? -28.983 13.457 17.728 1.00 89.81 648 THR A C 1
ATOM 5301 O O . THR A 1 648 ? -29.952 12.712 17.863 1.00 89.81 648 THR A O 1
ATOM 5304 N N . ALA A 1 649 ? -27.942 13.447 18.565 1.00 87.06 649 ALA A N 1
ATOM 5305 C CA . ALA A 1 649 ? -27.872 12.578 19.739 1.00 87.06 649 ALA A CA 1
ATOM 5306 C C . ALA A 1 649 ? -28.940 12.942 20.789 1.00 87.06 649 ALA A C 1
ATOM 5308 O O . ALA A 1 649 ? -29.637 12.061 21.286 1.00 87.06 649 ALA A O 1
ATOM 5309 N N . GLU A 1 650 ? -29.135 14.237 21.062 1.00 89.56 650 GLU A N 1
ATOM 5310 C CA . GLU A 1 650 ? -30.196 14.721 21.960 1.00 89.56 650 GLU A CA 1
ATOM 5311 C C . GLU A 1 650 ? -31.596 14.335 21.453 1.00 89.56 650 GLU A C 1
ATOM 5313 O O . GLU A 1 650 ? -32.442 13.890 22.229 1.00 89.56 650 GLU A O 1
ATOM 5318 N N . LEU A 1 651 ? -31.841 14.457 20.144 1.00 90.75 651 LEU A N 1
ATOM 5319 C CA . LEU A 1 651 ? -33.106 14.068 19.524 1.00 90.75 651 LEU A CA 1
ATOM 5320 C C . LEU A 1 651 ? -33.351 12.557 19.614 1.00 90.75 651 LEU A C 1
ATOM 5322 O O . LEU A 1 651 ? -34.489 12.146 19.828 1.00 90.75 651 LEU A O 1
ATOM 5326 N N . HIS A 1 652 ? -32.309 11.739 19.453 1.00 88.62 652 HIS A N 1
ATOM 5327 C CA . HIS A 1 652 ? -32.412 10.287 19.600 1.00 88.62 652 HIS A CA 1
ATOM 5328 C C . HIS A 1 652 ? -32.826 9.907 21.024 1.00 88.62 652 HIS A C 1
ATOM 5330 O O . HIS A 1 652 ? -33.817 9.208 21.204 1.00 88.62 652 HIS A O 1
ATOM 5336 N N . ALA A 1 653 ? -32.146 10.467 22.027 1.00 88.44 653 ALA A N 1
ATOM 5337 C CA . ALA A 1 653 ? -32.460 10.219 23.432 1.00 88.44 653 ALA A CA 1
ATOM 5338 C C . ALA A 1 653 ? -33.881 10.679 23.815 1.00 88.44 653 ALA A C 1
ATOM 5340 O O . ALA A 1 653 ? -34.542 10.055 24.643 1.00 88.44 653 ALA A O 1
ATOM 5341 N N . LEU A 1 654 ? -34.378 11.774 23.228 1.00 88.38 654 LEU A N 1
ATOM 5342 C CA . LEU A 1 654 ? -35.756 12.227 23.450 1.00 88.38 654 LEU A CA 1
ATOM 5343 C C . LEU A 1 654 ? -36.794 11.328 22.770 1.00 88.38 654 LEU A C 1
ATOM 5345 O O . LEU A 1 654 ? -37.864 11.126 23.339 1.00 88.38 654 LEU A O 1
ATOM 5349 N N . ARG A 1 655 ? -36.488 10.771 21.592 1.00 88.56 655 ARG A N 1
ATOM 5350 C CA . ARG A 1 655 ? -37.367 9.807 20.910 1.00 88.56 655 ARG A CA 1
ATOM 5351 C C . ARG A 1 655 ? -37.499 8.519 21.705 1.00 88.56 655 ARG A C 1
ATOM 5353 O O . ARG A 1 655 ? -38.619 8.116 21.975 1.00 88.56 655 ARG A O 1
ATOM 5360 N N . GLU A 1 656 ? -36.388 7.973 22.193 1.00 85.69 656 GLU A N 1
ATOM 5361 C CA . GLU A 1 656 ? -36.404 6.789 23.064 1.00 85.69 656 GLU A CA 1
ATOM 5362 C C . GLU A 1 656 ? -37.252 7.013 24.325 1.00 85.69 656 GLU A C 1
ATOM 5364 O O . GLU A 1 656 ? -37.980 6.123 24.758 1.00 85.69 656 GLU A O 1
ATOM 5369 N N . LYS A 1 657 ? -37.218 8.226 24.896 1.00 82.62 657 LYS A N 1
ATOM 5370 C CA . LYS A 1 657 ? -38.078 8.596 26.033 1.00 82.62 657 LYS A CA 1
ATOM 5371 C C . LYS A 1 657 ? -39.559 8.685 25.661 1.00 82.62 657 LYS A C 1
ATOM 5373 O O . LYS A 1 657 ? -40.390 8.319 26.490 1.00 82.62 657 LYS A O 1
ATOM 5378 N N . SER A 1 658 ? -39.894 9.169 24.464 1.00 85.94 658 SER A N 1
ATOM 5379 C CA . SER A 1 658 ? -41.289 9.223 24.007 1.00 85.94 658 SER A CA 1
ATOM 5380 C C . SER A 1 658 ? -41.836 7.832 23.687 1.00 85.94 658 SER A C 1
ATOM 5382 O O . SER A 1 658 ? -42.915 7.476 24.154 1.00 85.94 658 SER A O 1
ATOM 5384 N N . ASP A 1 659 ? -41.041 7.003 23.008 1.00 81.94 659 ASP A N 1
ATOM 5385 C CA . ASP A 1 659 ? -41.389 5.616 22.680 1.00 81.94 659 ASP A CA 1
ATOM 5386 C C . ASP A 1 659 ? -41.585 4.777 23.960 1.00 81.94 659 ASP A C 1
ATOM 5388 O O . ASP A 1 659 ? -42.505 3.962 24.060 1.00 81.94 659 ASP A O 1
ATOM 5392 N N . ALA A 1 660 ? -40.771 5.024 24.993 1.00 80.94 660 ALA A N 1
ATOM 5393 C CA . ALA A 1 660 ? -40.944 4.405 26.306 1.00 80.94 660 ALA A CA 1
ATOM 5394 C C . ALA A 1 660 ? -42.227 4.869 27.023 1.00 80.94 660 ALA A C 1
ATOM 5396 O O . ALA A 1 660 ? -42.857 4.073 27.722 1.00 80.94 660 ALA A O 1
ATOM 5397 N N . ALA A 1 661 ? -42.632 6.133 26.857 1.00 77.50 661 ALA A N 1
ATOM 5398 C CA . ALA A 1 661 ? -43.898 6.636 27.390 1.00 77.50 661 ALA A CA 1
ATOM 5399 C C . ALA A 1 661 ? -45.110 6.042 26.649 1.00 77.50 661 ALA A C 1
ATOM 5401 O O . ALA A 1 661 ? -46.134 5.783 27.282 1.00 77.50 661 ALA A O 1
ATOM 5402 N N . ASP A 1 662 ? -44.981 5.754 25.352 1.00 77.38 662 ASP A N 1
ATOM 5403 C CA . ASP A 1 662 ? -45.998 5.052 24.565 1.00 77.38 662 ASP A CA 1
ATOM 5404 C C . ASP A 1 662 ? -46.252 3.636 25.075 1.00 77.38 662 ASP A C 1
ATOM 5406 O O . ASP A 1 662 ? -47.382 3.280 25.412 1.00 77.38 662 ASP A O 1
ATOM 5410 N N . ALA A 1 663 ? -45.177 2.871 25.271 1.00 80.56 663 ALA A N 1
ATOM 5411 C CA . ALA A 1 663 ? -45.269 1.532 25.841 1.00 80.56 663 ALA A CA 1
ATOM 5412 C C . ALA A 1 663 ? -45.920 1.530 27.241 1.00 80.56 663 ALA A C 1
ATOM 5414 O O . ALA A 1 663 ? -46.620 0.584 27.608 1.00 80.56 663 ALA A O 1
ATOM 5415 N N . GLN A 1 664 ? -45.722 2.594 28.030 1.00 79.50 664 GLN A N 1
ATOM 5416 C CA . GLN A 1 664 ? -46.347 2.749 29.347 1.00 79.50 664 GLN A CA 1
ATOM 5417 C C . GLN A 1 664 ? -47.837 3.108 29.266 1.00 79.50 664 GLN A C 1
ATOM 5419 O O . GLN A 1 664 ? -48.617 2.625 30.089 1.00 79.50 664 GLN A O 1
ATOM 5424 N N . ILE A 1 665 ? -48.247 3.927 28.294 1.00 78.81 665 ILE A N 1
ATOM 5425 C CA . ILE A 1 665 ? -49.656 4.277 28.071 1.00 78.81 665 ILE A CA 1
ATOM 5426 C C . ILE A 1 665 ? -50.430 3.063 27.569 1.00 78.81 665 ILE A C 1
ATOM 5428 O O . ILE A 1 665 ? -51.460 2.741 28.157 1.00 78.81 665 ILE A O 1
ATOM 5432 N N . ASP A 1 666 ? -49.907 2.344 26.575 1.00 80.88 666 ASP A N 1
ATOM 5433 C CA . ASP A 1 666 ? -50.544 1.142 26.025 1.00 80.88 666 ASP A CA 1
ATOM 5434 C C . ASP A 1 666 ? -50.741 0.066 27.101 1.00 80.88 666 ASP A C 1
ATOM 5436 O O . ASP A 1 666 ? -51.787 -0.588 27.177 1.00 80.88 666 ASP A O 1
ATOM 5440 N N . ALA A 1 667 ? -49.758 -0.084 27.995 1.00 80.19 667 ALA A N 1
ATOM 5441 C CA . ALA A 1 667 ? -49.853 -0.994 29.129 1.00 80.19 667 ALA A CA 1
ATOM 5442 C C . ALA A 1 667 ? -50.954 -0.587 30.127 1.00 80.19 667 ALA A C 1
ATOM 5444 O O . ALA A 1 667 ? -51.658 -1.454 30.651 1.00 80.19 667 ALA A O 1
ATOM 5445 N N . VAL A 1 668 ? -51.122 0.713 30.396 1.00 78.12 668 VAL A N 1
ATOM 5446 C CA . VAL A 1 668 ? -52.127 1.217 31.348 1.00 78.12 668 VAL A CA 1
ATOM 5447 C C . VAL A 1 668 ? -53.529 1.255 30.737 1.00 78.12 668 VAL A C 1
ATOM 5449 O O . VAL A 1 668 ? -54.485 0.886 31.420 1.00 78.12 668 VAL A O 1
ATOM 5452 N N . ASP A 1 669 ? -53.671 1.610 29.459 1.00 75.69 669 ASP A N 1
ATOM 5453 C CA . ASP A 1 669 ? -54.946 1.568 28.734 1.00 75.69 669 ASP A CA 1
ATOM 5454 C C . ASP A 1 669 ? -55.437 0.126 28.545 1.00 75.69 669 ASP A C 1
ATOM 5456 O O . ASP A 1 669 ? -56.604 -0.168 28.806 1.00 75.69 669 ASP A O 1
ATOM 5460 N N . GLY A 1 670 ? -54.536 -0.811 28.237 1.00 79.38 670 GLY A N 1
ATOM 5461 C CA . GLY A 1 670 ? -54.872 -2.234 28.189 1.00 79.38 670 GLY A CA 1
ATOM 5462 C C . GLY A 1 670 ? -55.367 -2.790 29.532 1.00 79.38 670 GLY A C 1
ATOM 5463 O O . GLY A 1 670 ? -56.200 -3.697 29.556 1.00 79.38 670 GLY A O 1
ATOM 5464 N N . GLU A 1 671 ? -54.896 -2.249 30.660 1.00 74.56 671 GLU A N 1
ATOM 5465 C CA . GLU A 1 671 ? -55.363 -2.645 31.994 1.00 74.56 671 GLU A CA 1
ATOM 5466 C C . GLU A 1 671 ? -56.662 -1.934 32.404 1.00 74.56 671 GLU A C 1
ATOM 5468 O O . GLU A 1 671 ? -57.522 -2.522 33.072 1.00 74.56 671 GLU A O 1
ATOM 5473 N N . ARG A 1 672 ? -56.838 -0.692 31.950 1.00 77.06 672 ARG A N 1
ATOM 5474 C CA . ARG A 1 672 ? -58.055 0.113 32.090 1.00 77.06 672 ARG A CA 1
ATOM 5475 C C . ARG A 1 672 ? -59.242 -0.518 31.362 1.00 77.06 672 ARG A C 1
ATOM 5477 O O . ARG A 1 672 ? -60.307 -0.641 31.967 1.00 77.06 672 ARG A O 1
ATOM 5484 N N . ASP A 1 673 ? -59.050 -0.987 30.132 1.00 77.19 673 ASP A N 1
ATOM 5485 C CA . ASP A 1 673 ? -60.094 -1.641 29.329 1.00 77.19 673 ASP A CA 1
ATOM 5486 C C . ASP A 1 673 ? -60.546 -2.979 29.933 1.00 77.19 673 ASP A C 1
ATOM 5488 O O . ASP A 1 673 ? -61.710 -3.363 29.823 1.00 77.19 673 ASP A O 1
ATOM 5492 N N . ARG A 1 674 ? -59.645 -3.678 30.636 1.00 74.88 674 ARG A N 1
ATOM 5493 C CA . ARG A 1 674 ? -59.956 -4.949 31.310 1.00 74.88 674 ARG A CA 1
ATOM 5494 C C . ARG A 1 674 ? -60.661 -4.784 32.656 1.00 74.88 674 ARG A C 1
ATOM 5496 O O . ARG A 1 674 ? -61.468 -5.641 33.009 1.00 74.88 674 ARG A O 1
ATOM 5503 N N . ARG A 1 675 ? -60.326 -3.756 33.448 1.00 74.19 675 ARG A N 1
ATOM 5504 C CA . ARG A 1 675 ? -60.787 -3.615 34.852 1.00 74.19 675 ARG A CA 1
ATOM 5505 C C . ARG A 1 675 ? -61.767 -2.465 35.097 1.00 74.19 675 ARG A C 1
ATOM 5507 O O . ARG A 1 675 ? -62.338 -2.393 36.185 1.00 74.19 675 ARG A O 1
ATOM 5514 N N . GLY A 1 676 ? -61.975 -1.599 34.108 1.00 66.00 676 GLY A N 1
ATOM 5515 C CA . GLY A 1 676 ? -62.767 -0.376 34.225 1.00 66.00 676 GLY A CA 1
ATOM 5516 C C . GLY A 1 676 ? -61.963 0.786 34.824 1.00 66.00 676 GLY A C 1
ATOM 5517 O O . GLY A 1 676 ? -61.162 0.606 35.740 1.00 66.00 676 GLY A O 1
ATOM 5518 N N . GLY A 1 677 ? -62.192 2.002 34.318 1.00 63.72 677 GLY A N 1
ATOM 5519 C CA . GLY A 1 677 ? -61.388 3.195 34.639 1.00 63.72 677 GLY A CA 1
ATOM 5520 C C . GLY A 1 677 ? -61.361 3.610 36.116 1.00 63.72 677 GLY A C 1
ATOM 5521 O O . GLY A 1 677 ? -60.349 4.111 36.604 1.00 63.72 677 GLY A O 1
ATOM 5522 N N . SER A 1 678 ? -62.416 3.286 36.871 1.00 64.94 678 SER A N 1
ATOM 5523 C CA . SER A 1 678 ? -62.529 3.559 38.313 1.00 64.94 678 SER A CA 1
ATOM 5524 C C . SER A 1 678 ? -61.700 2.613 39.196 1.00 64.94 678 SER A C 1
ATOM 5526 O O . SER A 1 678 ? -61.668 2.776 40.419 1.00 64.94 678 SER A O 1
ATOM 5528 N N . ALA A 1 679 ? -61.057 1.597 38.612 1.00 65.94 679 ALA A N 1
ATOM 5529 C CA . ALA A 1 679 ? -60.233 0.654 39.353 1.00 65.94 679 ALA A CA 1
ATOM 5530 C C . ALA A 1 679 ? -58.984 1.353 39.916 1.00 65.94 679 ALA A C 1
ATOM 5532 O O . ALA A 1 679 ? -58.298 2.106 39.228 1.00 65.94 679 ALA A O 1
ATOM 5533 N N . ARG A 1 680 ? -58.687 1.109 41.198 1.00 66.00 680 ARG A N 1
ATOM 5534 C CA . ARG A 1 680 ? -57.578 1.755 41.915 1.00 66.00 680 ARG A CA 1
ATOM 5535 C C . ARG A 1 680 ? -56.234 1.075 41.610 1.00 66.00 680 ARG A C 1
ATOM 5537 O O . ARG A 1 680 ? -56.096 -0.144 41.750 1.00 66.00 680 ARG A O 1
ATOM 5544 N N . TYR A 1 681 ? -55.243 1.888 41.256 1.00 60.28 681 TYR A N 1
ATOM 5545 C CA . TYR A 1 681 ? -53.862 1.558 40.915 1.00 60.28 681 TYR A CA 1
ATOM 5546 C C . TYR A 1 681 ? -52.902 2.267 41.886 1.00 60.28 681 TYR A C 1
ATOM 5548 O O . TYR A 1 681 ? -52.964 3.481 42.066 1.00 60.28 681 TYR A O 1
ATOM 5556 N N . ARG A 1 682 ? -52.018 1.528 42.566 1.00 54.94 682 ARG A N 1
ATOM 5557 C CA . ARG A 1 682 ? -51.078 2.105 43.544 1.00 54.94 682 ARG A CA 1
ATOM 5558 C C . ARG A 1 682 ? -49.665 2.129 42.942 1.00 54.94 682 ARG A C 1
ATOM 5560 O O . ARG A 1 682 ? -49.155 1.054 42.621 1.00 54.94 682 ARG A O 1
ATOM 5567 N N . PRO A 1 683 ? -49.040 3.309 42.748 1.00 53.59 683 PRO A N 1
ATOM 5568 C CA . PRO A 1 683 ? -47.718 3.401 42.134 1.00 53.59 683 PRO A CA 1
ATOM 5569 C C . PRO A 1 683 ? -46.667 2.811 43.072 1.00 53.59 683 PRO A C 1
ATOM 5571 O O . PRO A 1 683 ? -46.583 3.208 44.235 1.00 53.59 683 PRO A O 1
ATOM 5574 N N . SER A 1 684 ? -45.845 1.876 42.592 1.00 47.62 684 SER A N 1
ATOM 5575 C CA . SER A 1 684 ? -44.757 1.355 43.419 1.00 47.62 684 SER A CA 1
ATOM 5576 C C . SER A 1 684 ? -43.580 2.334 43.421 1.00 47.62 684 SER A C 1
ATOM 5578 O O . SER A 1 684 ? -42.920 2.483 42.394 1.00 47.62 684 SER A O 1
ATOM 5580 N N . SER A 1 685 ? -43.281 2.982 44.549 1.00 48.19 685 SER A N 1
ATOM 5581 C CA . SER A 1 685 ? -42.019 3.711 44.731 1.00 48.19 685 SER A CA 1
ATOM 5582 C C . SER A 1 685 ? -40.913 2.742 45.168 1.00 48.19 685 SER A C 1
ATOM 5584 O O . SER A 1 685 ? -41.154 1.874 46.005 1.00 48.19 685 SER A O 1
ATOM 5586 N N . LYS A 1 686 ? -39.701 2.853 44.603 1.00 38.62 686 LYS A N 1
ATOM 5587 C CA . LYS A 1 686 ? -38.451 2.391 45.245 1.00 38.62 686 LYS A CA 1
ATOM 5588 C C . LYS A 1 686 ? -37.202 2.999 44.573 1.00 38.62 686 LYS A C 1
ATOM 5590 O O . LYS A 1 686 ? -36.832 2.596 43.481 1.00 38.62 686 LYS A O 1
ATOM 5595 N N . SER A 1 687 ? -36.629 3.984 45.276 1.00 37.38 687 SER A N 1
ATOM 5596 C CA . SER A 1 687 ? -35.201 4.293 45.515 1.00 37.38 687 SER A CA 1
ATOM 5597 C C . SER A 1 687 ? -34.146 4.223 44.389 1.00 37.38 687 SER A C 1
ATOM 5599 O O . SER A 1 687 ? -33.690 3.132 44.062 1.00 37.38 687 SER A O 1
ATOM 5601 N N . GLY A 1 688 ? -33.601 5.400 44.024 1.00 36.28 688 GLY A N 1
ATOM 5602 C CA . GLY A 1 688 ? -32.149 5.630 43.865 1.00 36.28 688 GLY A CA 1
ATOM 5603 C C . GLY A 1 688 ? -31.641 6.157 42.508 1.00 36.28 688 GLY A C 1
ATOM 5604 O O . GLY A 1 688 ? -31.587 5.387 41.561 1.00 36.28 688 GLY A O 1
ATOM 5605 N N . GLY A 1 689 ? -31.163 7.415 42.461 1.00 32.06 689 GLY A N 1
ATOM 5606 C CA . GLY A 1 689 ? -30.197 7.921 41.458 1.00 32.06 689 GLY A CA 1
ATOM 5607 C C . GLY A 1 689 ? -30.629 9.153 40.642 1.00 32.06 689 GLY A C 1
ATOM 5608 O O . GLY A 1 689 ? -31.624 9.098 39.936 1.00 32.06 689 GLY A O 1
ATOM 5609 N N . SER A 1 690 ? -29.885 10.260 40.757 1.00 28.86 690 SER A N 1
ATOM 5610 C CA . SER A 1 690 ? -30.135 11.602 40.186 1.00 28.86 690 SER A CA 1
ATOM 5611 C C . SER A 1 690 ? -30.215 11.697 38.650 1.00 28.86 690 SER A C 1
ATOM 5613 O O . SER A 1 690 ? -29.537 10.946 37.960 1.00 28.86 690 SER A O 1
ATOM 5615 N N . PRO A 1 691 ? -30.915 12.717 38.101 1.00 32.84 691 PRO A N 1
ATOM 5616 C CA . PRO A 1 691 ? -30.852 13.100 36.693 1.00 32.84 691 PRO A CA 1
ATOM 5617 C C . PRO A 1 691 ? -29.807 14.212 36.476 1.00 32.84 691 PRO A C 1
ATOM 5619 O O . PRO A 1 691 ? -30.168 15.349 36.199 1.00 32.84 691 PRO A O 1
ATOM 5622 N N . MET A 1 692 ? -28.529 13.906 36.682 1.00 31.14 692 MET A N 1
ATOM 5623 C CA . MET A 1 692 ? -27.363 14.687 36.234 1.00 31.14 692 MET A CA 1
ATOM 5624 C C . MET A 1 692 ? -26.149 13.757 36.371 1.00 31.14 692 MET A C 1
ATOM 5626 O O . MET A 1 692 ? -25.419 13.850 37.352 1.00 31.14 692 MET A O 1
ATOM 5630 N N . ASP A 1 693 ? -26.040 12.811 35.443 1.00 32.53 693 ASP A N 1
ATOM 5631 C CA . ASP A 1 693 ? -24.806 12.201 34.932 1.00 32.53 693 ASP A CA 1
ATOM 5632 C C . ASP A 1 693 ? -25.118 11.626 33.543 1.00 32.53 693 ASP A C 1
ATOM 5634 O O . ASP A 1 693 ? -26.217 11.032 33.390 1.00 32.53 693 ASP A O 1
#